Protein 4I9F (pdb70)

Structure (mmCIF, N/CA/C/O backbone):
data_4I9F
#
_entry.id   4I9F
#
_cell.length_a   97.814
_cell.length_b   70.318
_cell.length_c   97.099
_cell.angle_alpha   90.00
_cell.angle_beta   95.56
_cell.angle_gamma   90.00
#
_symmetry.space_group_name_H-M   'C 1 2 1'
#
loop_
_entity.id
_entity.type
_entity.pdbx_description
1 polymer 'Glycerol 3-phosphate phosphatase'
2 non-polymer 'CALCIUM ION'
3 non-polymer 'CHLORIDE ION'
4 water water
#
loop_
_atom_site.group_PDB
_atom_site.id
_atom_site.type_symbol
_atom_site.label_atom_id
_atom_site.label_alt_id
_atom_site.label_comp_id
_atom_site.label_asym_id
_atom_site.label_entity_id
_atom_site.label_seq_id
_atom_site.pdbx_PDB_ins_code
_atom_site.Cartn_x
_atom_site.Cartn_y
_atom_site.Cartn_z
_atom_site.occupancy
_atom_site.B_iso_or_equiv
_atom_site.auth_seq_id
_atom_site.auth_comp_id
_atom_site.auth_asym_id
_atom_site.auth_atom_id
_atom_site.pdbx_PDB_model_num
ATOM 1 N N . LYS A 1 10 ? -2.331 19.623 -59.358 1.00 51.08 2 LYS A N 1
ATOM 2 C CA . LYS A 1 10 ? -2.051 18.406 -58.525 1.00 52.10 2 LYS A CA 1
ATOM 3 C C . LYS A 1 10 ? -2.735 18.502 -57.150 1.00 49.82 2 LYS A C 1
ATOM 4 O O . LYS A 1 10 ? -2.241 19.181 -56.252 1.00 47.97 2 LYS A O 1
ATOM 10 N N . SER A 1 11 ? -3.875 17.825 -57.000 1.00 46.14 3 SER A N 1
ATOM 11 C CA . SER A 1 11 ? -4.668 17.886 -55.771 1.00 43.01 3 SER A CA 1
ATOM 12 C C . SER A 1 11 ? -4.111 16.996 -54.664 1.00 42.14 3 SER A C 1
ATOM 13 O O . SER A 1 11 ? -3.237 16.158 -54.904 1.00 41.85 3 SER A O 1
ATOM 16 N N . ILE A 1 12 ? -4.642 17.181 -53.454 1.00 39.70 4 ILE A N 1
ATOM 17 C CA . ILE A 1 12 ? -4.289 16.350 -52.297 1.00 37.93 4 ILE A CA 1
ATOM 18 C C . ILE A 1 12 ? -4.681 14.879 -52.489 1.00 38.05 4 ILE A C 1
ATOM 19 O O . ILE A 1 12 ? -3.951 13.988 -52.051 1.00 38.74 4 ILE A O 1
ATOM 24 N N . ALA A 1 13 ? -5.822 14.625 -53.130 1.00 37.55 5 ALA A N 1
ATOM 25 C CA . ALA A 1 13 ? -6.253 13.250 -53.408 1.00 39.47 5 ALA A CA 1
ATOM 26 C C . ALA A 1 13 ? -5.299 12.533 -54.370 1.00 40.25 5 ALA A C 1
ATOM 27 O O . ALA A 1 13 ? -5.039 11.337 -54.231 1.00 41.34 5 ALA A O 1
ATOM 29 N N . GLN A 1 14 ? -4.775 13.274 -55.337 1.00 41.44 6 GLN A N 1
ATOM 30 C CA . GLN A 1 14 ? -3.806 12.729 -56.288 1.00 42.60 6 GLN A CA 1
ATOM 31 C C . GLN A 1 14 ? -2.445 12.429 -55.649 1.00 42.01 6 GLN A C 1
ATOM 32 O O . GLN A 1 14 ? -1.626 11.738 -56.247 1.00 40.63 6 GLN A O 1
ATOM 38 N N . GLU A 1 15 ? -2.217 12.933 -54.434 1.00 41.70 7 GLU A N 1
ATOM 39 C CA . GLU A 1 15 ? -0.984 12.656 -53.689 1.00 41.58 7 GLU A CA 1
ATOM 40 C C . GLU A 1 15 ? -1.081 11.429 -52.782 1.00 40.92 7 GLU A C 1
ATOM 41 O O . GLU A 1 15 ? -0.148 11.141 -52.024 1.00 39.98 7 GLU A O 1
ATOM 47 N N . HIS A 1 16 ? -2.186 10.694 -52.850 1.00 41.06 8 HIS A N 1
ATOM 48 C CA . HIS A 1 16 ? -2.361 9.564 -51.946 1.00 42.87 8 HIS A CA 1
ATOM 49 C C . HIS A 1 16 ? -2.921 8.305 -52.589 1.00 43.27 8 HIS A C 1
ATOM 50 O O . HIS A 1 16 ? -3.863 8.356 -53.375 1.00 43.41 8 HIS A O 1
ATOM 57 N N . ASP A 1 17 ? -2.275 7.189 -52.243 1.00 47.00 9 ASP A N 1
ATOM 58 C CA . ASP A 1 17 ? -2.679 5.831 -52.616 1.00 49.14 9 ASP A CA 1
ATOM 59 C C . ASP A 1 17 ? -4.140 5.548 -52.316 1.00 48.12 9 ASP A C 1
ATOM 60 O O . ASP A 1 17 ? -4.887 5.089 -53.178 1.00 48.38 9 ASP A O 1
ATOM 65 N N . CYS A 1 18 ? -4.531 5.774 -51.068 1.00 46.11 10 CYS A N 1
ATOM 66 C CA . CYS A 1 18 ? -5.913 5.560 -50.677 1.00 46.96 10 CYS A CA 1
ATOM 67 C C . CYS A 1 18 ? -6.341 6.490 -49.549 1.00 41.68 10 CYS A C 1
ATOM 68 O O . CYS A 1 18 ? -5.519 6.968 -48.767 1.00 41.06 10 CYS A O 1
ATOM 71 N N . LEU A 1 19 ? -7.642 6.739 -49.494 1.00 38.53 11 LEU A N 1
ATOM 72 C CA . LEU A 1 19 ? -8.230 7.623 -48.507 1.00 37.18 11 LEU A CA 1
ATOM 73 C C . LEU A 1 19 ? -9.013 6.788 -47.497 1.00 35.91 11 LEU A C 1
ATOM 74 O O . LEU A 1 19 ? -9.819 5.937 -47.879 1.00 32.61 11 LEU A O 1
ATOM 79 N N . LEU A 1 20 ? -8.749 7.036 -46.215 1.00 34.82 12 LEU A N 1
ATOM 80 C CA . LEU A 1 20 ? -9.475 6.419 -45.112 1.00 34.73 12 LEU A CA 1
ATOM 81 C C . LEU A 1 20 ? -10.518 7.418 -44.622 1.00 34.35 12 LEU A C 1
ATOM 82 O O . LEU A 1 20 ? -10.233 8.290 -43.781 1.00 33.38 12 LEU A O 1
ATOM 87 N N . ILE A 1 21 ? -11.724 7.279 -45.163 1.00 33.56 13 ILE A N 1
ATOM 88 C CA . ILE A 1 21 ? -12.792 8.258 -44.983 1.00 33.54 13 ILE A CA 1
ATOM 89 C C . ILE A 1 21 ? -13.770 7.820 -43.893 1.00 33.63 13 ILE A C 1
ATOM 90 O O . ILE A 1 21 ? -14.424 6.791 -44.010 1.00 32.66 13 ILE A O 1
ATOM 95 N N . ASP A 1 22 ? -13.859 8.628 -42.842 1.00 34.43 14 ASP A N 1
ATOM 96 C CA . ASP A 1 22 ? -14.860 8.479 -41.794 1.00 36.31 14 ASP A CA 1
ATOM 97 C C . ASP A 1 22 ? -16.277 8.601 -42.373 1.00 36.58 14 ASP A C 1
ATOM 98 O O . ASP A 1 22 ? -16.481 9.320 -43.341 1.00 35.85 14 ASP A O 1
ATOM 103 N N . LEU A 1 23 ? -17.250 7.913 -41.781 1.00 38.30 15 LEU A N 1
ATOM 104 C CA . LEU A 1 23 ? -18.640 7.943 -42.281 1.00 39.82 15 LEU A CA 1
ATOM 105 C C . LEU A 1 23 ? -19.427 9.153 -41.766 1.00 41.34 15 LEU A C 1
ATOM 106 O O . LEU A 1 23 ? -19.498 10.188 -42.439 1.00 41.43 15 LEU A O 1
ATOM 111 N N . ASP A 1 24 ? -20.026 9.026 -40.581 1.00 42.24 16 ASP A N 1
ATOM 112 C CA . ASP A 1 24 ? -20.976 10.031 -40.106 1.00 43.47 16 ASP A CA 1
ATOM 113 C C . ASP A 1 24 ? -20.239 11.293 -39.677 1.00 40.14 16 ASP A C 1
ATOM 114 O O . ASP A 1 24 ? -19.221 11.220 -38.976 1.00 39.84 16 ASP A O 1
ATOM 119 N N . GLY A 1 25 ? -20.765 12.436 -40.119 1.00 37.75 17 GLY A N 1
ATOM 120 C CA . GLY A 1 25 ? -20.135 13.734 -39.922 1.00 36.16 17 GLY A CA 1
ATOM 121 C C . GLY A 1 25 ? -19.237 14.160 -41.078 1.00 35.83 17 GLY A C 1
ATOM 122 O O . GLY A 1 25 ? -18.962 15.346 -41.237 1.00 34.63 17 GLY A O 1
ATOM 123 N N . THR A 1 26 ? -18.801 13.199 -41.894 1.00 34.43 18 THR A N 1
ATOM 124 C CA . THR A 1 26 ? -17.835 13.447 -42.958 1.00 35.14 18 THR A CA 1
ATOM 125 C C . THR A 1 26 ? -18.450 13.187 -44.332 1.00 35.71 18 THR A C 1
ATOM 126 O O . THR A 1 26 ? -18.521 14.084 -45.171 1.00 35.63 18 THR A O 1
ATOM 130 N N . VAL A 1 27 ? -18.891 11.954 -44.554 1.00 36.16 19 VAL A N 1
ATOM 131 C CA . VAL A 1 27 ? -19.520 11.571 -45.810 1.00 37.20 19 VAL A CA 1
ATOM 132 C C . VAL A 1 27 ? -20.984 12.011 -45.821 1.00 37.93 19 VAL A C 1
ATOM 133 O O . VAL A 1 27 ? -21.452 12.616 -46.786 1.00 37.67 19 VAL A O 1
ATOM 137 N N . PHE A 1 28 ? -21.701 11.685 -44.752 1.00 38.47 20 PHE A N 1
ATOM 138 C CA . PHE A 1 28 ? -23.083 12.112 -44.597 1.00 40.71 20 PHE A CA 1
ATOM 139 C C . PHE A 1 28 ? -23.293 12.695 -43.213 1.00 42.35 20 PHE A C 1
ATOM 140 O O . PHE A 1 28 ? -22.482 12.480 -42.310 1.00 42.61 20 PHE A O 1
ATOM 148 N N . CYS A 1 29 ? -24.374 13.452 -43.069 1.00 46.23 21 CYS A N 1
ATOM 149 C CA . CYS A 1 29 ? -24.831 13.925 -41.771 1.00 50.93 21 CYS A CA 1
ATOM 150 C C . CYS A 1 29 ? -26.312 13.554 -41.659 1.00 50.04 21 CYS A C 1
ATOM 151 O O . CYS A 1 29 ? -27.170 14.173 -42.293 1.00 49.57 21 CYS A O 1
ATOM 154 N N . GLY A 1 30 ? -26.591 12.510 -40.882 1.00 51.05 22 GLY A N 1
ATOM 155 C CA . GLY A 1 30 ? -27.940 11.990 -40.731 1.00 50.45 22 GLY A CA 1
ATOM 156 C C . GLY A 1 30 ? -28.487 11.438 -42.036 1.00 52.36 22 GLY A C 1
ATOM 157 O O . GLY A 1 30 ? -28.036 10.399 -42.524 1.00 50.44 22 GLY A O 1
ATOM 158 N N . ARG A 1 31 ? -29.436 12.167 -42.614 1.00 54.47 23 ARG A N 1
ATOM 159 C CA . ARG A 1 31 ? -30.213 11.696 -43.760 1.00 56.82 23 ARG A CA 1
ATOM 160 C C . ARG A 1 31 ? -29.620 12.114 -45.103 1.00 53.25 23 ARG A C 1
ATOM 161 O O . ARG A 1 31 ? -30.030 11.609 -46.143 1.00 51.37 23 ARG A O 1
ATOM 169 N N . GLN A 1 32 ? -28.666 13.038 -45.080 1.00 51.77 24 GLN A N 1
ATOM 170 C CA . GLN A 1 32 ? -28.231 13.713 -46.293 1.00 50.60 24 GLN A CA 1
ATOM 171 C C . GLN A 1 32 ? -26.718 13.601 -46.472 1.00 47.59 24 GLN A C 1
ATOM 172 O O . GLN A 1 32 ? -25.972 13.611 -45.489 1.00 46.90 24 GLN A O 1
ATOM 178 N N . PRO A 1 33 ? -26.254 13.483 -47.727 1.00 45.39 25 PRO A N 1
ATOM 179 C CA . PRO A 1 33 ? -24.810 13.586 -47.951 1.00 43.64 25 PRO A CA 1
ATOM 180 C C . PRO A 1 33 ? -24.308 14.995 -47.665 1.00 41.49 25 PRO A C 1
ATOM 181 O O . PRO A 1 33 ? -25.049 15.960 -47.849 1.00 38.36 25 PRO A O 1
ATOM 185 N N . THR A 1 34 ? -23.066 15.106 -47.205 1.00 39.08 26 THR A N 1
ATOM 186 C CA . THR A 1 34 ? -22.471 16.409 -46.955 1.00 37.72 26 THR A CA 1
ATOM 187 C C . THR A 1 34 ? -22.327 17.136 -48.292 1.00 35.68 26 THR A C 1
ATOM 188 O O . THR A 1 34 ? -22.269 16.497 -49.341 1.00 31.98 26 THR A O 1
ATOM 192 N N . GLY A 1 35 ? -22.292 18.466 -48.238 1.00 35.44 27 GLY A N 1
ATOM 193 C CA . GLY A 1 35 ? -22.231 19.314 -49.427 1.00 34.90 27 GLY A CA 1
ATOM 194 C C . GLY A 1 35 ? -21.141 18.925 -50.417 1.00 37.07 27 GLY A C 1
ATOM 195 O O . GLY A 1 35 ? -19.954 18.901 -50.075 1.00 35.02 27 GLY A O 1
ATOM 196 N N . GLY A 1 36 ? -21.560 18.594 -51.640 1.00 37.73 28 GLY A N 1
ATOM 197 C CA . GLY A 1 36 ? -20.644 18.234 -52.723 1.00 37.41 28 GLY A CA 1
ATOM 198 C C . GLY A 1 36 ? -19.912 16.909 -52.578 1.00 37.14 28 GLY A C 1
ATOM 199 O O . GLY A 1 36 ? -18.944 16.661 -53.296 1.00 36.12 28 GLY A O 1
ATOM 200 N N . ALA A 1 37 ? -20.364 16.052 -51.664 1.00 37.64 29 ALA A N 1
ATOM 201 C CA . ALA A 1 37 ? -19.626 14.828 -51.330 1.00 37.37 29 ALA A CA 1
ATOM 202 C C . ALA A 1 37 ? -19.653 13.817 -52.468 1.00 37.20 29 ALA A C 1
ATOM 203 O O . ALA A 1 37 ? -18.628 13.222 -52.812 1.00 35.62 29 ALA A O 1
ATOM 205 N N . VAL A 1 38 ? -20.835 13.634 -53.046 1.00 37.44 30 VAL A N 1
ATOM 206 C CA . VAL A 1 38 ? -21.043 12.639 -54.103 1.00 37.82 30 VAL A CA 1
ATOM 207 C C . VAL A 1 38 ? -20.157 12.926 -55.317 1.00 36.91 30 VAL A C 1
ATOM 208 O O . VAL A 1 38 ? -19.438 12.053 -55.789 1.00 36.49 30 VAL A O 1
ATOM 212 N N . GLN A 1 39 ? -20.208 14.161 -55.807 1.00 35.67 31 GLN A N 1
ATOM 213 C CA . GLN A 1 39 ? -19.428 14.568 -56.976 1.00 35.04 31 GLN A CA 1
ATOM 214 C C . GLN A 1 39 ? -17.928 14.514 -56.700 1.00 35.05 31 GLN A C 1
ATOM 215 O O . GLN A 1 39 ? -17.155 14.074 -57.546 1.00 35.81 31 GLN A O 1
ATOM 221 N N . SER A 1 40 ? -17.518 14.970 -55.522 1.00 35.24 32 SER A N 1
ATOM 222 C CA . SER A 1 40 ? -16.102 14.982 -55.178 1.00 36.15 32 SER A CA 1
ATOM 223 C C . SER A 1 40 ? -15.514 13.575 -55.099 1.00 36.56 32 SER A C 1
ATOM 224 O O . SER A 1 40 ? -14.386 13.350 -55.541 1.00 37.71 32 SER A O 1
ATOM 227 N N . LEU A 1 41 ? -16.262 12.631 -54.540 1.00 36.29 33 LEU A N 1
ATOM 228 C CA . LEU A 1 41 ? -15.750 11.270 -54.397 1.00 36.84 33 LEU A CA 1
ATOM 229 C C . LEU A 1 41 ? -15.772 10.518 -55.730 1.00 39.23 33 LEU A C 1
ATOM 230 O O . LEU A 1 41 ? -14.920 9.659 -55.979 1.00 39.28 33 LEU A O 1
ATOM 235 N N . SER A 1 42 ? -16.718 10.858 -56.602 1.00 39.56 34 SER A N 1
ATOM 236 C CA . SER A 1 42 ? -16.802 10.207 -57.908 1.00 40.02 34 SER A CA 1
ATOM 237 C C . SER A 1 42 ? -15.593 10.548 -58.773 1.00 40.52 34 SER A C 1
ATOM 238 O O . SER A 1 42 ? -15.236 9.777 -59.657 1.00 40.74 34 SER A O 1
ATOM 241 N N . GLN A 1 43 ? -14.972 11.699 -58.512 1.00 40.65 35 GLN A N 1
ATOM 242 C CA . GLN A 1 43 ? -13.835 12.170 -59.297 1.00 42.21 35 GLN A CA 1
ATOM 243 C C . GLN A 1 43 ? -12.483 11.847 -58.681 1.00 42.41 35 GLN A C 1
ATOM 244 O O . GLN A 1 43 ? -11.461 12.215 -59.251 1.00 43.74 35 GLN A O 1
ATOM 250 N N . VAL A 1 44 ? -12.448 11.194 -57.520 1.00 44.49 36 VAL A N 1
ATOM 251 C CA . VAL A 1 44 ? -11.161 10.750 -56.981 1.00 45.30 36 VAL A CA 1
ATOM 252 C C . VAL A 1 44 ? -10.876 9.343 -57.494 1.00 45.14 36 VAL A C 1
ATOM 253 O O . VAL A 1 44 ? -11.736 8.469 -57.479 1.00 42.76 36 VAL A O 1
ATOM 257 N N . ARG A 1 45 ? -9.661 9.145 -57.974 1.00 47.89 37 ARG A N 1
ATOM 258 C CA . ARG A 1 45 ? -9.301 7.898 -58.613 1.00 50.83 37 ARG A CA 1
ATOM 259 C C . ARG A 1 45 ? -8.461 7.017 -57.691 1.00 48.07 37 ARG A C 1
ATOM 260 O O . ARG A 1 45 ? -8.255 5.846 -57.988 1.00 47.21 37 ARG A O 1
ATOM 268 N N . SER A 1 46 ? -8.001 7.555 -56.562 1.00 46.17 38 SER A N 1
ATOM 269 C CA . SER A 1 46 ? -7.371 6.710 -55.549 1.00 46.63 38 SER A CA 1
ATOM 270 C C . SER A 1 46 ? -8.429 5.876 -54.816 1.00 44.79 38 SER A C 1
ATOM 271 O O . SER A 1 46 ? -9.633 6.123 -54.934 1.00 42.08 38 SER A O 1
ATOM 274 N N . ARG A 1 47 ? -7.964 4.866 -54.088 1.00 43.33 39 ARG A N 1
ATOM 275 C CA . ARG A 1 47 ? -8.851 3.924 -53.429 1.00 41.75 39 ARG A CA 1
ATOM 276 C C . ARG A 1 47 ? -9.541 4.618 -52.261 1.00 39.80 39 ARG A C 1
ATOM 277 O O . ARG A 1 47 ? -8.893 5.255 -51.431 1.00 38.47 39 ARG A O 1
ATOM 285 N N . LYS A 1 48 ? -10.861 4.499 -52.216 1.00 36.92 40 LYS A N 1
ATOM 286 C CA . LYS A 1 48 ? -11.645 5.064 -51.135 1.00 36.79 40 LYS A CA 1
ATOM 287 C C . LYS A 1 48 ? -12.099 3.942 -50.216 1.00 34.90 40 LYS A C 1
ATOM 288 O O . LYS A 1 48 ? -12.898 3.084 -50.612 1.00 34.65 40 LYS A O 1
ATOM 294 N N . LEU A 1 49 ? -11.562 3.932 -49.000 1.00 32.66 41 LEU A N 1
ATOM 295 C CA . LEU A 1 49 ? -12.042 3.040 -47.958 1.00 32.89 41 LEU A CA 1
ATOM 296 C C . LEU A 1 49 ? -12.864 3.856 -46.961 1.00 33.61 41 LEU A C 1
ATOM 297 O O . LEU A 1 49 ? -12.414 4.899 -46.479 1.00 33.87 41 LEU A O 1
ATOM 302 N N . PHE A 1 50 ? -14.073 3.374 -46.679 1.00 32.82 42 PHE A N 1
ATOM 303 C CA . PHE A 1 50 ? -14.979 4.009 -45.739 1.00 32.73 42 PHE A CA 1
ATOM 304 C C . PHE A 1 50 ? -14.861 3.312 -44.389 1.00 32.95 42 PHE A C 1
ATOM 305 O O . PHE A 1 50 ? -14.999 2.087 -44.296 1.00 31.89 42 PHE A O 1
ATOM 313 N N . VAL A 1 51 ? -14.593 4.102 -43.353 1.00 32.23 43 VAL A N 1
ATOM 314 C CA . VAL A 1 51 ? -14.101 3.585 -42.079 1.00 33.46 43 VAL A CA 1
ATOM 315 C C . VAL A 1 51 ? -15.014 4.017 -40.951 1.00 33.19 43 VAL A C 1
ATOM 316 O O . VAL A 1 51 ? -15.244 5.209 -40.770 1.00 33.39 43 VAL A O 1
ATOM 320 N N . THR A 1 52 ? -15.515 3.042 -40.192 1.00 32.83 44 THR A N 1
ATOM 321 C CA . THR A 1 52 ? -16.503 3.300 -39.155 1.00 31.87 44 THR A CA 1
ATOM 322 C C . THR A 1 52 ? -16.125 2.588 -37.853 1.00 31.31 44 THR A C 1
ATOM 323 O O . THR A 1 52 ? -15.691 1.428 -37.864 1.00 30.03 44 THR A O 1
ATOM 327 N N . ASN A 1 53 ? -16.287 3.300 -36.738 1.00 29.34 45 ASN A N 1
ATOM 328 C CA . ASN A 1 53 ? -16.025 2.742 -35.415 1.00 29.17 45 ASN A CA 1
ATOM 329 C C . ASN A 1 53 ? -17.138 1.843 -34.903 1.00 29.30 45 ASN A C 1
ATOM 330 O O . ASN A 1 53 ? -16.978 1.202 -33.865 1.00 29.35 45 ASN A O 1
ATOM 335 N N . ASN A 1 54 ? -18.259 1.795 -35.617 1.00 29.55 46 ASN A N 1
ATOM 336 C CA . ASN A 1 54 ? -19.383 0.961 -35.210 1.00 30.28 46 ASN A CA 1
ATOM 337 C C . ASN A 1 54 ? -19.213 -0.477 -35.639 1.00 30.27 46 ASN A C 1
ATOM 338 O O . ASN A 1 54 ? -18.720 -0.750 -36.728 1.00 30.84 46 ASN A O 1
ATOM 343 N N . ALA A 1 55 ? -19.624 -1.389 -34.761 1.00 30.70 47 ALA A N 1
ATOM 344 C CA . ALA A 1 55 ? -19.496 -2.823 -34.983 1.00 30.67 47 ALA A CA 1
ATOM 345 C C . ALA A 1 55 ? -20.862 -3.493 -35.062 1.00 31.12 47 ALA A C 1
ATOM 346 O O . ALA A 1 55 ? -20.971 -4.721 -35.040 1.00 30.71 47 ALA A O 1
ATOM 348 N N . SER A 1 56 ? -21.908 -2.687 -35.165 1.00 32.29 48 SER A N 1
ATOM 349 C CA . SER A 1 56 ? -23.266 -3.204 -35.142 1.00 33.56 48 SER A CA 1
ATOM 350 C C . SER A 1 56 ? -23.665 -3.729 -36.516 1.00 34.27 48 SER A C 1
ATOM 351 O O . SER A 1 56 ? -24.269 -4.796 -36.634 1.00 34.35 48 SER A O 1
ATOM 354 N N . ARG A 1 57 ? -23.305 -2.972 -37.548 1.00 35.40 49 ARG A N 1
ATOM 355 C CA . ARG A 1 57 ? -23.672 -3.281 -38.925 1.00 37.07 49 ARG A CA 1
ATOM 356 C C . ARG A 1 57 ? -22.558 -4.050 -39.621 1.00 35.37 49 ARG A C 1
ATOM 357 O O . ARG A 1 57 ? -21.374 -3.796 -39.389 1.00 35.05 49 ARG A O 1
ATOM 365 N N . SER A 1 58 ? -22.944 -4.991 -40.478 1.00 33.84 50 SER A N 1
ATOM 366 C CA . SER A 1 58 ? -21.990 -5.697 -41.325 1.00 33.14 50 SER A CA 1
ATOM 367 C C . SER A 1 58 ? -21.420 -4.756 -42.388 1.00 32.22 50 SER A C 1
ATOM 368 O O . SER A 1 58 ? -22.033 -3.743 -42.724 1.00 30.44 50 SER A O 1
ATOM 371 N N . ALA A 1 59 ? -20.263 -5.111 -42.932 1.00 31.21 51 ALA A N 1
ATOM 372 C CA . ALA A 1 59 ? -19.631 -4.320 -43.978 1.00 31.48 51 ALA A CA 1
ATOM 373 C C . ALA A 1 59 ? -20.568 -4.105 -45.179 1.00 32.35 51 ALA A C 1
ATOM 374 O O . ALA A 1 59 ? -20.582 -3.023 -45.773 1.00 30.51 51 ALA A O 1
ATOM 376 N N . ASP A 1 60 ? -21.341 -5.141 -45.521 1.00 32.60 52 ASP A N 1
ATOM 377 C CA . ASP A 1 60 ? -22.320 -5.077 -46.613 1.00 32.77 52 ASP A CA 1
ATOM 378 C C . ASP A 1 60 ? -23.466 -4.119 -46.289 1.00 32.56 52 ASP A C 1
ATOM 379 O O . ASP A 1 60 ? -23.944 -3.399 -47.174 1.00 33.20 52 ASP A O 1
ATOM 384 N N . GLU A 1 61 ? -23.922 -4.123 -45.038 1.00 32.13 53 GLU A N 1
ATOM 385 C CA . GLU A 1 61 ? -25.000 -3.225 -44.619 1.00 32.36 53 GLU A CA 1
ATOM 386 C C . GLU A 1 61 ? -24.562 -1.764 -44.680 1.00 29.92 53 GLU A C 1
ATOM 387 O O . GLU A 1 61 ? -25.342 -0.892 -45.057 1.00 29.29 53 GLU A O 1
ATOM 393 N N . VAL A 1 62 ? -23.313 -1.507 -44.315 1.00 28.27 54 VAL A N 1
ATOM 394 C CA . VAL A 1 62 ? -22.777 -0.154 -44.299 1.00 28.87 54 VAL A CA 1
ATOM 395 C C . VAL A 1 62 ? -22.648 0.363 -45.732 1.00 28.96 54 VAL A C 1
ATOM 396 O O . VAL A 1 62 ? -22.960 1.515 -46.019 1.00 29.18 54 VAL A O 1
ATOM 400 N N . ALA A 1 63 ? -22.190 -0.509 -46.622 1.00 29.66 55 ALA A N 1
ATOM 401 C CA . ALA A 1 63 ? -22.085 -0.206 -48.046 1.00 29.51 55 ALA A CA 1
ATOM 402 C C . ALA A 1 63 ? -23.450 0.060 -48.664 1.00 29.75 55 ALA A C 1
ATOM 403 O O . ALA A 1 63 ? -23.575 0.930 -49.523 1.00 29.69 55 ALA A O 1
ATOM 405 N N . ALA A 1 64 ? -24.461 -0.694 -48.223 1.00 30.67 56 ALA A N 1
ATOM 406 C CA . ALA A 1 64 ? -25.837 -0.531 -48.703 1.00 30.57 56 ALA A CA 1
ATOM 407 C C . ALA A 1 64 ? -26.365 0.844 -48.336 1.00 32.08 56 ALA A C 1
ATOM 408 O O . ALA A 1 64 ? -27.036 1.494 -49.139 1.00 31.04 56 ALA A O 1
ATOM 410 N N . HIS A 1 65 ? -26.068 1.271 -47.110 1.00 33.67 57 HIS A N 1
ATOM 411 C CA . HIS A 1 65 ? -26.441 2.601 -46.634 1.00 35.63 57 HIS A CA 1
ATOM 412 C C . HIS A 1 65 ? -25.773 3.677 -47.495 1.00 35.78 57 HIS A C 1
ATOM 413 O O . HIS A 1 65 ? -26.420 4.633 -47.897 1.00 36.44 57 HIS A O 1
ATOM 420 N N . LEU A 1 66 ? -24.482 3.506 -47.780 1.00 34.58 58 LEU A N 1
ATOM 421 C CA . LEU A 1 66 ? -23.747 4.443 -48.630 1.00 33.73 58 LEU A CA 1
ATOM 422 C C . LEU A 1 66 ? -24.393 4.564 -50.008 1.00 33.98 58 LEU A C 1
ATOM 423 O O . LEU A 1 66 ? -24.559 5.668 -50.526 1.00 33.22 58 LEU A O 1
ATOM 428 N N . CYS A 1 67 ? -24.754 3.427 -50.600 1.00 34.02 59 CYS A N 1
ATOM 429 C CA . CYS A 1 67 ? -25.427 3.418 -51.902 1.00 33.85 59 CYS A CA 1
ATOM 430 C C . CYS A 1 67 ? -26.737 4.193 -51.855 1.00 33.74 59 CYS A C 1
ATOM 431 O O . CYS A 1 67 ? -27.025 4.992 -52.752 1.00 32.33 59 CYS A O 1
ATOM 434 N N . GLU A 1 68 ? -27.514 3.961 -50.803 1.00 34.77 60 GLU A N 1
ATOM 435 C CA . GLU A 1 68 ? -28.782 4.669 -50.594 1.00 36.81 60 GLU A CA 1
ATOM 436 C C . GLU A 1 68 ? -28.627 6.181 -50.548 1.00 36.58 60 GLU A C 1
ATOM 437 O O . GLU A 1 68 ? -29.568 6.889 -50.867 1.00 33.65 60 GLU A O 1
ATOM 443 N N . LEU A 1 69 ? -27.459 6.670 -50.128 1.00 36.16 61 LEU A N 1
ATOM 444 C CA . LEU A 1 69 ? -27.207 8.114 -50.088 1.00 36.67 61 LEU A CA 1
ATOM 445 C C . LEU A 1 69 ? -26.572 8.646 -51.382 1.00 35.18 61 LEU A C 1
ATOM 446 O O . LEU A 1 69 ? -26.401 9.860 -51.538 1.00 35.94 61 LEU A O 1
ATOM 451 N N . GLY A 1 70 ? -26.235 7.739 -52.299 1.00 33.60 62 GLY A N 1
ATOM 452 C CA . GLY A 1 70 ? -25.704 8.099 -53.617 1.00 32.62 62 GLY A CA 1
ATOM 453 C C . GLY A 1 70 ? -24.213 7.877 -53.801 1.00 32.56 62 GLY A C 1
ATOM 454 O O . GLY A 1 70 ? -23.618 8.399 -54.751 1.00 30.97 62 GLY A O 1
ATOM 455 N N . PHE A 1 71 ? -23.602 7.115 -52.894 1.00 32.26 63 PHE A N 1
ATOM 456 C CA . PHE A 1 71 ? -22.184 6.765 -52.998 1.00 33.23 63 PHE A CA 1
ATOM 457 C C . PHE A 1 71 ? -22.058 5.288 -53.357 1.00 34.33 63 PHE A C 1
ATOM 458 O O . PHE A 1 71 ? -22.405 4.422 -52.548 1.00 37.46 63 PHE A O 1
ATOM 466 N N . THR A 1 72 ? -21.558 4.994 -54.549 1.00 33.50 64 THR A N 1
ATOM 467 C CA . THR A 1 72 ? -21.377 3.611 -54.971 1.00 34.57 64 THR A CA 1
ATOM 468 C C . THR A 1 72 ? -20.287 2.988 -54.113 1.00 33.91 64 THR A C 1
ATOM 469 O O . THR A 1 72 ? -19.156 3.459 -54.112 1.00 36.23 64 THR A O 1
ATOM 473 N N . ALA A 1 73 ? -20.646 1.958 -53.353 1.00 32.61 65 ALA A N 1
ATOM 474 C CA . ALA A 1 73 ? -19.691 1.249 -52.507 1.00 31.53 65 ALA A CA 1
ATOM 475 C C . ALA A 1 73 ? -20.137 -0.190 -52.299 1.00 30.10 65 ALA A C 1
ATOM 476 O O . ALA A 1 73 ? -21.338 -0.486 -52.309 1.00 29.23 65 ALA A O 1
ATOM 478 N N . THR A 1 74 ? -19.160 -1.076 -52.124 1.00 29.12 66 THR A N 1
ATOM 479 C CA . THR A 1 74 ? -19.417 -2.476 -51.812 1.00 29.35 66 THR A CA 1
ATOM 480 C C . THR A 1 74 ? -18.870 -2.794 -50.430 1.00 29.77 66 THR A C 1
ATOM 481 O O . THR A 1 74 ? -18.174 -1.980 -49.827 1.00 28.65 66 THR A O 1
ATOM 485 N N . GLY A 1 75 ? -19.172 -3.997 -49.947 1.00 30.47 67 GLY A N 1
ATOM 486 C CA . GLY A 1 75 ? -18.667 -4.463 -48.670 1.00 31.78 67 GLY A CA 1
ATOM 487 C C . GLY A 1 75 ? -17.162 -4.342 -48.540 1.00 32.74 67 GLY A C 1
ATOM 488 O O . GLY A 1 75 ? -16.651 -3.989 -47.478 1.00 32.82 67 GLY A O 1
ATOM 489 N N . GLU A 1 76 ? -16.455 -4.623 -49.628 1.00 34.69 68 GLU A N 1
ATOM 490 C CA . GLU A 1 76 ? -14.994 -4.571 -49.645 1.00 36.03 68 GLU A CA 1
ATOM 491 C C . GLU A 1 76 ? -14.399 -3.161 -49.538 1.00 34.32 68 GLU A C 1
ATOM 492 O O . GLU A 1 76 ? -13.194 -3.020 -49.321 1.00 31.75 68 GLU A O 1
ATOM 498 N N . ASP A 1 77 ? -15.229 -2.129 -49.701 1.00 32.53 69 ASP A N 1
ATOM 499 C CA . ASP A 1 77 ? -14.782 -0.739 -49.563 1.00 32.06 69 ASP A CA 1
ATOM 500 C C . ASP A 1 77 ? -14.921 -0.235 -48.129 1.00 31.38 69 ASP A C 1
ATOM 501 O O . ASP A 1 77 ? -14.600 0.918 -47.851 1.00 29.84 69 ASP A O 1
ATOM 506 N N . VAL A 1 78 ? -15.412 -1.091 -47.231 1.00 30.26 70 VAL A N 1
ATOM 507 C CA . VAL A 1 78 ? -15.720 -0.697 -45.863 1.00 29.89 70 VAL A CA 1
ATOM 508 C C . VAL A 1 78 ? -14.821 -1.396 -44.847 1.00 31.06 70 VAL A C 1
ATOM 509 O O . VAL A 1 78 ? -14.523 -2.590 -44.971 1.00 30.91 70 VAL A O 1
ATOM 513 N N . VAL A 1 79 ? -14.403 -0.625 -43.846 1.00 32.23 71 VAL A N 1
ATOM 514 C CA . VAL A 1 79 ? -13.591 -1.108 -42.742 1.00 33.21 71 VAL A CA 1
ATOM 515 C C . VAL A 1 79 ? -14.307 -0.783 -41.431 1.00 32.60 71 VAL A C 1
ATOM 516 O O . VAL A 1 79 ? -14.570 0.379 -41.152 1.00 32.58 71 VAL A O 1
ATOM 520 N N . THR A 1 80 ? -14.625 -1.804 -40.637 1.00 32.65 72 THR A N 1
ATOM 521 C CA . THR A 1 80 ? -15.339 -1.601 -39.372 1.00 32.65 72 THR A CA 1
ATOM 522 C C . THR A 1 80 ? -14.486 -1.981 -38.163 1.00 32.99 72 THR A C 1
ATOM 523 O O . THR A 1 80 ? -13.478 -2.677 -38.285 1.00 33.66 72 THR A O 1
ATOM 527 N N . SER A 1 81 ? -14.918 -1.503 -37.003 1.00 32.96 73 SER A N 1
ATOM 528 C CA . SER A 1 81 ? -14.345 -1.880 -35.709 1.00 34.18 73 SER A CA 1
ATOM 529 C C . SER A 1 81 ? -14.518 -3.355 -35.382 1.00 32.49 73 SER A C 1
ATOM 530 O O . SER A 1 81 ? -13.720 -3.919 -34.639 1.00 32.00 73 SER A O 1
ATOM 533 N N . ALA A 1 82 ? -15.583 -3.957 -35.900 1.00 31.78 74 ALA A N 1
ATOM 534 C CA . ALA A 1 82 ? -15.806 -5.390 -35.739 1.00 31.56 74 ALA A CA 1
ATOM 535 C C . ALA A 1 82 ? -14.640 -6.171 -36.341 1.00 31.31 74 ALA A C 1
ATOM 536 O O . ALA A 1 82 ? -14.150 -7.129 -35.741 1.00 30.14 74 ALA A O 1
ATOM 538 N N . GLN A 1 83 ? -14.199 -5.741 -37.524 1.00 31.31 75 GLN A N 1
ATOM 539 C CA . GLN A 1 83 ? -13.093 -6.388 -38.230 1.00 31.32 75 GLN A CA 1
ATOM 540 C C . GLN A 1 83 ? -11.792 -6.200 -37.482 1.00 31.46 75 GLN A C 1
ATOM 541 O O . GLN A 1 83 ? -10.999 -7.132 -37.369 1.00 30.85 75 GLN A O 1
ATOM 547 N N . SER A 1 84 ? -11.577 -4.988 -36.980 1.00 31.43 76 SER A N 1
ATOM 548 C CA . SER A 1 84 ? -10.394 -4.688 -36.192 1.00 32.46 76 SER A CA 1
ATOM 549 C C . SER A 1 84 ? -10.383 -5.487 -34.888 1.00 31.45 76 SER A C 1
ATOM 550 O O . SER A 1 84 ? -9.345 -5.996 -34.474 1.00 32.34 76 SER A O 1
ATOM 553 N N . ALA A 1 85 ? -11.546 -5.594 -34.254 1.00 29.27 77 ALA A N 1
ATOM 554 C CA . ALA A 1 85 ? -11.690 -6.354 -33.024 1.00 29.95 77 ALA A CA 1
ATOM 555 C C . ALA A 1 85 ? -11.363 -7.821 -33.256 1.00 30.31 77 ALA A C 1
ATOM 556 O O . ALA A 1 85 ? -10.692 -8.453 -32.440 1.00 29.06 77 ALA A O 1
ATOM 558 N N . ALA A 1 86 ? -11.853 -8.350 -34.375 1.00 30.70 78 ALA A N 1
ATOM 559 C CA . ALA A 1 86 ? -11.637 -9.740 -34.744 1.00 32.81 78 ALA A CA 1
ATOM 560 C C . ALA A 1 86 ? -10.150 -10.028 -34.932 1.00 33.86 78 ALA A C 1
ATOM 561 O O . ALA A 1 86 ? -9.624 -10.971 -34.355 1.00 32.69 78 ALA A O 1
ATOM 563 N N . HIS A 1 87 ? -9.482 -9.198 -35.727 1.00 36.06 79 HIS A N 1
ATOM 564 C CA . HIS A 1 87 ? -8.040 -9.319 -35.945 1.00 38.23 79 HIS A CA 1
ATOM 565 C C . HIS A 1 87 ? -7.261 -9.322 -34.623 1.00 38.49 79 HIS A C 1
ATOM 566 O O . HIS A 1 87 ? -6.386 -10.165 -34.420 1.00 39.23 79 HIS A O 1
ATOM 573 N N . LEU A 1 88 ? -7.594 -8.388 -33.730 1.00 37.51 80 LEU A N 1
ATOM 574 C CA . LEU A 1 88 ? -6.955 -8.288 -32.408 1.00 37.02 80 LEU A CA 1
ATOM 575 C C . LEU A 1 88 ? -7.153 -9.579 -31.606 1.00 36.35 80 LEU A C 1
ATOM 576 O O . LEU A 1 88 ? -6.217 -10.096 -31.005 1.00 36.49 80 LEU A O 1
ATOM 581 N N . LEU A 1 89 ? -8.378 -10.095 -31.591 1.00 35.49 81 LEU A N 1
ATOM 582 C CA . LEU A 1 89 ? -8.649 -11.372 -30.933 1.00 35.25 81 LEU A CA 1
ATOM 583 C C . LEU A 1 89 ? -7.798 -12.501 -31.522 1.00 34.77 81 LEU A C 1
ATOM 584 O O . LEU A 1 89 ? -7.210 -13.283 -30.778 1.00 34.37 81 LEU A O 1
ATOM 589 N N . ALA A 1 90 ? -7.717 -12.570 -32.852 1.00 34.68 82 ALA A N 1
ATOM 590 C CA . ALA A 1 90 ? -6.983 -13.651 -33.521 1.00 34.70 82 ALA A CA 1
ATOM 591 C C . ALA A 1 90 ? -5.484 -13.625 -33.196 1.00 35.75 82 ALA A C 1
ATOM 592 O O . ALA A 1 90 ? -4.822 -14.660 -33.216 1.00 34.70 82 ALA A O 1
ATOM 594 N N . GLY A 1 91 ? -4.958 -12.442 -32.894 1.00 36.35 83 GLY A N 1
ATOM 595 C CA . GLY A 1 91 ? -3.554 -12.292 -32.535 1.00 37.01 83 GLY A CA 1
ATOM 596 C C . GLY A 1 91 ? -3.224 -12.681 -31.102 1.00 37.15 83 GLY A C 1
ATOM 597 O O . GLY A 1 91 ? -2.058 -12.883 -30.768 1.00 36.74 83 GLY A O 1
ATOM 598 N N . GLN A 1 92 ? -4.245 -12.773 -30.254 1.00 36.99 84 GLN A N 1
ATOM 599 C CA . GLN A 1 92 ? -4.056 -13.096 -28.843 1.00 38.10 84 GLN A CA 1
ATOM 600 C C . GLN A 1 92 ? -4.530 -14.500 -28.466 1.00 39.83 84 GLN A C 1
ATOM 601 O O . GLN A 1 92 ? -4.072 -15.061 -27.468 1.00 42.67 84 GLN A O 1
ATOM 607 N N . LEU A 1 93 ? -5.446 -15.061 -29.250 1.00 38.31 85 LEU A N 1
ATOM 608 C CA . LEU A 1 93 ? -6.071 -16.329 -28.911 1.00 37.71 85 LEU A CA 1
ATOM 609 C C . LEU A 1 93 ? -5.597 -17.462 -29.803 1.00 37.69 85 LEU A C 1
ATOM 610 O O . LEU A 1 93 ? -5.155 -17.244 -30.929 1.00 37.69 85 LEU A O 1
ATOM 615 N N . ALA A 1 94 ? -5.705 -18.677 -29.280 1.00 37.79 86 ALA A N 1
ATOM 616 C CA . ALA A 1 94 ? -5.459 -19.876 -30.058 1.00 39.30 86 ALA A CA 1
ATOM 617 C C . ALA A 1 94 ? -6.608 -20.077 -31.040 1.00 39.90 86 ALA A C 1
ATOM 618 O O . ALA A 1 94 ? -7.751 -19.699 -30.754 1.00 38.39 86 ALA A O 1
ATOM 620 N N . PRO A 1 95 ? -6.314 -20.676 -32.203 1.00 41.53 87 PRO A N 1
ATOM 621 C CA . PRO A 1 95 ? -7.363 -20.909 -33.192 1.00 40.38 87 PRO A CA 1
ATOM 622 C C . PRO A 1 95 ? -8.471 -21.785 -32.621 1.00 38.05 87 PRO A C 1
ATOM 623 O O . PRO A 1 95 ? -8.200 -22.718 -31.879 1.00 36.87 87 PRO A O 1
ATOM 627 N N . GLY A 1 96 ? -9.713 -21.451 -32.943 1.00 37.60 88 GLY A N 1
ATOM 628 C CA . GLY A 1 96 ? -10.869 -22.149 -32.398 1.00 36.64 88 GLY A CA 1
ATOM 629 C C . GLY A 1 96 ? -11.302 -21.709 -31.008 1.00 35.09 88 GLY A C 1
ATOM 630 O O . GLY A 1 96 ? -12.284 -22.231 -30.485 1.00 36.46 88 GLY A O 1
ATOM 631 N N . ALA A 1 97 ? -10.588 -20.759 -30.403 1.00 33.04 89 ALA A N 1
ATOM 632 C CA . ALA A 1 97 ? -10.947 -20.259 -29.074 1.00 32.27 89 ALA A CA 1
ATOM 633 C C . ALA A 1 97 ? -12.364 -19.698 -29.069 1.00 31.97 89 ALA A C 1
ATOM 634 O O . ALA A 1 97 ? -12.795 -19.080 -30.044 1.00 30.71 89 ALA A O 1
ATOM 636 N N . ARG A 1 98 ? -13.079 -19.924 -27.970 1.00 33.19 90 ARG A N 1
ATOM 637 C CA . ARG A 1 98 ? -14.443 -19.427 -27.818 1.00 35.12 90 ARG A CA 1
ATOM 638 C C . ARG A 1 98 ? -14.456 -17.965 -27.384 1.00 33.80 90 ARG A C 1
ATOM 639 O O . ARG A 1 98 ? -13.730 -17.573 -26.469 1.00 33.42 90 ARG A O 1
ATOM 647 N N . VAL A 1 99 ? -15.296 -17.172 -28.046 1.00 32.49 91 VAL A N 1
ATOM 648 C CA . VAL A 1 99 ? -15.400 -15.739 -27.787 1.00 31.47 91 VAL A CA 1
ATOM 649 C C . VAL A 1 99 ? -16.857 -15.396 -27.517 1.00 31.60 91 VAL A C 1
ATOM 650 O O . VAL A 1 99 ? -17.735 -15.645 -28.362 1.00 32.36 91 VAL A O 1
ATOM 654 N N . LEU A 1 100 ? -17.114 -14.845 -26.334 1.00 29.90 92 LEU A N 1
ATOM 655 C CA . LEU A 1 100 ? -18.456 -14.425 -25.969 1.00 30.38 92 LEU A CA 1
ATOM 656 C C . LEU A 1 100 ? -18.732 -13.079 -26.632 1.00 29.43 92 LEU A C 1
ATOM 657 O O . LEU A 1 100 ? -17.952 -12.144 -26.488 1.00 28.37 92 LEU A O 1
ATOM 662 N N . ILE A 1 101 ? -19.845 -13.008 -27.358 1.00 28.75 93 ILE A N 1
ATOM 663 C CA . ILE A 1 101 ? -20.230 -11.826 -28.102 1.00 27.91 93 ILE A CA 1
ATOM 664 C C . ILE A 1 101 ? -21.188 -10.984 -27.272 1.00 27.76 93 ILE A C 1
ATOM 665 O O . ILE A 1 101 ? -22.214 -11.482 -26.797 1.00 27.62 93 ILE A O 1
ATOM 670 N N . VAL A 1 102 ? -20.834 -9.718 -27.076 1.00 27.51 94 VAL A N 1
ATOM 671 C CA . VAL A 1 102 ? -21.815 -8.702 -26.731 1.00 27.61 94 VAL A CA 1
ATOM 672 C C . VAL A 1 102 ? -21.949 -7.848 -27.975 1.00 27.06 94 VAL A C 1
ATOM 673 O O . VAL A 1 102 ? -20.978 -7.236 -28.412 1.00 25.58 94 VAL A O 1
ATOM 677 N N . GLY A 1 103 ? -23.153 -7.821 -28.543 1.00 27.95 95 GLY A N 1
ATOM 678 C CA . GLY A 1 103 ? -23.399 -7.140 -29.812 1.00 28.16 95 GLY A CA 1
ATOM 679 C C . GLY A 1 103 ? -24.095 -8.023 -30.837 1.00 28.77 95 GLY A C 1
ATOM 680 O O . GLY A 1 103 ? -24.570 -9.118 -30.521 1.00 28.04 95 GLY A O 1
ATOM 681 N N . THR A 1 104 ? -24.109 -7.545 -32.077 1.00 29.91 96 THR A N 1
ATOM 682 C CA . THR A 1 104 ? -24.942 -8.106 -33.146 1.00 31.40 96 THR A CA 1
ATOM 683 C C . THR A 1 104 ? -24.341 -9.346 -33.790 1.00 32.49 96 THR A C 1
ATOM 684 O O . THR A 1 104 ? -23.170 -9.678 -33.561 1.00 32.42 96 THR A O 1
ATOM 688 N N . GLU A 1 105 ? -25.138 -10.007 -34.628 1.00 33.03 97 GLU A N 1
ATOM 689 C CA . GLU A 1 105 ? -24.654 -11.166 -35.375 1.00 34.15 97 GLU A CA 1
ATOM 690 C C . GLU A 1 105 ? -23.553 -10.803 -36.368 1.00 33.32 97 GLU A C 1
ATOM 691 O O . GLU A 1 105 ? -22.690 -11.636 -36.660 1.00 34.22 97 GLU A O 1
ATOM 697 N N . ALA A 1 106 ? -23.571 -9.565 -36.862 1.00 31.85 98 ALA A N 1
ATOM 698 C CA . ALA A 1 106 ? -22.514 -9.061 -37.737 1.00 31.27 98 ALA A CA 1
ATOM 699 C C . ALA A 1 106 ? -21.145 -9.086 -37.046 1.00 31.33 98 ALA A C 1
ATOM 700 O O . ALA A 1 106 ? -20.125 -9.343 -37.686 1.00 32.10 98 ALA A O 1
ATOM 702 N N . LEU A 1 107 ? -21.131 -8.829 -35.741 1.00 31.39 99 LEU A N 1
ATOM 703 C CA . LEU A 1 107 ? -19.904 -8.904 -34.952 1.00 31.66 99 LEU A CA 1
ATOM 704 C C . LEU A 1 107 ? -19.495 -10.362 -34.763 1.00 30.72 99 LEU A C 1
ATOM 705 O O . LEU A 1 107 ? -18.331 -10.714 -34.939 1.00 28.31 99 LEU A O 1
ATOM 710 N N . ALA A 1 108 ? -20.462 -11.195 -34.385 1.00 30.91 100 ALA A N 1
ATOM 711 C CA . ALA A 1 108 ? -20.235 -12.631 -34.210 1.00 31.67 100 ALA A CA 1
ATOM 712 C C . ALA A 1 108 ? -19.658 -13.254 -35.475 1.00 32.52 100 ALA A C 1
ATOM 713 O O . ALA A 1 108 ? -18.811 -14.141 -35.393 1.00 32.28 100 ALA A O 1
ATOM 715 N N . ASN A 1 109 ? -20.115 -12.795 -36.641 1.00 32.76 101 ASN A N 1
ATOM 716 C CA . ASN A 1 109 ? -19.628 -13.346 -37.908 1.00 34.50 101 ASN A CA 1
ATOM 717 C C . ASN A 1 109 ? -18.189 -12.938 -38.221 1.00 34.26 101 ASN A C 1
ATOM 718 O O . ASN A 1 109 ? -17.424 -13.746 -38.751 1.00 34.58 101 ASN A O 1
ATOM 723 N N . GLU A 1 110 ? -17.812 -11.708 -37.877 1.00 34.18 102 GLU A N 1
ATOM 724 C CA . GLU A 1 110 ? -16.434 -11.260 -38.087 1.00 35.45 102 GLU A CA 1
ATOM 725 C C . GLU A 1 110 ? -15.471 -12.056 -37.212 1.00 34.24 102 GLU A C 1
ATOM 726 O O . GLU A 1 110 ? -14.345 -12.331 -37.619 1.00 34.78 102 GLU A O 1
ATOM 732 N N . VAL A 1 111 ? -15.923 -12.441 -36.024 1.00 32.68 103 VAL A N 1
ATOM 733 C CA . VAL A 1 111 ? -15.128 -13.294 -35.144 1.00 32.92 103 VAL A CA 1
ATOM 734 C C . VAL A 1 111 ? -14.957 -14.715 -35.719 1.00 33.53 103 VAL A C 1
ATOM 735 O O . VAL A 1 111 ? -13.869 -15.288 -35.645 1.00 33.60 103 VAL A O 1
ATOM 739 N N . ALA A 1 112 ? -16.022 -15.271 -36.291 1.00 33.27 104 ALA A N 1
ATOM 740 C CA . ALA A 1 112 ? -15.956 -16.579 -36.952 1.00 33.75 104 ALA A CA 1
ATOM 741 C C . ALA A 1 112 ? -15.049 -16.538 -38.170 1.00 34.53 104 ALA A C 1
ATOM 742 O O . ALA A 1 112 ? -14.336 -17.499 -38.445 1.00 34.88 104 ALA A O 1
ATOM 744 N N . ALA A 1 113 ? -15.070 -15.409 -38.875 1.00 35.38 105 ALA A N 1
ATOM 745 C CA . ALA A 1 113 ? -14.303 -15.224 -40.097 1.00 35.75 105 ALA A CA 1
ATOM 746 C C . ALA A 1 113 ? -12.786 -15.275 -39.902 1.00 36.67 105 ALA A C 1
ATOM 747 O O . ALA A 1 113 ? -12.064 -15.509 -40.866 1.00 38.45 105 ALA A O 1
ATOM 749 N N . VAL A 1 114 ? -12.307 -15.048 -38.680 1.00 36.34 106 VAL A N 1
ATOM 750 C CA . VAL A 1 114 ? -10.873 -15.169 -38.376 1.00 36.14 106 VAL A CA 1
ATOM 751 C C . VAL A 1 114 ? -10.546 -16.486 -37.666 1.00 36.38 106 VAL A C 1
ATOM 752 O O . VAL A 1 114 ? -9.442 -16.652 -37.147 1.00 37.06 106 VAL A O 1
ATOM 756 N N . GLY A 1 115 ? -11.498 -17.417 -37.652 1.00 36.28 107 GLY A N 1
ATOM 757 C CA . GLY A 1 115 ? -11.251 -18.772 -37.150 1.00 35.79 107 GLY A CA 1
ATOM 758 C C . GLY A 1 115 ? -11.509 -18.976 -35.670 1.00 35.83 107 GLY A C 1
ATOM 759 O O . GLY A 1 115 ? -11.053 -19.964 -35.093 1.00 37.09 107 GLY A O 1
ATOM 760 N N . LEU A 1 116 ? -12.252 -18.052 -35.060 1.00 35.00 108 LEU A N 1
ATOM 761 C CA . LEU A 1 116 ? -12.652 -18.151 -33.651 1.00 34.01 108 LEU A CA 1
ATOM 762 C C . LEU A 1 116 ? -14.116 -18.603 -33.570 1.00 33.86 108 LEU A C 1
ATOM 763 O O . LEU A 1 116 ? -14.827 -18.567 -34.575 1.00 31.10 108 LEU A O 1
ATOM 768 N N . ARG A 1 117 ? -14.557 -19.033 -32.387 1.00 34.10 109 ARG A N 1
ATOM 769 C CA . ARG A 1 117 ? -15.899 -19.601 -32.220 1.00 37.16 109 ARG A CA 1
ATOM 770 C C . ARG A 1 117 ? -16.832 -18.691 -31.406 1.00 36.65 109 ARG A C 1
ATOM 771 O O . ARG A 1 117 ? -16.705 -18.599 -30.184 1.00 36.44 109 ARG A O 1
ATOM 779 N N . PRO A 1 118 ? -17.776 -18.015 -32.087 1.00 35.56 110 PRO A N 1
ATOM 780 C CA . PRO A 1 118 ? -18.689 -17.102 -31.401 1.00 35.11 110 PRO A CA 1
ATOM 781 C C . PRO A 1 118 ? -19.632 -17.841 -30.474 1.00 33.51 110 PRO A C 1
ATOM 782 O O . PRO A 1 118 ? -20.162 -18.877 -30.838 1.00 33.45 110 PRO A O 1
ATOM 786 N N . VAL A 1 119 ? -19.836 -17.280 -29.291 1.00 33.30 111 VAL A N 1
ATOM 787 C CA . VAL A 1 119 ? -20.577 -17.920 -28.213 1.00 32.94 111 VAL A CA 1
ATOM 788 C C . VAL A 1 119 ? -21.397 -16.827 -27.495 1.00 32.92 111 VAL A C 1
ATOM 789 O O . VAL A 1 119 ? -21.089 -15.637 -27.621 1.00 30.13 111 VAL A O 1
ATOM 793 N N . ARG A 1 120 ? -22.435 -17.224 -26.763 1.00 33.06 112 ARG A N 1
ATOM 794 C CA . ARG A 1 120 ? -23.293 -16.256 -26.070 1.00 34.75 112 ARG A CA 1
ATOM 795 C C . ARG A 1 120 ? -23.357 -16.378 -24.540 1.00 36.00 112 ARG A C 1
ATOM 796 O O . ARG A 1 120 ? -23.715 -15.407 -23.871 1.00 34.88 112 ARG A O 1
ATOM 804 N N . ARG A 1 121 ? -23.010 -17.539 -23.985 1.00 38.10 113 ARG A N 1
ATOM 805 C CA . ARG A 1 121 ? -23.144 -17.767 -22.545 1.00 39.31 113 ARG A CA 1
ATOM 806 C C . ARG A 1 121 ? -21.812 -18.034 -21.851 1.00 39.42 113 ARG A C 1
ATOM 807 O O . ARG A 1 121 ? -20.846 -18.482 -22.476 1.00 38.61 113 ARG A O 1
ATOM 815 N N . PHE A 1 122 ? -21.774 -17.740 -20.551 1.00 39.65 114 PHE A N 1
ATOM 816 C CA . PHE A 1 122 ? -20.597 -18.005 -19.714 1.00 40.51 114 PHE A CA 1
ATOM 817 C C . PHE A 1 122 ? -20.365 -19.516 -19.564 1.00 40.08 114 PHE A C 1
ATOM 818 O O . PHE A 1 122 ? -19.219 -19.969 -19.526 1.00 38.20 114 PHE A O 1
ATOM 826 N N . GLU A 1 123 ? -21.451 -20.289 -19.510 1.00 40.63 115 GLU A N 1
ATOM 827 C CA . GLU A 1 123 ? -21.359 -21.756 -19.446 1.00 42.43 115 GLU A CA 1
ATOM 828 C C . GLU A 1 123 ? -20.698 -22.387 -20.681 1.00 41.12 115 GLU A C 1
ATOM 829 O O . GLU A 1 123 ? -20.235 -23.518 -20.611 1.00 41.87 115 GLU A O 1
ATOM 835 N N . ASP A 1 124 ? -20.651 -21.660 -21.800 1.00 41.97 116 ASP A N 1
ATOM 836 C CA . ASP A 1 124 ? -19.907 -22.096 -22.990 1.00 41.31 116 ASP A CA 1
ATOM 837 C C . ASP A 1 124 ? -18.395 -21.943 -22.822 1.00 40.78 116 ASP A C 1
ATOM 838 O O . ASP A 1 124 ? -17.643 -22.223 -23.746 1.00 41.13 116 ASP A O 1
ATOM 843 N N . ARG A 1 125 ? -17.955 -21.480 -21.656 1.00 41.19 117 ARG A N 1
ATOM 844 C CA . ARG A 1 125 ? -16.532 -21.422 -21.306 1.00 43.72 117 ARG A CA 1
ATOM 845 C C . ARG A 1 125 ? -15.726 -20.578 -22.302 1.00 40.72 117 ARG A C 1
ATOM 846 O O . ARG A 1 125 ? -14.855 -21.094 -23.000 1.00 41.22 117 ARG A O 1
ATOM 854 N N . PRO A 1 126 ? -16.019 -19.268 -22.374 1.00 38.36 118 PRO A N 1
ATOM 855 C CA . PRO A 1 126 ? -15.279 -18.409 -23.299 1.00 37.58 118 PRO A CA 1
ATOM 856 C C . PRO A 1 126 ? -13.878 -18.083 -22.799 1.00 36.59 118 PRO A C 1
ATOM 857 O O . PRO A 1 126 ? -13.674 -17.982 -21.592 1.00 38.06 118 PRO A O 1
ATOM 861 N N . ASP A 1 127 ? -12.936 -17.920 -23.728 1.00 35.70 119 ASP A N 1
ATOM 862 C CA . ASP A 1 127 ? -11.592 -17.418 -23.417 1.00 36.10 119 ASP A CA 1
ATOM 863 C C . ASP A 1 127 ? -11.510 -15.909 -23.573 1.00 35.45 119 ASP A C 1
ATOM 864 O O . ASP A 1 127 ? -10.533 -15.290 -23.142 1.00 33.44 119 ASP A O 1
ATOM 869 N N . ALA A 1 128 ? -12.527 -15.322 -24.204 1.00 34.13 120 ALA A N 1
ATOM 870 C CA . ALA A 1 128 ? -12.541 -13.887 -24.444 1.00 33.65 120 ALA A CA 1
ATOM 871 C C . ALA A 1 128 ? -13.951 -13.331 -24.536 1.00 33.56 120 ALA A C 1
ATOM 872 O O . ALA A 1 128 ? -14.913 -14.065 -24.759 1.00 34.91 120 ALA A O 1
ATOM 874 N N . VAL A 1 129 ? -14.059 -12.021 -24.337 1.00 33.45 121 VAL A N 1
ATOM 875 C CA . VAL A 1 129 ? -15.296 -11.296 -24.570 1.00 32.12 121 VAL A CA 1
ATOM 876 C C . VAL A 1 129 ? -15.020 -10.178 -25.553 1.00 31.86 121 VAL A C 1
ATOM 877 O O . VAL A 1 129 ? -14.052 -9.426 -25.403 1.00 33.03 121 VAL A O 1
ATOM 881 N N . VAL A 1 130 ? -15.870 -10.075 -26.566 1.00 30.92 122 VAL A N 1
ATOM 882 C CA . VAL A 1 130 ? -15.795 -8.964 -27.497 1.00 30.44 122 VAL A CA 1
ATOM 883 C C . VAL A 1 130 ? -17.096 -8.179 -27.370 1.00 29.89 122 VAL A C 1
ATOM 884 O O . VAL A 1 130 ? -18.174 -8.759 -27.200 1.00 29.35 122 VAL A O 1
ATOM 888 N N . GLN A 1 131 ? -16.984 -6.859 -27.427 1.00 28.72 123 GLN A N 1
ATOM 889 C CA . GLN A 1 131 ? -18.113 -6.003 -27.121 1.00 28.28 123 GLN A CA 1
ATOM 890 C C . GLN A 1 131 ? -18.299 -4.912 -28.162 1.00 27.36 123 GLN A C 1
ATOM 891 O O . GLN A 1 131 ? -17.436 -4.054 -28.337 1.00 26.67 123 GLN A O 1
ATOM 897 N N . GLY A 1 132 ? -19.434 -4.983 -28.850 1.00 26.38 124 GLY A N 1
ATOM 898 C CA . GLY A 1 132 ? -19.884 -3.939 -29.759 1.00 27.47 124 GLY A CA 1
ATOM 899 C C . GLY A 1 132 ? -21.346 -3.660 -29.469 1.00 27.73 124 GLY A C 1
ATOM 900 O O . GLY A 1 132 ? -22.007 -4.441 -28.785 1.00 26.12 124 GLY A O 1
ATOM 901 N N . LEU A 1 133 ? -21.849 -2.538 -29.972 1.00 28.25 125 LEU A N 1
ATOM 902 C CA . LEU A 1 133 ? -23.209 -2.125 -29.674 1.00 28.45 125 LEU A CA 1
ATOM 903 C C . LEU A 1 133 ? -24.251 -2.989 -30.390 1.00 29.05 125 LEU A C 1
ATOM 904 O O . LEU A 1 133 ? -24.104 -3.314 -31.564 1.00 29.13 125 LEU A O 1
ATOM 909 N N . SER A 1 134 ? -25.292 -3.367 -29.657 1.00 29.43 126 SER A N 1
ATOM 910 C CA . SER A 1 134 ? -26.511 -3.914 -30.235 1.00 29.63 126 SER A CA 1
ATOM 911 C C . SER A 1 134 ? -27.694 -3.310 -29.498 1.00 30.79 126 SER A C 1
ATOM 912 O O . SER A 1 134 ? -27.721 -3.273 -28.257 1.00 30.50 126 SER A O 1
ATOM 915 N N . MET A 1 135 ? -28.682 -2.857 -30.258 1.00 31.22 127 MET A N 1
ATOM 916 C CA . MET A 1 135 ? -29.842 -2.219 -29.665 1.00 32.83 127 MET A CA 1
ATOM 917 C C . MET A 1 135 ? -30.749 -3.212 -28.936 1.00 31.73 127 MET A C 1
ATOM 918 O O . MET A 1 135 ? -31.714 -2.800 -28.311 1.00 30.89 127 MET A O 1
ATOM 923 N N . THR A 1 136 ? -30.435 -4.508 -29.008 1.00 31.56 128 THR A N 1
ATOM 924 C CA . THR A 1 136 ? -31.156 -5.526 -28.232 1.00 32.28 128 THR A CA 1
ATOM 925 C C . THR A 1 136 ? -30.337 -6.106 -27.067 1.00 31.39 128 THR A C 1
ATOM 926 O O . THR A 1 136 ? -30.816 -6.995 -26.368 1.00 32.19 128 THR A O 1
ATOM 930 N N . THR A 1 137 ? -29.122 -5.607 -26.842 1.00 30.83 129 THR A N 1
ATOM 931 C CA . THR A 1 137 ? -28.337 -6.043 -25.683 1.00 30.67 129 THR A CA 1
ATOM 932 C C . THR A 1 137 ? -29.056 -5.630 -24.399 1.00 31.48 129 THR A C 1
ATOM 933 O O . THR A 1 137 ? -29.539 -4.504 -24.297 1.00 32.10 129 THR A O 1
ATOM 937 N N . GLY A 1 138 ? -29.124 -6.554 -23.437 1.00 31.49 130 GLY A N 1
ATOM 938 C CA . GLY A 1 138 ? -29.778 -6.321 -22.155 1.00 31.01 130 GLY A CA 1
ATOM 939 C C . GLY A 1 138 ? -28.979 -6.803 -20.961 1.00 31.35 130 GLY A C 1
ATOM 940 O O . GLY A 1 138 ? -27.854 -7.298 -21.104 1.00 29.94 130 GLY A O 1
ATOM 941 N N . TRP A 1 139 ? -29.563 -6.647 -19.773 1.00 31.31 131 TRP A N 1
ATOM 942 C CA . TRP A 1 139 ? -28.906 -7.036 -18.523 1.00 30.69 131 TRP A CA 1
ATOM 943 C C . TRP A 1 139 ? -28.402 -8.472 -18.567 1.00 30.41 131 TRP A C 1
ATOM 944 O O . TRP A 1 139 ? -27.299 -8.757 -18.104 1.00 31.51 131 TRP A O 1
ATOM 955 N N . SER A 1 140 ? -29.195 -9.375 -19.127 1.00 31.02 132 SER A N 1
ATOM 956 C CA . SER A 1 140 ? -28.828 -10.791 -19.114 1.00 31.86 132 SER A CA 1
ATOM 957 C C . SER A 1 140 ? -27.569 -11.027 -19.941 1.00 31.15 132 SER A C 1
ATOM 958 O O . SER A 1 140 ? -26.705 -11.803 -19.549 1.00 32.23 132 SER A O 1
ATOM 961 N N . ASP A 1 141 ? -27.457 -10.333 -21.068 1.00 30.61 133 ASP A N 1
ATOM 962 C CA . ASP A 1 141 ? -26.252 -10.415 -21.896 1.00 31.00 133 ASP A CA 1
ATOM 963 C C . ASP A 1 141 ? -25.031 -9.882 -21.146 1.00 30.00 133 ASP A C 1
ATOM 964 O O . ASP A 1 141 ? -23.970 -10.501 -21.162 1.00 28.97 133 ASP A O 1
ATOM 969 N N . LEU A 1 142 ? -25.191 -8.740 -20.479 1.00 29.92 134 LEU A N 1
ATOM 970 C CA . LEU A 1 142 ? -24.110 -8.149 -19.686 1.00 30.06 134 LEU A CA 1
ATOM 971 C C . LEU A 1 142 ? -23.695 -9.037 -18.501 1.00 29.62 134 LEU A C 1
ATOM 972 O O . LEU A 1 142 ? -22.511 -9.104 -18.132 1.00 28.60 134 LEU A O 1
ATOM 977 N N . ALA A 1 143 ? -24.669 -9.708 -17.900 1.00 29.41 135 ALA A N 1
ATOM 978 C CA . ALA A 1 143 ? -24.382 -10.635 -16.807 1.00 30.12 135 ALA A CA 1
ATOM 979 C C . ALA A 1 143 ? -23.446 -11.768 -17.260 1.00 30.29 135 ALA A C 1
ATOM 980 O O . ALA A 1 143 ? -22.473 -12.090 -16.571 1.00 31.05 135 ALA A O 1
ATOM 982 N N . GLU A 1 144 ? -23.722 -12.337 -18.431 1.00 29.88 136 GLU A N 1
ATOM 983 C CA . GLU A 1 144 ? -22.889 -13.400 -18.987 1.00 30.77 136 GLU A CA 1
ATOM 984 C C . GLU A 1 144 ? -21.451 -12.914 -19.215 1.00 30.30 136 GLU A C 1
ATOM 985 O O . GLU A 1 144 ? -20.488 -13.595 -18.845 1.00 30.49 136 GLU A O 1
ATOM 991 N N . ALA A 1 145 ? -21.311 -11.740 -19.823 1.00 28.44 137 ALA A N 1
ATOM 992 C CA . ALA A 1 145 ? -19.989 -11.184 -20.111 1.00 28.14 137 ALA A CA 1
ATOM 993 C C . ALA A 1 145 ? -19.226 -10.820 -18.839 1.00 28.07 137 ALA A C 1
ATOM 994 O O . ALA A 1 145 ? -18.009 -10.997 -18.768 1.00 26.20 137 ALA A O 1
ATOM 996 N N . ALA A 1 146 ? -19.941 -10.297 -17.849 1.00 28.53 138 ALA A N 1
ATOM 997 C CA . ALA A 1 146 ? -19.329 -9.919 -16.577 1.00 30.19 138 ALA A CA 1
ATOM 998 C C . ALA A 1 146 ? -18.721 -11.135 -15.879 1.00 31.26 138 ALA A C 1
ATOM 999 O O . ALA A 1 146 ? -17.634 -11.047 -15.313 1.00 31.05 138 ALA A O 1
ATOM 1001 N N . LEU A 1 147 ? -19.428 -12.262 -15.914 1.00 33.06 139 LEU A N 1
ATOM 1002 C CA . LEU A 1 147 ? -18.892 -13.507 -15.362 1.00 34.44 139 LEU A CA 1
ATOM 1003 C C . LEU A 1 147 ? -17.607 -13.909 -16.081 1.00 33.71 139 LEU A C 1
ATOM 1004 O O . LEU A 1 147 ? -16.614 -14.242 -15.444 1.00 34.85 139 LEU A O 1
ATOM 1009 N N . ALA A 1 148 ? -17.624 -13.860 -17.407 1.00 34.13 140 ALA A N 1
ATOM 1010 C CA . ALA A 1 148 ? -16.451 -14.226 -18.194 1.00 32.27 140 ALA A CA 1
ATOM 1011 C C . ALA A 1 148 ? -15.272 -13.310 -17.871 1.00 32.23 140 ALA A C 1
ATOM 1012 O O . ALA A 1 148 ? -14.160 -13.781 -17.617 1.00 30.81 140 ALA A O 1
ATOM 1014 N N . ILE A 1 149 ? -15.528 -12.005 -17.860 1.00 32.27 141 ILE A N 1
ATOM 1015 C CA . ILE A 1 149 ? -14.483 -11.017 -17.605 1.00 32.18 141 ILE A CA 1
ATOM 1016 C C . ILE A 1 149 ? -13.861 -11.192 -16.218 1.00 33.69 141 ILE A C 1
ATOM 1017 O O . ILE A 1 149 ? -12.642 -11.098 -16.074 1.00 31.96 141 ILE A O 1
ATOM 1022 N N . ARG A 1 150 ? -14.693 -11.429 -15.205 1.00 35.89 142 ARG A N 1
ATOM 1023 C CA . ARG A 1 150 ? -14.192 -11.648 -13.845 1.00 38.72 142 ARG A CA 1
ATOM 1024 C C . ARG A 1 150 ? -13.345 -12.910 -13.733 1.00 38.92 142 ARG A C 1
ATOM 1025 O O . ARG A 1 150 ? -12.351 -12.923 -13.011 1.00 40.05 142 ARG A O 1
ATOM 1033 N N . ALA A 1 151 ? -13.735 -13.959 -14.454 1.00 38.00 143 ALA A N 1
ATOM 1034 C CA . ALA A 1 151 ? -13.000 -15.218 -14.427 1.00 37.40 143 ALA A CA 1
ATOM 1035 C C . ALA A 1 151 ? -11.694 -15.145 -15.215 1.00 37.01 143 ALA A C 1
ATOM 1036 O O . ALA A 1 151 ? -10.999 -16.143 -15.340 1.00 38.14 143 ALA A O 1
ATOM 1038 N N . GLY A 1 152 ? -11.375 -13.978 -15.766 1.00 36.96 144 GLY A N 1
ATOM 1039 C CA . GLY A 1 152 ? -10.091 -13.751 -16.431 1.00 36.64 144 GLY A CA 1
ATOM 1040 C C . GLY A 1 152 ? -10.125 -13.705 -17.957 1.00 36.24 144 GLY A C 1
ATOM 1041 O O . GLY A 1 152 ? -9.069 -13.636 -18.593 1.00 34.42 144 GLY A O 1
ATOM 1042 N N . ALA A 1 153 ? -11.314 -13.735 -18.555 1.00 34.76 145 ALA A N 1
ATOM 1043 C CA . ALA A 1 153 ? -11.423 -13.739 -20.023 1.00 34.94 145 ALA A CA 1
ATOM 1044 C C . ALA A 1 153 ? -10.842 -12.469 -20.629 1.00 33.72 145 ALA A C 1
ATOM 1045 O O . ALA A 1 153 ? -10.989 -11.402 -20.061 1.00 34.05 145 ALA A O 1
ATOM 1047 N N . LEU A 1 154 ? -10.181 -12.594 -21.777 1.00 33.20 146 LEU A N 1
ATOM 1048 C CA . LEU A 1 154 ? -9.672 -11.430 -22.505 1.00 32.91 146 LEU A CA 1
ATOM 1049 C C . LEU A 1 154 ? -10.848 -10.588 -23.024 1.00 31.71 146 LEU A C 1
ATOM 1050 O O . LEU A 1 154 ? -11.782 -11.121 -23.614 1.00 30.40 146 LEU A O 1
ATOM 1055 N N . TRP A 1 155 ? -10.787 -9.276 -22.797 1.00 30.05 147 TRP A N 1
ATOM 1056 C CA . TRP A 1 155 ? -11.908 -8.380 -23.072 1.00 29.63 147 TRP A CA 1
ATOM 1057 C C . TRP A 1 155 ? -11.532 -7.327 -24.105 1.00 28.69 147 TRP A C 1
ATOM 1058 O O . TRP A 1 155 ? -10.676 -6.486 -23.841 1.00 27.58 147 TRP A O 1
ATOM 1069 N N . VAL A 1 156 ? -12.180 -7.380 -25.273 1.00 28.91 148 VAL A N 1
ATOM 1070 C CA . VAL A 1 156 ? -11.986 -6.382 -26.337 1.00 28.70 148 VAL A CA 1
ATOM 1071 C C . VAL A 1 156 ? -13.269 -5.596 -26.641 1.00 28.61 148 VAL A C 1
ATOM 1072 O O . VAL A 1 156 ? -14.353 -6.176 -26.752 1.00 28.84 148 VAL A O 1
ATOM 1076 N N . ALA A 1 157 ? -13.128 -4.276 -26.785 1.00 27.94 149 ALA A N 1
ATOM 1077 C CA . ALA A 1 157 ? -14.235 -3.393 -27.119 1.00 27.54 149 ALA A CA 1
ATOM 1078 C C . ALA A 1 157 ? -14.025 -2.801 -28.505 1.00 28.35 149 ALA A C 1
ATOM 1079 O O . ALA A 1 157 ? -12.925 -2.367 -28.848 1.00 27.99 149 ALA A O 1
ATOM 1081 N N . ALA A 1 158 ? -15.089 -2.779 -29.299 1.00 28.95 150 ALA A N 1
ATOM 1082 C CA . ALA A 1 158 ? -15.028 -2.247 -30.661 1.00 29.28 150 ALA A CA 1
ATOM 1083 C C . ALA A 1 158 ? -14.692 -0.761 -30.629 1.00 29.61 150 ALA A C 1
ATOM 1084 O O . ALA A 1 158 ? -13.865 -0.277 -31.403 1.00 30.78 150 ALA A O 1
ATOM 1086 N N . ASN A 1 159 ? -15.358 -0.049 -29.733 1.00 29.17 151 ASN A N 1
ATOM 1087 C CA . ASN A 1 159 ? -15.072 1.345 -29.482 1.00 29.48 151 ASN A CA 1
ATOM 1088 C C . ASN A 1 159 ? -15.464 1.687 -28.056 1.00 29.85 151 ASN A C 1
ATOM 1089 O O . ASN A 1 159 ? -16.114 0.901 -27.364 1.00 29.77 151 ASN A O 1
ATOM 1094 N N . VAL A 1 160 ? -15.093 2.877 -27.631 1.00 30.19 152 VAL A N 1
ATOM 1095 C CA . VAL A 1 160 ? -15.427 3.317 -26.297 1.00 32.39 152 VAL A CA 1
ATOM 1096 C C . VAL A 1 160 ? -16.179 4.658 -26.352 1.00 32.54 152 VAL A C 1
ATOM 1097 O O . VAL A 1 160 ? -16.105 5.466 -25.439 1.00 33.53 152 VAL A O 1
ATOM 1101 N N . ASP A 1 161 ? -16.944 4.857 -27.422 1.00 32.76 153 ASP A N 1
ATOM 1102 C CA . ASP A 1 161 ? -17.676 6.103 -27.626 1.00 33.29 153 ASP A CA 1
ATOM 1103 C C . ASP A 1 161 ? -18.849 6.164 -26.643 1.00 31.56 153 ASP A C 1
ATOM 1104 O O . ASP A 1 161 ? -19.642 5.233 -26.588 1.00 28.66 153 ASP A O 1
ATOM 1109 N N . PRO A 1 162 ? -18.950 7.254 -25.855 1.00 30.60 154 PRO A N 1
ATOM 1110 C CA . PRO A 1 162 ? -19.997 7.302 -24.841 1.00 29.98 154 PRO A CA 1
ATOM 1111 C C . PRO A 1 162 ? -21.406 7.371 -25.418 1.00 29.93 154 PRO A C 1
ATOM 1112 O O . PRO A 1 162 ? -22.337 6.832 -24.815 1.00 30.05 154 PRO A O 1
ATOM 1116 N N . THR A 1 163 ? -21.565 8.026 -26.563 1.00 29.90 155 THR A N 1
ATOM 1117 C CA . THR A 1 163 ? -22.887 8.227 -27.143 1.00 31.60 155 THR A CA 1
ATOM 1118 C C . THR A 1 163 ? -22.962 7.827 -28.601 1.00 31.92 155 THR A C 1
ATOM 1119 O O . THR A 1 163 ? -21.947 7.717 -29.294 1.00 31.73 155 THR A O 1
ATOM 1123 N N . LEU A 1 164 ? -24.190 7.601 -29.045 1.00 32.79 156 LEU A N 1
ATOM 1124 C CA . LEU A 1 164 ? -24.489 7.284 -30.431 1.00 35.03 156 LEU A CA 1
ATOM 1125 C C . LEU A 1 164 ? -25.455 8.356 -30.915 1.00 35.50 156 LEU A C 1
ATOM 1126 O O . LEU A 1 164 ? -26.570 8.437 -30.414 1.00 35.50 156 LEU A O 1
ATOM 1131 N N . PRO A 1 165 ? -25.024 9.211 -31.860 1.00 38.72 157 PRO A N 1
ATOM 1132 C CA . PRO A 1 165 ? -25.957 10.231 -32.352 1.00 39.34 157 PRO A CA 1
ATOM 1133 C C . PRO A 1 165 ? -27.022 9.627 -33.265 1.00 39.60 157 PRO A C 1
ATOM 1134 O O . PRO A 1 165 ? -26.719 8.755 -34.066 1.00 41.58 157 PRO A O 1
ATOM 1138 N N . THR A 1 166 ? -28.266 10.068 -33.105 1.00 42.71 158 THR A N 1
ATOM 1139 C CA . THR A 1 166 ? -29.387 9.593 -33.917 1.00 44.22 158 THR A CA 1
ATOM 1140 C C . THR A 1 166 ? -30.338 10.739 -34.232 1.00 46.11 158 THR A C 1
ATOM 1141 O O . THR A 1 166 ? -30.140 11.864 -33.777 1.00 47.45 158 THR A O 1
ATOM 1145 N N . GLU A 1 167 ? -31.388 10.434 -34.988 1.00 49.17 159 GLU A N 1
ATOM 1146 C CA . GLU A 1 167 ? -32.438 11.404 -35.304 1.00 51.92 159 GLU A CA 1
ATOM 1147 C C . GLU A 1 167 ? -33.135 11.943 -34.048 1.00 48.24 159 GLU A C 1
ATOM 1148 O O . GLU A 1 167 ? -33.515 13.107 -33.998 1.00 49.53 159 GLU A O 1
ATOM 1154 N N . ARG A 1 168 ? -33.288 11.097 -33.036 1.00 46.33 160 ARG A N 1
ATOM 1155 C CA . ARG A 1 168 ? -34.035 11.456 -31.826 1.00 44.67 160 ARG A CA 1
ATOM 1156 C C . ARG A 1 168 ? -33.167 12.037 -30.705 1.00 42.39 160 ARG A C 1
ATOM 1157 O O . ARG A 1 168 ? -33.693 12.468 -29.687 1.00 41.70 160 ARG A O 1
ATOM 1165 N N . GLY A 1 169 ? -31.851 12.054 -30.897 1.00 40.92 161 GLY A N 1
ATOM 1166 C CA . GLY A 1 169 ? -30.935 12.666 -29.936 1.00 39.32 161 GLY A CA 1
ATOM 1167 C C . GLY A 1 169 ? -29.703 11.822 -29.673 1.00 38.29 161 GLY A C 1
ATOM 1168 O O . GLY A 1 169 ? -29.428 10.862 -30.387 1.00 39.29 161 GLY A O 1
ATOM 1169 N N . LEU A 1 170 ? -28.955 12.185 -28.638 1.00 37.51 162 LEU A N 1
ATOM 1170 C CA . LEU A 1 170 ? -27.783 11.422 -28.240 1.00 37.46 162 LEU A CA 1
ATOM 1171 C C . LEU A 1 170 ? -28.207 10.264 -27.338 1.00 35.16 162 LEU A C 1
ATOM 1172 O O . LEU A 1 170 ? -28.688 10.472 -26.227 1.00 33.89 162 LEU A O 1
ATOM 1177 N N . LEU A 1 171 ? -28.024 9.044 -27.827 1.00 33.33 163 LEU A N 1
ATOM 1178 C CA . LEU A 1 171 ? -28.401 7.847 -27.090 1.00 32.24 163 LEU A CA 1
ATOM 1179 C C . LEU A 1 171 ? -27.148 7.183 -26.532 1.00 30.58 163 LEU A C 1
ATOM 1180 O O . LEU A 1 171 ? -26.041 7.603 -26.855 1.00 30.01 163 LEU A O 1
ATOM 1185 N N . PRO A 1 172 ? -27.315 6.159 -25.672 1.00 30.56 164 PRO A N 1
ATOM 1186 C CA . PRO A 1 172 ? -26.160 5.439 -25.120 1.00 30.40 164 PRO A CA 1
ATOM 1187 C C . PRO A 1 172 ? -25.375 4.660 -26.173 1.00 29.34 164 PRO A C 1
ATOM 1188 O O . PRO A 1 172 ? -25.961 3.875 -26.922 1.00 29.49 164 PRO A O 1
ATOM 1192 N N . GLY A 1 173 ? -24.063 4.889 -26.216 1.00 29.14 165 GLY A N 1
ATOM 1193 C CA . GLY A 1 173 ? -23.168 4.232 -27.177 1.00 28.93 165 GLY A CA 1
ATOM 1194 C C . GLY A 1 173 ? -22.454 3.045 -26.557 1.00 27.87 165 GLY A C 1
ATOM 1195 O O . GLY A 1 173 ? -22.667 2.739 -25.393 1.00 26.61 165 GLY A O 1
ATOM 1196 N N . ASN A 1 174 ? -21.600 2.377 -27.333 1.00 27.69 166 ASN A N 1
ATOM 1197 C CA . ASN A 1 174 ? -20.887 1.205 -26.827 1.00 27.45 166 ASN A CA 1
ATOM 1198 C C . ASN A 1 174 ? -20.103 1.538 -25.551 1.00 28.10 166 ASN A C 1
ATOM 1199 O O . ASN A 1 174 ? -20.072 0.737 -24.616 1.00 28.31 166 ASN A O 1
ATOM 1204 N N . GLY A 1 175 ? -19.501 2.726 -25.510 1.00 27.51 167 GLY A N 1
ATOM 1205 C CA . GLY A 1 175 ? -18.764 3.197 -24.325 1.00 28.26 167 GLY A CA 1
ATOM 1206 C C . GLY A 1 175 ? -19.581 3.220 -23.040 1.00 27.54 167 GLY A C 1
ATOM 1207 O O . GLY A 1 175 ? -19.067 2.935 -21.962 1.00 27.46 167 GLY A O 1
ATOM 1208 N N . SER A 1 176 ? -20.862 3.552 -23.153 1.00 27.69 168 SER A N 1
ATOM 1209 C CA . SER A 1 176 ? -21.762 3.492 -22.008 1.00 26.94 168 SER A CA 1
ATOM 1210 C C . SER A 1 176 ? -21.937 2.050 -21.524 1.00 27.81 168 SER A C 1
ATOM 1211 O O . SER A 1 176 ? -21.947 1.789 -20.321 1.00 27.22 168 SER A O 1
ATOM 1214 N N . MET A 1 177 ? -22.069 1.115 -22.460 1.00 27.93 169 MET A N 1
ATOM 1215 C CA . MET A 1 177 ? -22.238 -0.293 -22.108 1.00 28.02 169 MET A CA 1
ATOM 1216 C C . MET A 1 177 ? -20.923 -0.841 -21.552 1.00 27.99 169 MET A C 1
ATOM 1217 O O . MET A 1 177 ? -20.912 -1.641 -20.615 1.00 29.28 169 MET A O 1
ATOM 1222 N N . VAL A 1 178 ? -19.809 -0.405 -22.119 1.00 27.64 170 VAL A N 1
ATOM 1223 C CA . VAL A 1 178 ? -18.507 -0.747 -21.557 1.00 27.81 170 VAL A CA 1
ATOM 1224 C C . VAL A 1 178 ? -18.395 -0.266 -20.108 1.00 27.10 170 VAL A C 1
ATOM 1225 O O . VAL A 1 178 ? -17.929 -1.017 -19.248 1.00 25.99 170 VAL A O 1
ATOM 1229 N N . ALA A 1 179 ? -18.837 0.966 -19.843 1.00 26.86 171 ALA A N 1
ATOM 1230 C CA . ALA A 1 179 ? -18.801 1.525 -18.487 1.00 26.96 171 ALA A CA 1
ATOM 1231 C C . ALA A 1 179 ? -19.574 0.670 -17.493 1.00 28.01 171 ALA A C 1
ATOM 1232 O O . ALA A 1 179 ? -19.148 0.517 -16.356 1.00 27.34 171 ALA A O 1
ATOM 1234 N N . ALA A 1 180 ? -20.704 0.104 -17.920 1.00 29.91 172 ALA A N 1
ATOM 1235 C CA . ALA A 1 180 ? -21.477 -0.784 -17.052 1.00 30.12 172 ALA A CA 1
ATOM 1236 C C . ALA A 1 180 ? -20.648 -2.001 -16.630 1.00 30.33 172 ALA A C 1
ATOM 1237 O O . ALA A 1 180 ? -20.603 -2.353 -15.447 1.00 29.76 172 ALA A O 1
ATOM 1239 N N . LEU A 1 181 ? -19.987 -2.629 -17.599 1.00 30.95 173 LEU A N 1
ATOM 1240 C CA . LEU A 1 181 ? -19.144 -3.807 -17.333 1.00 31.17 173 LEU A CA 1
ATOM 1241 C C . LEU A 1 181 ? -17.879 -3.477 -16.539 1.00 31.36 173 LEU A C 1
ATOM 1242 O O . LEU A 1 181 ? -17.434 -4.292 -15.736 1.00 30.98 173 LEU A O 1
ATOM 1247 N N . ARG A 1 182 ? -17.295 -2.303 -16.769 1.00 30.75 174 ARG A N 1
ATOM 1248 C CA . ARG A 1 182 ? -16.156 -1.859 -15.958 1.00 33.37 174 ARG A CA 1
ATOM 1249 C C . ARG A 1 182 ? -16.530 -1.765 -14.476 1.00 33.00 174 ARG A C 1
ATOM 1250 O O . ARG A 1 182 ? -15.774 -2.223 -13.616 1.00 30.91 174 ARG A O 1
ATOM 1258 N N . THR A 1 183 ? -17.695 -1.173 -14.200 1.00 32.49 175 THR A N 1
ATOM 1259 C CA . THR A 1 183 ? -18.232 -1.073 -12.842 1.00 33.03 175 THR A CA 1
ATOM 1260 C C . THR A 1 183 ? -18.551 -2.440 -12.227 1.00 32.56 175 THR A C 1
ATOM 1261 O O . THR A 1 183 ? -18.296 -2.661 -11.048 1.00 33.88 175 THR A O 1
ATOM 1265 N N . ALA A 1 184 ? -19.121 -3.343 -13.019 1.00 32.43 176 ALA A N 1
ATOM 1266 C CA . ALA A 1 184 ? -19.484 -4.679 -12.538 1.00 32.19 176 ALA A CA 1
ATOM 1267 C C . ALA A 1 184 ? -18.271 -5.564 -12.234 1.00 32.94 176 ALA A C 1
ATOM 1268 O O . ALA A 1 184 ? -18.368 -6.481 -11.421 1.00 34.95 176 ALA A O 1
ATOM 1270 N N . THR A 1 185 ? -17.138 -5.295 -12.882 1.00 32.12 177 THR A N 1
ATOM 1271 C CA . THR A 1 185 ? -15.993 -6.210 -12.847 1.00 31.68 177 THR A CA 1
ATOM 1272 C C . THR A 1 185 ? -14.722 -5.630 -12.234 1.00 32.76 177 THR A C 1
ATOM 1273 O O . THR A 1 185 ? -13.890 -6.382 -11.736 1.00 32.30 177 THR A O 1
ATOM 1277 N N . GLY A 1 186 ? -14.568 -4.307 -12.286 1.00 33.80 178 GLY A N 1
ATOM 1278 C CA . GLY A 1 186 ? -13.319 -3.652 -11.905 1.00 34.93 178 GLY A CA 1
ATOM 1279 C C . GLY A 1 186 ? -12.232 -3.797 -12.964 1.00 36.45 178 GLY A C 1
ATOM 1280 O O . GLY A 1 186 ? -11.079 -3.420 -12.733 1.00 35.90 178 GLY A O 1
ATOM 1281 N N . MET A 1 187 ? -12.605 -4.322 -14.130 1.00 36.37 179 MET A N 1
ATOM 1282 C CA . MET A 1 187 ? -11.662 -4.609 -15.198 1.00 37.98 179 MET A CA 1
ATOM 1283 C C . MET A 1 187 ? -11.806 -3.569 -16.317 1.00 37.63 179 MET A C 1
ATOM 1284 O O . MET A 1 187 ? -12.737 -2.757 -16.310 1.00 35.59 179 MET A O 1
ATOM 1289 N N . ASP A 1 188 ? -10.880 -3.605 -17.270 1.00 36.55 180 ASP A N 1
ATOM 1290 C CA . ASP A 1 188 ? -10.818 -2.617 -18.344 1.00 39.15 180 ASP A CA 1
ATOM 1291 C C . ASP A 1 188 ? -10.526 -3.327 -19.669 1.00 36.26 180 ASP A C 1
ATOM 1292 O O . ASP A 1 188 ? -9.645 -4.170 -19.711 1.00 35.34 180 ASP A O 1
ATOM 1297 N N . PRO A 1 189 ? -11.263 -2.993 -20.747 1.00 34.54 181 PRO A N 1
ATOM 1298 C CA . PRO A 1 189 ? -11.072 -3.645 -22.047 1.00 33.89 181 PRO A CA 1
ATOM 1299 C C . PRO A 1 189 ? -9.948 -3.062 -22.900 1.00 33.33 181 PRO A C 1
ATOM 1300 O O . PRO A 1 189 ? -9.590 -1.896 -22.749 1.00 32.04 181 PRO A O 1
ATOM 1304 N N . ARG A 1 190 ? -9.421 -3.885 -23.800 1.00 34.69 182 ARG A N 1
ATOM 1305 C CA . ARG A 1 190 ? -8.564 -3.422 -24.887 1.00 36.66 182 ARG A CA 1
ATOM 1306 C C . ARG A 1 190 ? -9.476 -2.839 -25.954 1.00 34.74 182 ARG A C 1
ATOM 1307 O O . ARG A 1 190 ? -10.492 -3.446 -26.294 1.00 32.49 182 ARG A O 1
ATOM 1315 N N . VAL A 1 191 ? -9.135 -1.660 -26.466 1.00 32.79 183 VAL A N 1
ATOM 1316 C CA . VAL A 1 191 ? -10.002 -0.968 -27.422 1.00 33.16 183 VAL A CA 1
ATOM 1317 C C . VAL A 1 191 ? -9.507 -1.169 -28.848 1.00 32.15 183 VAL A C 1
ATOM 1318 O O . VAL A 1 191 ? -8.386 -0.780 -29.175 1.00 31.90 183 VAL A O 1
ATOM 1322 N N . ALA A 1 192 ? -10.361 -1.757 -29.686 1.00 31.05 184 ALA A N 1
ATOM 1323 C CA . ALA A 1 192 ? -10.003 -2.103 -31.063 1.00 32.17 184 ALA A CA 1
ATOM 1324 C C . ALA A 1 192 ? -10.159 -0.968 -32.082 1.00 32.41 184 ALA A C 1
ATOM 1325 O O . ALA A 1 192 ? -9.428 -0.930 -33.067 1.00 32.70 184 ALA A O 1
ATOM 1327 N N . GLY A 1 193 ? -11.112 -0.065 -31.871 1.00 32.82 185 GLY A N 1
ATOM 1328 C CA . GLY A 1 193 ? -11.422 0.964 -32.872 1.00 33.56 185 GLY A CA 1
ATOM 1329 C C . GLY A 1 193 ? -10.593 2.218 -32.720 1.00 34.65 185 GLY A C 1
ATOM 1330 O O . GLY A 1 193 ? -9.586 2.217 -32.011 1.00 34.25 185 GLY A O 1
ATOM 1331 N N . LYS A 1 194 ? -11.014 3.287 -33.399 1.00 35.46 186 LYS A N 1
ATOM 1332 C CA . LYS A 1 194 ? -10.370 4.596 -33.271 1.00 36.94 186 LYS A CA 1
ATOM 1333 C C . LYS A 1 194 ? -10.527 5.065 -31.824 1.00 37.61 186 LYS A C 1
ATOM 1334 O O . LYS A 1 194 ? -11.597 4.895 -31.243 1.00 36.29 186 LYS A O 1
ATOM 1340 N N . PRO A 1 195 ? -9.487 5.686 -31.237 1.00 39.36 187 PRO A N 1
ATOM 1341 C CA . PRO A 1 195 ? -8.213 6.151 -31.777 1.00 40.87 187 PRO A CA 1
ATOM 1342 C C . PRO A 1 195 ? -7.047 5.168 -31.711 1.00 41.67 187 PRO A C 1
ATOM 1343 O O . PRO A 1 195 ? -5.908 5.564 -31.972 1.00 41.33 187 PRO A O 1
ATOM 1347 N N . ALA A 1 196 ? -7.303 3.910 -31.362 1.00 42.88 188 ALA A N 1
ATOM 1348 C CA . ALA A 1 196 ? -6.255 2.900 -31.446 1.00 42.22 188 ALA A CA 1
ATOM 1349 C C . ALA A 1 196 ? -5.900 2.766 -32.922 1.00 42.12 188 ALA A C 1
ATOM 1350 O O . ALA A 1 196 ? -6.797 2.651 -33.758 1.00 43.54 188 ALA A O 1
ATOM 1352 N N . PRO A 1 197 ? -4.596 2.800 -33.249 1.00 41.82 189 PRO A N 1
ATOM 1353 C CA . PRO A 1 197 ? -4.158 2.892 -34.640 1.00 41.96 189 PRO A CA 1
ATOM 1354 C C . PRO A 1 197 ? -4.384 1.638 -35.484 1.00 44.78 189 PRO A C 1
ATOM 1355 O O . PRO A 1 197 ? -4.279 1.698 -36.714 1.00 45.16 189 PRO A O 1
ATOM 1359 N N . ALA A 1 198 ? -4.661 0.510 -34.839 1.00 47.00 190 ALA A N 1
ATOM 1360 C CA . ALA A 1 198 ? -4.690 -0.768 -35.542 1.00 47.61 190 ALA A CA 1
ATOM 1361 C C . ALA A 1 198 ? -5.808 -0.814 -36.586 1.00 46.17 190 ALA A C 1
ATOM 1362 O O . ALA A 1 198 ? -5.617 -1.346 -37.679 1.00 47.47 190 ALA A O 1
ATOM 1364 N N . LEU A 1 199 ? -6.956 -0.233 -36.258 1.00 45.12 191 LEU A N 1
ATOM 1365 C CA . LEU A 1 199 ? -8.068 -0.137 -37.200 1.00 44.55 191 LEU A CA 1
ATOM 1366 C C . LEU A 1 199 ? -7.614 0.453 -38.541 1.00 44.87 191 LEU A C 1
ATOM 1367 O O . LEU A 1 199 ? -7.919 -0.101 -39.604 1.00 45.52 191 LEU A O 1
ATOM 1372 N N . MET A 1 200 ? -6.874 1.558 -38.484 1.00 44.13 192 MET A N 1
ATOM 1373 C CA . MET A 1 200 ? -6.388 2.235 -39.692 1.00 45.79 192 MET A CA 1
ATOM 1374 C C . MET A 1 200 ? -5.215 1.527 -40.363 1.00 47.51 192 MET A C 1
ATOM 1375 O O . MET A 1 200 ? -5.172 1.424 -41.589 1.00 46.89 192 MET A O 1
ATOM 1380 N N . THR A 1 201 ? -4.254 1.064 -39.571 1.00 51.34 193 THR A N 1
ATOM 1381 C CA . THR A 1 201 ? -3.091 0.374 -40.129 1.00 54.57 193 THR A CA 1
ATOM 1382 C C . THR A 1 201 ? -3.466 -1.010 -40.684 1.00 55.42 193 THR A C 1
ATOM 1383 O O . THR A 1 201 ? -2.730 -1.570 -41.494 1.00 57.70 193 THR A O 1
ATOM 1387 N N . GLU A 1 202 ? -4.604 -1.551 -40.250 1.00 55.89 194 GLU A N 1
ATOM 1388 C CA . GLU A 1 202 ? -5.178 -2.741 -40.878 1.00 59.44 194 GLU A CA 1
ATOM 1389 C C . GLU A 1 202 ? -5.755 -2.376 -42.244 1.00 58.56 194 GLU A C 1
ATOM 1390 O O . GLU A 1 202 ? -5.511 -3.068 -43.233 1.00 60.07 194 GLU A O 1
ATOM 1396 N N . ALA A 1 203 ? -6.520 -1.287 -42.289 1.00 55.77 195 ALA A N 1
ATOM 1397 C CA . ALA A 1 203 ? -7.134 -0.809 -43.529 1.00 52.44 195 ALA A CA 1
ATOM 1398 C C . ALA A 1 203 ? -6.120 -0.592 -44.654 1.00 52.39 195 ALA A C 1
ATOM 1399 O O . ALA A 1 203 ? -6.417 -0.895 -45.809 1.00 51.22 195 ALA A O 1
ATOM 1401 N N . VAL A 1 204 ? -4.932 -0.080 -44.328 1.00 52.22 196 VAL A N 1
ATOM 1402 C CA . VAL A 1 204 ? -3.902 0.133 -45.354 1.00 53.66 196 VAL A CA 1
ATOM 1403 C C . VAL A 1 204 ? -3.300 -1.197 -45.814 1.00 54.07 196 VAL A C 1
ATOM 1404 O O . VAL A 1 204 ? -2.938 -1.333 -46.983 1.00 54.63 196 VAL A O 1
ATOM 1408 N N . ALA A 1 205 ? -3.195 -2.166 -44.902 1.00 55.98 197 ALA A N 1
ATOM 1409 C CA . ALA A 1 205 ? -2.727 -3.520 -45.251 1.00 58.44 197 ALA A CA 1
ATOM 1410 C C . ALA A 1 205 ? -3.659 -4.165 -46.273 1.00 59.87 197 ALA A C 1
ATOM 1411 O O . ALA A 1 205 ? -3.200 -4.746 -47.259 1.00 62.99 197 ALA A O 1
ATOM 1413 N N . ARG A 1 206 ? -4.965 -4.037 -46.031 1.00 58.45 198 ARG A N 1
ATOM 1414 C CA . ARG A 1 206 ? -6.011 -4.475 -46.963 1.00 57.37 198 ARG A CA 1
ATOM 1415 C C . ARG A 1 206 ? -5.601 -4.321 -48.433 1.00 56.31 198 ARG A C 1
ATOM 1416 O O . ARG A 1 206 ? -5.953 -5.158 -49.261 1.00 57.88 198 ARG A O 1
ATOM 1424 N N . GLY A 1 207 ? -4.866 -3.255 -48.754 1.00 55.32 199 GLY A N 1
ATOM 1425 C CA . GLY A 1 207 ? -4.355 -3.047 -50.112 1.00 54.85 199 GLY A CA 1
ATOM 1426 C C . GLY A 1 207 ? -2.874 -2.712 -50.225 1.00 54.98 199 GLY A C 1
ATOM 1427 O O . GLY A 1 207 ? -2.422 -2.287 -51.286 1.00 55.86 199 GLY A O 1
ATOM 1428 N N . ASP A 1 208 ? -2.113 -2.900 -49.148 1.00 55.73 200 ASP A N 1
ATOM 1429 C CA . ASP A 1 208 ? -0.664 -2.663 -49.162 1.00 58.53 200 ASP A CA 1
ATOM 1430 C C . ASP A 1 208 ? -0.292 -1.235 -49.612 1.00 58.18 200 ASP A C 1
ATOM 1431 O O . ASP A 1 208 ? 0.719 -1.024 -50.287 1.00 57.82 200 ASP A O 1
ATOM 1436 N N . PHE A 1 209 ? -1.101 -0.255 -49.214 1.00 56.98 201 PHE A N 1
ATOM 1437 C CA . PHE A 1 209 ? -0.931 1.123 -49.688 1.00 55.60 201 PHE A CA 1
ATOM 1438 C C . PHE A 1 209 ? 0.280 1.805 -49.045 1.00 53.82 201 PHE A C 1
ATOM 1439 O O . PHE A 1 209 ? 0.601 1.551 -47.889 1.00 52.82 201 PHE A O 1
ATOM 1447 N N . ARG A 1 210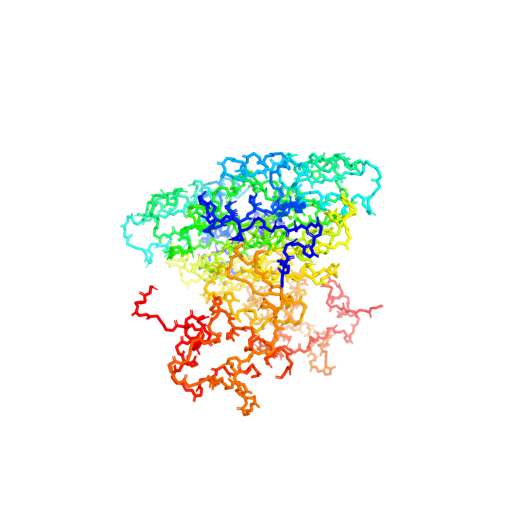 ? 0.940 2.675 -49.807 1.00 53.69 202 ARG A N 1
ATOM 1448 C CA . ARG A 1 210 ? 2.202 3.300 -49.392 1.00 54.31 202 ARG A CA 1
ATOM 1449 C C . ARG A 1 210 ? 2.031 4.724 -48.856 1.00 51.19 202 ARG A C 1
ATOM 1450 O O . ARG A 1 210 ? 2.913 5.228 -48.156 1.00 49.25 202 ARG A O 1
ATOM 1458 N N . ALA A 1 211 ? 0.914 5.372 -49.195 1.00 47.16 203 ALA A N 1
ATOM 1459 C CA . ALA A 1 211 ? 0.689 6.773 -48.835 1.00 44.81 203 ALA A CA 1
ATOM 1460 C C . ALA A 1 211 ? -0.794 7.071 -48.613 1.00 42.01 203 ALA A C 1
ATOM 1461 O O . ALA A 1 211 ? -1.440 7.717 -49.437 1.00 40.77 203 ALA A O 1
ATOM 1463 N N . ALA A 1 212 ? -1.317 6.590 -47.493 1.00 39.49 204 ALA A N 1
ATOM 1464 C CA . ALA A 1 212 ? -2.724 6.759 -47.147 1.00 38.27 204 ALA A CA 1
ATOM 1465 C C . ALA A 1 212 ? -2.974 8.107 -46.470 1.00 36.83 204 ALA A C 1
ATOM 1466 O O . ALA A 1 212 ? -2.071 8.687 -45.866 1.00 37.53 204 ALA A O 1
ATOM 1468 N N . LEU A 1 213 ? -4.204 8.596 -46.590 1.00 34.63 205 LEU A N 1
ATOM 1469 C CA . LEU A 1 213 ? -4.641 9.822 -45.923 1.00 33.46 205 LEU A CA 1
ATOM 1470 C C . LEU A 1 213 ? -5.944 9.534 -45.182 1.00 31.64 205 LEU A C 1
ATOM 1471 O O . LEU A 1 213 ? -6.856 8.929 -45.738 1.00 30.01 205 LEU A O 1
ATOM 1476 N N . VAL A 1 214 ? -6.012 9.967 -43.925 1.00 30.75 206 VAL A N 1
ATOM 1477 C CA . VAL A 1 214 ? -7.227 9.859 -43.131 1.00 29.17 206 VAL A CA 1
ATOM 1478 C C . VAL A 1 214 ? -8.046 11.121 -43.380 1.00 28.98 206 VAL A C 1
ATOM 1479 O O . VAL A 1 214 ? -7.487 12.212 -43.473 1.00 28.30 206 VAL A O 1
ATOM 1483 N N . VAL A 1 215 ? -9.358 10.955 -43.525 1.00 28.99 207 VAL A N 1
ATOM 1484 C CA . VAL A 1 215 ? -10.286 12.075 -43.656 1.00 29.18 207 VAL A CA 1
ATOM 1485 C C . VAL A 1 215 ? -11.412 11.873 -42.651 1.00 29.45 207 VAL A C 1
ATOM 1486 O O . VAL A 1 215 ? -12.062 10.829 -42.648 1.00 29.95 207 VAL A O 1
ATOM 1490 N N . GLY A 1 216 ? -11.628 12.864 -41.789 1.00 28.94 208 GLY A N 1
ATOM 1491 C CA . GLY A 1 216 ? -12.641 12.764 -40.755 1.00 29.36 208 GLY A CA 1
ATOM 1492 C C . GLY A 1 216 ? -12.988 14.078 -40.080 1.00 29.79 208 GLY A C 1
ATOM 1493 O O . GLY A 1 216 ? -12.354 15.111 -40.318 1.00 28.93 208 GLY A O 1
ATOM 1494 N N . ASP A 1 217 ? -13.997 14.022 -39.220 1.00 30.69 209 ASP A N 1
ATOM 1495 C CA . ASP A 1 217 ? -14.532 15.208 -38.558 1.00 32.15 209 ASP A CA 1
ATOM 1496 C C . ASP A 1 217 ? -14.237 15.257 -37.057 1.00 32.24 209 ASP A C 1
ATOM 1497 O O . ASP A 1 217 ? -14.451 16.286 -36.414 1.00 31.80 209 ASP A O 1
ATOM 1502 N N . ARG A 1 218 ? -13.751 14.152 -36.502 1.00 32.49 210 ARG A N 1
ATOM 1503 C CA . ARG A 1 218 ? -13.660 14.012 -35.063 1.00 34.35 210 ARG A CA 1
ATOM 1504 C C . ARG A 1 218 ? -12.204 13.887 -34.614 1.00 33.51 210 ARG A C 1
ATOM 1505 O O . ARG A 1 218 ? -11.520 12.906 -34.916 1.00 33.41 210 ARG A O 1
ATOM 1513 N N . LEU A 1 219 ? -11.743 14.901 -33.890 1.00 32.92 211 LEU A N 1
ATOM 1514 C CA . LEU A 1 219 ? -10.375 14.959 -33.384 1.00 32.83 211 LEU A CA 1
ATOM 1515 C C . LEU A 1 219 ? -9.980 13.767 -32.505 1.00 32.32 211 LEU A C 1
ATOM 1516 O O . LEU A 1 219 ? -8.893 13.222 -32.679 1.00 32.13 211 LEU A O 1
ATOM 1521 N N . ASP A 1 220 ? -10.842 13.366 -31.570 1.00 32.17 212 ASP A N 1
ATOM 1522 C CA . ASP A 1 220 ? -10.473 12.308 -30.610 1.00 33.94 212 ASP A CA 1
ATOM 1523 C C . ASP A 1 220 ? -10.578 10.868 -31.136 1.00 33.43 212 ASP A C 1
ATOM 1524 O O . ASP A 1 220 ? -10.252 9.934 -30.406 1.00 34.89 212 ASP A O 1
ATOM 1529 N N . THR A 1 221 ? -11.027 10.683 -32.379 1.00 32.99 213 THR A N 1
ATOM 1530 C CA . THR A 1 221 ? -11.039 9.355 -33.016 1.00 33.15 213 THR A CA 1
ATOM 1531 C C . THR A 1 221 ? -10.290 9.375 -34.347 1.00 32.19 213 THR A C 1
ATOM 1532 O O . THR A 1 221 ? -9.259 8.725 -34.496 1.00 32.18 213 THR A O 1
ATOM 1536 N N . ASP A 1 222 ? -10.802 10.139 -35.310 1.00 31.55 214 ASP A N 1
ATOM 1537 C CA . ASP A 1 222 ? -10.216 10.167 -36.650 1.00 30.85 214 ASP A CA 1
ATOM 1538 C C . ASP A 1 222 ? -8.807 10.730 -36.643 1.00 29.81 214 ASP A C 1
ATOM 1539 O O . ASP A 1 222 ? -7.895 10.134 -37.208 1.00 29.85 214 ASP A O 1
ATOM 1544 N N . ILE A 1 223 ? -8.629 11.878 -36.006 1.00 29.39 215 ILE A N 1
ATOM 1545 C CA . ILE A 1 223 ? -7.361 12.582 -36.096 1.00 30.27 215 ILE A CA 1
ATOM 1546 C C . ILE A 1 223 ? -6.349 12.015 -35.106 1.00 30.65 215 ILE A C 1
ATOM 1547 O O . ILE A 1 223 ? -5.183 11.845 -35.447 1.00 30.44 215 ILE A O 1
ATOM 1552 N N . GLU A 1 224 ? -6.800 11.719 -33.893 1.00 31.83 216 GLU A N 1
ATOM 1553 C CA . GLU A 1 224 ? -5.951 11.064 -32.905 1.00 34.67 216 GLU A CA 1
ATOM 1554 C C . GLU A 1 224 ? -5.489 9.706 -33.432 1.00 34.98 216 GLU A C 1
ATOM 1555 O O . GLU A 1 224 ? -4.301 9.372 -33.357 1.00 34.74 216 GLU A O 1
ATOM 1561 N N . GLY A 1 225 ? -6.430 8.941 -33.986 1.00 34.24 217 GLY A N 1
ATOM 1562 C CA . GLY A 1 225 ? -6.114 7.660 -34.603 1.00 34.19 217 GLY A CA 1
ATOM 1563 C C . GLY A 1 225 ? -5.092 7.774 -35.718 1.00 34.75 217 GLY A C 1
ATOM 1564 O O . GLY A 1 225 ? -4.170 6.958 -35.812 1.00 36.16 217 GLY A O 1
ATOM 1565 N N . ALA A 1 226 ? -5.255 8.784 -36.568 1.00 34.25 218 ALA A N 1
ATOM 1566 C CA . ALA A 1 226 ? -4.343 8.998 -37.690 1.00 33.34 218 ALA A CA 1
ATOM 1567 C C . ALA A 1 226 ? -2.919 9.238 -37.196 1.00 33.57 218 ALA A C 1
ATOM 1568 O O . ALA A 1 226 ? -1.967 8.628 -37.685 1.00 35.04 218 ALA A O 1
ATOM 1570 N N . ASN A 1 227 ? -2.784 10.120 -36.213 1.00 34.02 219 ASN A N 1
ATOM 1571 C CA . ASN A 1 227 ? -1.483 10.431 -35.628 1.00 35.01 219 ASN A CA 1
ATOM 1572 C C . ASN A 1 227 ? -0.826 9.236 -34.943 1.00 34.93 219 ASN A C 1
ATOM 1573 O O . ASN A 1 227 ? 0.374 9.019 -35.102 1.00 34.75 219 ASN A O 1
ATOM 1578 N N . ALA A 1 228 ? -1.610 8.461 -34.198 1.00 36.27 220 ALA A N 1
ATOM 1579 C CA . ALA A 1 228 ? -1.103 7.230 -33.596 1.00 37.13 220 ALA A CA 1
ATOM 1580 C C . ALA A 1 228 ? -0.635 6.253 -34.670 1.00 38.87 220 ALA A C 1
ATOM 1581 O O . ALA A 1 228 ? 0.345 5.547 -34.470 1.00 41.21 220 ALA A O 1
ATOM 1583 N N . ALA A 1 229 ? -1.320 6.228 -35.813 1.00 37.97 221 ALA A N 1
ATOM 1584 C CA . ALA A 1 229 ? -0.957 5.327 -36.909 1.00 37.67 221 ALA A CA 1
ATOM 1585 C C . ALA A 1 229 ? 0.191 5.844 -37.787 1.00 37.86 221 ALA A C 1
ATOM 1586 O O . ALA A 1 229 ? 0.616 5.159 -38.714 1.00 38.38 221 ALA A O 1
ATOM 1588 N N . GLY A 1 230 ? 0.692 7.044 -37.505 1.00 38.59 222 GLY A N 1
ATOM 1589 C CA . GLY A 1 230 ? 1.750 7.652 -38.311 1.00 36.81 222 GLY A CA 1
ATOM 1590 C C . GLY A 1 230 ? 1.254 8.144 -39.659 1.00 36.98 222 GLY A C 1
ATOM 1591 O O . GLY A 1 230 ? 2.040 8.334 -40.587 1.00 37.64 222 GLY A O 1
ATOM 1592 N N . LEU A 1 231 ? -0.055 8.354 -39.773 1.00 35.67 223 LEU A N 1
ATOM 1593 C CA . LEU A 1 231 ? -0.652 8.777 -41.026 1.00 34.38 223 LEU A CA 1
ATOM 1594 C C . LEU A 1 231 ? -0.976 10.276 -40.990 1.00 34.34 223 LEU A C 1
ATOM 1595 O O . LEU A 1 231 ? -1.313 10.817 -39.936 1.00 34.01 223 LEU A O 1
ATOM 1600 N N . PRO A 1 232 ? -0.858 10.958 -42.142 1.00 33.48 224 PRO A N 1
ATOM 1601 C CA . PRO A 1 232 ? -1.321 12.341 -42.224 1.00 32.67 224 PRO A CA 1
ATOM 1602 C C . PRO A 1 232 ? -2.858 12.397 -42.246 1.00 31.23 224 PRO A C 1
ATOM 1603 O O . PRO A 1 232 ? -3.500 11.395 -42.564 1.00 32.11 224 PRO A O 1
ATOM 1607 N N . SER A 1 233 ? -3.434 13.548 -41.901 1.00 29.95 225 SER A N 1
ATOM 1608 C CA . SER A 1 233 ? -4.892 13.671 -41.780 1.00 28.53 225 SER A CA 1
ATOM 1609 C C . SER A 1 233 ? -5.482 14.994 -42.297 1.00 28.63 225 SER A C 1
ATOM 1610 O O . SER A 1 233 ? -4.853 16.052 -42.230 1.00 28.64 225 SER A O 1
ATOM 1613 N N . LEU A 1 234 ? -6.697 14.886 -42.834 1.00 28.30 226 LEU A N 1
ATOM 1614 C CA . LEU A 1 234 ? -7.488 15.997 -43.336 1.00 27.91 226 LEU A CA 1
ATOM 1615 C C . LEU A 1 234 ? -8.737 16.079 -42.454 1.00 27.85 226 LEU A C 1
ATOM 1616 O O . LEU A 1 234 ? -9.542 15.150 -42.431 1.00 25.49 226 LEU A O 1
ATOM 1621 N N . MET A 1 235 ? -8.871 17.168 -41.702 1.00 28.59 227 MET A N 1
ATOM 1622 C CA . MET A 1 235 ? -10.075 17.420 -40.931 1.00 29.73 227 MET A CA 1
ATOM 1623 C C . MET A 1 235 ? -11.054 18.187 -41.809 1.00 29.01 227 MET A C 1
ATOM 1624 O O . MET A 1 235 ? -10.682 19.166 -42.458 1.00 26.41 227 MET A O 1
ATOM 1629 N N . VAL A 1 236 ? -12.295 17.717 -41.837 1.00 28.26 228 VAL A N 1
ATOM 1630 C CA . VAL A 1 236 ? -13.392 18.461 -42.439 1.00 28.65 228 VAL A CA 1
ATOM 1631 C C . VAL A 1 236 ? -14.229 19.062 -41.310 1.00 28.45 228 VAL A C 1
ATOM 1632 O O . VAL A 1 236 ? -14.169 18.595 -40.181 1.00 28.90 228 VAL A O 1
ATOM 1636 N N . LEU A 1 237 ? -15.005 20.092 -41.620 1.00 29.23 229 LEU A N 1
ATOM 1637 C CA . LEU A 1 237 ? -15.758 20.836 -40.610 1.00 29.94 229 LEU A CA 1
ATOM 1638 C C . LEU A 1 237 ? -17.264 20.592 -40.702 1.00 30.09 229 LEU A C 1
ATOM 1639 O O . LEU A 1 237 ? -18.056 21.361 -40.174 1.00 29.01 229 LEU A O 1
ATOM 1644 N N . THR A 1 238 ? -17.657 19.505 -41.353 1.00 31.32 230 THR A N 1
ATOM 1645 C CA . THR A 1 238 ? -19.075 19.197 -41.529 1.00 31.87 230 THR A CA 1
ATOM 1646 C C . THR A 1 238 ? -19.687 18.427 -40.357 1.00 31.82 230 THR A C 1
ATOM 1647 O O . THR A 1 238 ? -20.896 18.210 -40.341 1.00 32.00 230 THR A O 1
ATOM 1651 N N . GLY A 1 239 ? -18.863 18.026 -39.386 1.00 31.54 231 GLY A N 1
ATOM 1652 C CA . GLY A 1 239 ? -19.291 17.111 -38.322 1.00 32.26 231 GLY A CA 1
ATOM 1653 C C . GLY A 1 239 ? -19.153 17.630 -36.900 1.00 32.03 231 GLY A C 1
ATOM 1654 O O . GLY A 1 239 ? -19.595 18.731 -36.594 1.00 34.52 231 GLY A O 1
ATOM 1655 N N . VAL A 1 240 ? -18.536 16.835 -36.030 1.00 31.59 232 VAL A N 1
ATOM 1656 C CA . VAL A 1 240 ? -18.533 17.103 -34.586 1.00 31.51 232 VAL A CA 1
ATOM 1657 C C . VAL A 1 240 ? -17.690 18.315 -34.208 1.00 30.85 232 VAL A C 1
ATOM 1658 O O . VAL A 1 240 ? -18.140 19.167 -33.454 1.00 31.91 232 VAL A O 1
ATOM 1662 N N . ASN A 1 241 ? -16.462 18.381 -34.707 1.00 29.60 233 ASN A N 1
ATOM 1663 C CA . ASN A 1 241 ? -15.518 19.398 -34.246 1.00 28.86 233 ASN A CA 1
ATOM 1664 C C . ASN A 1 241 ? -15.382 20.619 -35.149 1.00 27.41 233 ASN A C 1
ATOM 1665 O O . ASN A 1 241 ? -15.587 20.542 -36.354 1.00 27.41 233 ASN A O 1
ATOM 1670 N N . SER A 1 242 ? -15.042 21.746 -34.524 1.00 27.09 234 SER A N 1
ATOM 1671 C CA . SER A 1 242 ? -15.045 23.062 -35.155 1.00 26.83 234 SER A CA 1
ATOM 1672 C C . SER A 1 242 ? -13.626 23.591 -35.424 1.00 26.78 234 SER A C 1
ATOM 1673 O O . SER A 1 242 ? -12.627 22.971 -35.048 1.00 26.00 234 SER A O 1
ATOM 1676 N N . ALA A 1 243 ? -13.541 24.753 -36.068 1.00 26.20 235 ALA A N 1
ATOM 1677 C CA . ALA A 1 243 ? -12.251 25.407 -36.271 1.00 26.64 235 ALA A CA 1
ATOM 1678 C C . ALA A 1 243 ? -11.636 25.805 -34.926 1.00 26.33 235 ALA A C 1
ATOM 1679 O O . ALA A 1 243 ? -10.431 25.665 -34.719 1.00 26.70 235 ALA A O 1
ATOM 1681 N N . TRP A 1 244 ? -12.467 26.299 -34.013 1.00 26.84 236 TRP A N 1
ATOM 1682 C CA . TRP A 1 244 ? -12.040 26.545 -32.629 1.00 26.73 236 TRP A CA 1
ATOM 1683 C C . TRP A 1 244 ? -11.376 25.315 -32.012 1.00 26.54 236 TRP A C 1
ATOM 1684 O O . TRP A 1 244 ? -10.296 25.420 -31.430 1.00 25.75 236 TRP A O 1
ATOM 1695 N N . ASP A 1 245 ? -12.031 24.160 -32.128 1.00 26.49 237 ASP A N 1
ATOM 1696 C CA . ASP A 1 245 ? -11.518 22.916 -31.542 1.00 26.27 237 ASP A CA 1
ATOM 1697 C C . ASP A 1 245 ? -10.163 22.534 -32.135 1.00 26.48 237 ASP A C 1
ATOM 1698 O O . ASP A 1 245 ? -9.300 21.985 -31.443 1.00 26.06 237 ASP A O 1
ATOM 1703 N N . ALA A 1 246 ? -9.975 22.820 -33.417 1.00 26.60 238 ALA A N 1
ATOM 1704 C CA . ALA A 1 246 ? -8.718 22.491 -34.091 1.00 26.84 238 ALA A CA 1
ATOM 1705 C C . ALA A 1 246 ? -7.594 23.377 -33.604 1.00 26.93 238 ALA A C 1
ATOM 1706 O O . ALA A 1 246 ? -6.481 22.906 -33.372 1.00 27.48 238 ALA A O 1
ATOM 1708 N N . VAL A 1 247 ? -7.891 24.665 -33.460 1.00 27.30 239 VAL A N 1
ATOM 1709 C CA . VAL A 1 247 ? -6.930 25.617 -32.916 1.00 27.82 239 VAL A CA 1
ATOM 1710 C C . VAL A 1 247 ? -6.433 25.169 -31.549 1.00 28.62 239 VAL A C 1
ATOM 1711 O O . VAL A 1 247 ? -5.231 25.193 -31.290 1.00 28.17 239 VAL A O 1
ATOM 1715 N N . TYR A 1 248 ? -7.354 24.755 -30.683 1.00 28.69 240 TYR A N 1
ATOM 1716 C CA . TYR A 1 248 ? -6.992 24.409 -29.305 1.00 29.21 240 TYR A CA 1
ATOM 1717 C C . TYR A 1 248 ? -6.738 22.922 -29.072 1.00 29.01 240 TYR A C 1
ATOM 1718 O O . TYR A 1 248 ? -6.505 22.502 -27.943 1.00 28.56 240 TYR A O 1
ATOM 1727 N N . ALA A 1 249 ? -6.754 22.129 -30.137 1.00 30.63 241 ALA A N 1
ATOM 1728 C CA . ALA A 1 249 ? -6.449 20.710 -30.030 1.00 31.13 241 ALA A CA 1
ATOM 1729 C C . ALA A 1 249 ? -5.071 20.465 -29.393 1.00 32.95 241 ALA A C 1
ATOM 1730 O O . ALA A 1 249 ? -4.071 21.103 -29.738 1.00 31.75 241 ALA A O 1
ATOM 1732 N N . GLU A 1 250 ? -5.050 19.533 -28.452 1.00 35.16 242 GLU A N 1
ATOM 1733 C CA . GLU A 1 250 ? -3.823 19.040 -27.831 1.00 37.42 242 GLU A CA 1
ATOM 1734 C C . GLU A 1 250 ? -2.996 18.312 -28.883 1.00 35.85 242 GLU A C 1
ATOM 1735 O O . GLU A 1 250 ? -3.555 17.860 -29.881 1.00 33.26 242 GLU A O 1
ATOM 1741 N N . PRO A 1 251 ? -1.664 18.207 -28.678 1.00 34.57 243 PRO A N 1
ATOM 1742 C CA . PRO A 1 251 ? -0.769 17.710 -29.724 1.00 34.54 243 PRO A CA 1
ATOM 1743 C C . PRO A 1 251 ? -1.209 16.424 -30.424 1.00 35.41 243 PRO A C 1
ATOM 1744 O O . PRO A 1 251 ? -1.079 16.321 -31.641 1.00 33.20 243 PRO A O 1
ATOM 1748 N N . VAL A 1 252 ? -1.749 15.475 -29.663 1.00 36.50 244 VAL A N 1
ATOM 1749 C CA . VAL A 1 252 ? -2.071 14.153 -30.192 1.00 38.46 244 VAL A CA 1
ATOM 1750 C C . VAL A 1 252 ? -3.299 14.191 -31.108 1.00 37.28 244 VAL A C 1
ATOM 1751 O O . VAL A 1 252 ? -3.474 13.299 -31.934 1.00 37.65 244 VAL A O 1
ATOM 1755 N N . ARG A 1 253 ? -4.122 15.233 -30.985 1.00 36.89 245 ARG A N 1
ATOM 1756 C CA . ARG A 1 253 ? -5.347 15.370 -31.785 1.00 36.62 245 ARG A CA 1
ATOM 1757 C C . ARG A 1 253 ? -5.265 16.450 -32.874 1.00 34.24 245 ARG A C 1
ATOM 1758 O O . ARG A 1 253 ? -6.295 16.909 -33.373 1.00 32.75 245 ARG A O 1
ATOM 1766 N N . ARG A 1 254 ? -4.048 16.835 -33.255 1.00 32.03 246 ARG A N 1
ATOM 1767 C CA . ARG A 1 254 ? -3.841 17.881 -34.264 1.00 31.35 246 ARG A CA 1
ATOM 1768 C C . ARG A 1 254 ? -3.782 17.316 -35.677 1.00 30.87 246 ARG A C 1
ATOM 1769 O O . ARG A 1 254 ? -2.989 16.423 -35.943 1.00 31.91 246 ARG A O 1
ATOM 1777 N N . PRO A 1 255 ? -4.622 17.833 -36.593 1.00 30.31 247 PRO A N 1
ATOM 1778 C CA . PRO A 1 255 ? -4.603 17.35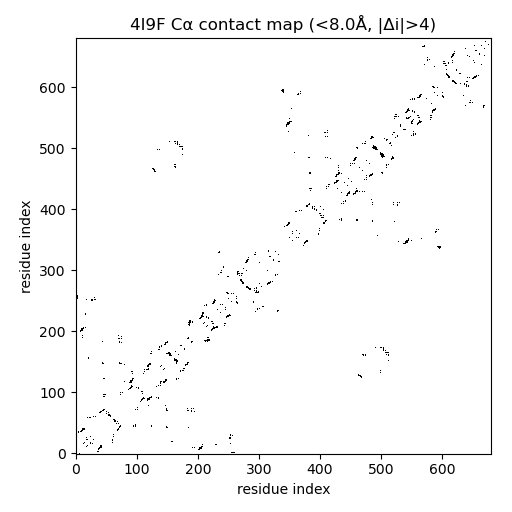1 -37.977 1.00 29.80 247 PRO A CA 1
ATOM 1779 C C . PRO A 1 255 ? -3.522 18.001 -38.823 1.00 30.02 247 PRO A C 1
ATOM 1780 O O . PRO A 1 255 ? -3.009 19.064 -38.467 1.00 30.12 247 PRO A O 1
ATOM 1784 N N . THR A 1 256 ? -3.205 17.376 -39.953 1.00 29.76 248 THR A N 1
ATOM 1785 C CA . THR A 1 256 ? -2.263 17.947 -40.910 1.00 30.62 248 THR A CA 1
ATOM 1786 C C . THR A 1 256 ? -2.911 19.034 -41.772 1.00 30.53 248 THR A C 1
ATOM 1787 O O . THR A 1 256 ? -2.297 20.069 -42.038 1.00 30.79 248 THR A O 1
ATOM 1791 N N . TYR A 1 257 ? -4.135 18.773 -42.230 1.00 29.77 249 TYR A N 1
ATOM 1792 C CA . TYR A 1 257 ? -4.845 19.680 -43.135 1.00 30.21 249 TYR A CA 1
ATOM 1793 C C . TYR A 1 257 ? -6.251 19.941 -42.614 1.00 29.77 249 TYR A C 1
ATOM 1794 O O . TYR A 1 257 ? -6.819 19.124 -41.890 1.00 30.10 249 TYR A O 1
ATOM 1803 N N . ILE A 1 258 ? -6.810 21.072 -43.020 1.00 29.53 250 ILE A N 1
ATOM 1804 C CA . ILE A 1 258 ? -8.166 21.453 -42.653 1.00 29.35 250 ILE A CA 1
ATOM 1805 C C . ILE A 1 258 ? -8.880 21.971 -43.901 1.00 28.34 250 ILE A C 1
ATOM 1806 O O . ILE A 1 258 ? -8.315 22.764 -44.661 1.00 28.01 250 ILE A O 1
ATOM 1811 N N . GLY A 1 259 ? -10.112 21.506 -44.105 1.00 26.50 251 GLY A N 1
ATOM 1812 C CA . GLY A 1 259 ? -10.957 21.954 -45.199 1.00 26.86 251 GLY A CA 1
ATOM 1813 C C . GLY A 1 259 ? -12.421 22.006 -44.796 1.00 27.44 251 GLY A C 1
ATOM 1814 O O . GLY A 1 259 ? -12.808 21.464 -43.755 1.00 27.34 251 GLY A O 1
ATOM 1815 N N . HIS A 1 260 ? -13.241 22.663 -45.614 1.00 28.26 252 HIS A N 1
ATOM 1816 C CA . HIS A 1 260 ? -14.677 22.786 -45.326 1.00 29.52 252 HIS A CA 1
ATOM 1817 C C . HIS A 1 260 ? -15.368 21.431 -45.331 1.00 29.62 252 HIS A C 1
ATOM 1818 O O . HIS A 1 260 ? -16.040 21.059 -44.370 1.00 29.02 252 HIS A O 1
ATOM 1825 N N . ASP A 1 261 ? -15.195 20.708 -46.433 1.00 30.66 253 ASP A N 1
ATOM 1826 C CA . ASP A 1 261 ? -15.865 19.436 -46.660 1.00 31.09 253 ASP A CA 1
ATOM 1827 C C . ASP A 1 261 ? -15.057 18.606 -47.669 1.00 31.38 253 ASP A C 1
ATOM 1828 O O . ASP A 1 261 ? -13.882 18.896 -47.901 1.00 31.53 253 ASP A O 1
ATOM 1833 N N . LEU A 1 262 ? 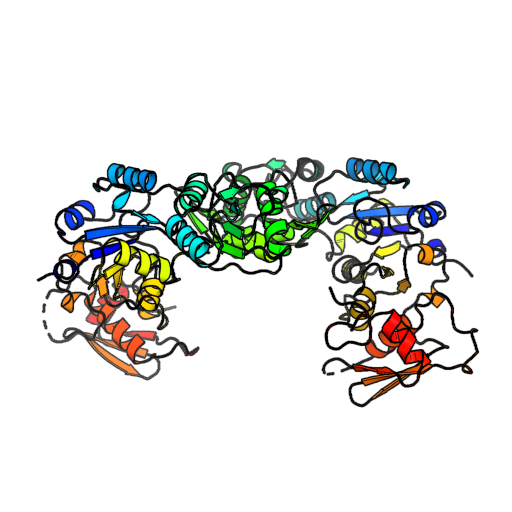-15.671 17.584 -48.267 1.00 32.40 254 LEU A N 1
ATOM 1834 C CA . LEU A 1 262 ? -14.954 16.669 -49.177 1.00 32.41 254 LEU A CA 1
ATOM 1835 C C . LEU A 1 262 ? -14.528 17.258 -50.527 1.00 32.56 254 LEU A C 1
ATOM 1836 O O . LEU A 1 262 ? -13.725 16.643 -51.232 1.00 31.32 254 LEU A O 1
ATOM 1841 N N . ARG A 1 263 ? -15.046 18.433 -50.885 1.00 33.08 255 ARG A N 1
ATOM 1842 C CA . ARG A 1 263 ? -14.549 19.147 -52.064 1.00 33.24 255 ARG A CA 1
ATOM 1843 C C . ARG A 1 263 ? -13.065 19.489 -51.890 1.00 32.85 255 ARG A C 1
ATOM 1844 O O . ARG A 1 263 ? -12.342 19.629 -52.866 1.00 34.54 255 ARG A O 1
ATOM 1852 N N . SER A 1 264 ? -12.611 19.576 -50.642 1.00 33.39 256 SER A N 1
ATOM 1853 C CA . SER A 1 264 ? -11.198 19.794 -50.322 1.00 34.21 256 SER A CA 1
ATOM 1854 C C . SER A 1 264 ? -10.247 18.743 -50.879 1.00 33.69 256 SER A C 1
ATOM 1855 O O . SER A 1 264 ? -9.059 19.018 -51.072 1.00 33.55 256 SER A O 1
ATOM 1858 N N . LEU A 1 265 ? -10.758 17.544 -51.136 1.00 33.41 257 LEU A N 1
ATOM 1859 C CA . LEU A 1 265 ? -9.954 16.486 -51.753 1.00 34.58 257 LEU A CA 1
ATOM 1860 C C . LEU A 1 265 ? -9.408 16.880 -53.134 1.00 34.88 257 LEU A C 1
ATOM 1861 O O . LEU A 1 265 ? -8.475 16.251 -53.626 1.00 35.84 257 LEU A O 1
ATOM 1866 N N . HIS A 1 266 ? -9.994 17.912 -53.745 1.00 36.21 258 HIS A N 1
ATOM 1867 C CA . HIS A 1 266 ? -9.563 18.422 -55.049 1.00 37.12 258 HIS A CA 1
ATOM 1868 C C . HIS A 1 266 ? -8.848 19.771 -54.974 1.00 37.48 258 HIS A C 1
ATOM 1869 O O . HIS A 1 266 ? -8.643 20.434 -55.995 1.00 37.45 258 HIS A O 1
ATOM 1876 N N . GLN A 1 267 ? -8.461 20.174 -53.771 1.00 37.26 259 GLN A N 1
ATOM 1877 C CA . GLN A 1 267 ? -7.672 21.377 -53.597 1.00 37.91 259 GLN A CA 1
ATOM 1878 C C . GLN A 1 267 ? -6.223 20.974 -53.392 1.00 37.72 259 GLN A C 1
ATOM 1879 O O . GLN A 1 267 ? -5.935 19.838 -53.018 1.00 37.50 259 GLN A O 1
ATOM 1885 N N . ASP A 1 268 ? -5.316 21.907 -53.659 1.00 39.04 260 ASP A N 1
ATOM 1886 C CA . ASP A 1 268 ? -3.890 21.688 -53.482 1.00 40.41 260 ASP A CA 1
ATOM 1887 C C . ASP A 1 268 ? -3.607 21.497 -51.995 1.00 40.88 260 ASP A C 1
ATOM 1888 O O . ASP A 1 268 ? -4.128 22.238 -51.148 1.00 39.85 260 ASP A O 1
ATOM 1893 N N . SER A 1 269 ? -2.777 20.509 -51.681 1.00 39.41 261 SER A N 1
ATOM 1894 C CA . SER A 1 269 ? -2.452 20.196 -50.298 1.00 40.76 261 SER A CA 1
ATOM 1895 C C . SER A 1 269 ? -1.738 21.356 -49.591 1.00 42.42 261 SER A C 1
ATOM 1896 O O . SER A 1 269 ? -1.892 21.540 -48.381 1.00 42.11 261 SER A O 1
ATOM 1899 N N . LYS A 1 270 ? -0.958 22.134 -50.341 1.00 42.78 262 LYS A N 1
ATOM 1900 C CA . LYS A 1 270 ? -0.300 23.318 -49.784 1.00 43.16 262 LYS A CA 1
ATOM 1901 C C . LYS A 1 270 ? -1.318 24.350 -49.294 1.00 38.96 262 LYS A C 1
ATOM 1902 O O . LYS A 1 270 ? -1.067 25.058 -48.333 1.00 38.64 262 LYS A O 1
ATOM 1908 N N . LEU A 1 271 ? -2.454 24.433 -49.974 1.00 36.79 263 LEU A N 1
ATOM 1909 C CA . LEU A 1 271 ? -3.520 25.364 -49.622 1.00 37.49 263 LEU A CA 1
ATOM 1910 C C . LEU A 1 271 ? -4.230 24.914 -48.330 1.00 35.14 263 LEU A C 1
ATOM 1911 O O . LEU A 1 271 ? -4.646 25.741 -47.526 1.00 34.69 263 LEU A O 1
ATOM 1916 N N . LEU A 1 272 ? -4.334 23.601 -48.128 1.00 33.14 264 LEU A N 1
ATOM 1917 C CA . LEU A 1 272 ? -5.107 23.023 -47.019 1.00 31.36 264 LEU A CA 1
ATOM 1918 C C . LEU A 1 272 ? -4.332 22.926 -45.710 1.00 30.02 264 LEU A C 1
ATOM 1919 O O . LEU A 1 272 ? -4.924 22.944 -44.633 1.00 28.10 264 LEU A O 1
ATOM 1924 N N . ALA A 1 273 ? -3.008 22.834 -45.813 1.00 29.68 265 ALA A N 1
ATOM 1925 C CA . ALA A 1 273 ? -2.138 22.573 -44.663 1.00 29.01 265 ALA A CA 1
ATOM 1926 C C . ALA A 1 273 ? -2.268 23.614 -43.557 1.00 29.22 265 ALA A C 1
ATOM 1927 O O . ALA A 1 273 ? -2.343 24.815 -43.830 1.00 29.32 265 ALA A O 1
ATOM 1929 N N . VAL A 1 274 ? -2.289 23.151 -42.311 1.00 28.76 266 VAL A N 1
ATOM 1930 C CA . VAL A 1 274 ? -2.173 24.051 -41.187 1.00 30.21 266 VAL A CA 1
ATOM 1931 C C . VAL A 1 274 ? -0.720 24.516 -41.153 1.00 32.40 266 VAL A C 1
ATOM 1932 O O . VAL A 1 274 ? 0.197 23.707 -40.974 1.00 34.11 266 VAL A O 1
ATOM 1936 N N . ALA A 1 275 ? -0.523 25.812 -41.362 1.00 33.02 267 ALA A N 1
ATOM 1937 C CA . ALA A 1 275 ? 0.806 26.407 -41.497 1.00 34.13 267 ALA A CA 1
ATOM 1938 C C . ALA A 1 275 ? 0.665 27.922 -41.634 1.00 34.51 267 ALA A C 1
ATOM 1939 O O . ALA A 1 275 ? -0.440 28.417 -41.885 1.00 34.86 267 ALA A O 1
ATOM 1941 N N . PRO A 1 276 ? 1.777 28.669 -41.488 1.00 34.40 268 PRO A N 1
ATOM 1942 C CA . PRO A 1 276 ? 1.694 30.121 -41.671 1.00 34.00 268 PRO A CA 1
ATOM 1943 C C . PRO A 1 276 ? 1.172 30.507 -43.055 1.00 34.17 268 PRO A C 1
ATOM 1944 O O . PRO A 1 276 ? 1.326 29.751 -44.007 1.00 33.17 268 PRO A O 1
ATOM 1948 N N . GLN A 1 277 ? 0.537 31.671 -43.141 1.00 34.63 269 GLN A N 1
ATOM 1949 C CA . GLN A 1 277 ? -0.093 32.123 -44.365 1.00 35.18 269 GLN A CA 1
ATOM 1950 C C . GLN A 1 277 ? 0.424 33.518 -44.729 1.00 37.00 269 GLN A C 1
ATOM 1951 O O . GLN A 1 277 ? 0.660 34.341 -43.843 1.00 36.44 269 GLN A O 1
ATOM 1957 N N . PRO A 1 278 ? 0.604 33.791 -46.035 1.00 40.48 270 PRO A N 1
ATOM 1958 C CA . PRO A 1 278 ? 1.064 35.116 -46.464 1.00 41.39 270 PRO A CA 1
ATOM 1959 C C . PRO A 1 278 ? 0.114 36.237 -46.061 1.00 39.81 270 PRO A C 1
ATOM 1960 O O . PRO A 1 278 ? 0.558 37.297 -45.625 1.00 40.46 270 PRO A O 1
ATOM 1964 N N . GLY A 1 279 ? -1.183 35.986 -46.196 1.00 39.08 271 GLY A N 1
ATOM 1965 C CA . GLY A 1 279 ? -2.201 36.985 -45.911 1.00 38.72 271 GLY A CA 1
ATOM 1966 C C . GLY A 1 279 ? -2.302 37.457 -44.471 1.00 37.40 271 GLY A C 1
ATOM 1967 O O . GLY A 1 279 ? -2.805 38.545 -44.227 1.00 38.93 271 GLY A O 1
ATOM 1968 N N . TRP A 1 280 ? -1.830 36.657 -43.514 1.00 37.23 272 TRP A N 1
ATOM 1969 C CA . TRP A 1 280 ? -2.042 36.962 -42.098 1.00 35.78 272 TRP A CA 1
ATOM 1970 C C . TRP A 1 280 ? -0.753 37.009 -41.301 1.00 38.14 272 TRP A C 1
ATOM 1971 O O . TRP A 1 280 ? -0.076 36.002 -41.161 1.00 39.87 272 TRP A O 1
ATOM 1982 N N . GLN A 1 281 ? -0.426 38.181 -40.766 1.00 41.16 273 GLN A N 1
ATOM 1983 C CA . GLN A 1 281 ? 0.707 38.320 -39.859 1.00 43.04 273 GLN A CA 1
ATOM 1984 C C . GLN A 1 281 ? 0.238 38.085 -38.430 1.00 41.72 273 GLN A C 1
ATOM 1985 O O . GLN A 1 281 ? -0.850 38.520 -38.034 1.00 40.31 273 GLN A O 1
ATOM 1991 N N . ILE A 1 282 ? 1.067 37.377 -37.673 1.00 38.89 274 ILE A N 1
ATOM 1992 C CA . ILE A 1 282 ? 0.710 36.913 -36.348 1.00 40.26 274 ILE A CA 1
ATOM 1993 C C . ILE A 1 282 ? 1.817 37.247 -35.363 1.00 40.42 274 ILE A C 1
ATOM 1994 O O . ILE A 1 282 ? 2.994 37.036 -35.648 1.00 39.68 274 ILE A O 1
ATOM 1999 N N . ASP A 1 283 ? 1.426 37.803 -34.219 1.00 40.94 275 ASP A N 1
ATOM 2000 C CA . ASP A 1 283 ? 2.338 38.047 -33.106 1.00 40.43 275 ASP A CA 1
ATOM 2001 C C . ASP A 1 283 ? 1.838 37.249 -31.904 1.00 38.90 275 ASP A C 1
ATOM 2002 O O . ASP A 1 283 ? 0.698 37.415 -31.477 1.00 37.79 275 ASP A O 1
ATOM 2007 N N . VAL A 1 284 ? 2.685 36.368 -31.382 1.00 39.32 276 VAL A N 1
ATOM 2008 C CA . VAL A 1 284 ? 2.378 35.610 -30.172 1.00 38.14 276 VAL A CA 1
ATOM 2009 C C . VAL A 1 284 ? 3.087 36.279 -29.005 1.00 38.47 276 VAL A C 1
ATOM 2010 O O . VAL A 1 284 ? 4.305 36.447 -29.032 1.00 39.19 276 VAL A O 1
ATOM 2014 N N . GLY A 1 285 ? 2.326 36.651 -27.983 1.00 38.56 277 GLY A N 1
ATOM 2015 C CA . GLY A 1 285 ? 2.896 37.240 -26.777 1.00 38.91 277 GLY A CA 1
ATOM 2016 C C . GLY A 1 285 ? 1.833 37.856 -25.884 1.00 39.47 277 GLY A C 1
ATOM 2017 O O . GLY A 1 285 ? 0.680 38.056 -26.301 1.00 36.84 277 GLY A O 1
ATOM 2018 N N . GLY A 1 286 ? 2.223 38.151 -24.646 1.00 39.34 278 GLY A N 1
ATOM 2019 C CA . GLY A 1 286 ? 1.322 38.780 -23.676 1.00 38.46 278 GLY A CA 1
ATOM 2020 C C . GLY A 1 286 ? 0.031 38.014 -23.432 1.00 37.04 278 GLY A C 1
ATOM 2021 O O . GLY A 1 286 ? -0.998 38.617 -23.130 1.00 35.94 278 GLY A O 1
ATOM 2022 N N . GLY A 1 287 ? 0.090 36.688 -23.561 1.00 36.49 279 GLY A N 1
ATOM 2023 C CA . GLY A 1 287 ? -1.077 35.826 -23.365 1.00 35.54 279 GLY A CA 1
ATOM 2024 C C . GLY A 1 287 ? -2.060 35.809 -24.523 1.00 35.46 279 GLY A C 1
ATOM 2025 O O . GLY A 1 287 ? -3.181 35.309 -24.384 1.00 34.13 279 GLY A O 1
ATOM 2026 N N . ALA A 1 288 ? -1.644 36.334 -25.675 1.00 35.98 280 ALA A N 1
ATOM 2027 C CA . ALA A 1 288 ? -2.517 36.403 -26.842 1.00 34.54 280 ALA A CA 1
ATOM 2028 C C . ALA A 1 288 ? -1.806 36.039 -28.141 1.00 34.71 280 ALA A C 1
ATOM 2029 O O . ALA A 1 288 ? -0.589 36.187 -28.269 1.00 34.31 280 ALA A O 1
ATOM 2031 N N . VAL A 1 289 ? -2.593 35.532 -29.086 1.00 33.97 281 VAL A N 1
ATOM 2032 C CA . VAL A 1 289 ? -2.201 35.432 -30.480 1.00 34.13 281 VAL A CA 1
ATOM 2033 C C . VAL A 1 289 ? -2.938 36.564 -31.181 1.00 32.73 281 VAL A C 1
ATOM 2034 O O . VAL A 1 289 ? -4.166 36.527 -31.270 1.00 31.26 281 VAL A O 1
ATOM 2038 N N . THR A 1 290 ? -2.217 37.574 -31.665 1.00 32.61 282 THR A N 1
ATOM 2039 C CA . THR A 1 290 ? -2.887 38.719 -32.294 1.00 34.61 282 THR A CA 1
ATOM 2040 C C . THR A 1 290 ? -2.602 38.744 -33.792 1.00 33.11 282 THR A C 1
ATOM 2041 O O . THR A 1 290 ? -1.459 38.635 -34.225 1.00 32.04 282 THR A O 1
ATOM 2045 N N . VAL A 1 291 ? -3.673 38.883 -34.566 1.00 33.05 283 VAL A N 1
ATOM 2046 C CA . VAL A 1 291 ? -3.637 38.694 -36.009 1.00 31.74 283 VAL A CA 1
ATOM 2047 C C . VAL A 1 291 ? -3.930 39.996 -36.742 1.00 31.56 283 VAL A C 1
ATOM 2048 O O . VAL A 1 291 ? -4.863 40.706 -36.394 1.00 29.81 283 VAL A O 1
ATOM 2052 N N . CYS A 1 292 ? -3.114 40.286 -37.757 1.00 35.05 284 CYS A N 1
ATOM 2053 C CA . CYS A 1 292 ? -3.302 41.423 -38.660 1.00 36.62 284 CYS A CA 1
ATOM 2054 C C . CYS A 1 292 ? -3.334 40.950 -40.104 1.00 37.03 284 CYS A C 1
ATOM 2055 O O . CYS A 1 292 ? -2.643 40.004 -40.472 1.00 37.52 284 CYS A O 1
ATOM 2058 N N . ALA A 1 293 ? -4.125 41.630 -40.922 1.00 39.83 285 ALA A N 1
ATOM 2059 C CA . ALA A 1 293 ? -4.138 41.406 -42.366 1.00 43.93 285 ALA A CA 1
ATOM 2060 C C . ALA A 1 293 ? -2.945 42.102 -43.015 1.00 48.18 285 ALA A C 1
ATOM 2061 O O . ALA A 1 293 ? -2.528 43.153 -42.546 1.00 48.48 285 ALA A O 1
ATOM 2063 N N . ASN A 1 294 ? -2.389 41.503 -44.070 1.00 56.63 286 ASN A N 1
ATOM 2064 C CA . ASN A 1 294 ? -1.550 42.238 -45.042 1.00 64.56 286 ASN A CA 1
ATOM 2065 C C . ASN A 1 294 ? -1.043 41.379 -46.200 1.00 68.16 286 ASN A C 1
ATOM 2066 O O . ASN A 1 294 ? -0.944 40.159 -46.086 1.00 70.58 286 ASN A O 1
ATOM 2071 N N . GLY A 1 295 ? -0.708 42.037 -47.307 1.00 72.54 287 GLY A N 1
ATOM 2072 C CA . GLY A 1 295 ? -0.141 41.360 -48.474 1.00 73.38 287 GLY A CA 1
ATOM 2073 C C . GLY A 1 295 ? -0.193 42.213 -49.725 1.00 72.35 287 GLY A C 1
ATOM 2074 O O . GLY A 1 295 ? -0.407 41.701 -50.823 1.00 72.69 287 GLY A O 1
ATOM 2075 N N . ILE A 1 303 ? -7.037 33.036 -53.883 1.00 53.61 295 ILE A N 1
ATOM 2076 C CA . ILE A 1 303 ? -6.823 31.629 -53.560 1.00 53.24 295 ILE A CA 1
ATOM 2077 C C . ILE A 1 303 ? -7.731 31.194 -52.396 1.00 49.70 295 ILE A C 1
ATOM 2078 O O . ILE A 1 303 ? -8.243 30.076 -52.395 1.00 48.12 295 ILE A O 1
ATOM 2083 N N . ASP A 1 304 ? -7.946 32.095 -51.434 1.00 46.54 296 ASP A N 1
ATOM 2084 C CA . ASP A 1 304 ? -8.550 31.746 -50.136 1.00 44.31 296 ASP A CA 1
ATOM 2085 C C . ASP A 1 304 ? -9.931 31.087 -50.265 1.00 40.13 296 ASP A C 1
ATOM 2086 O O . ASP A 1 304 ? -10.847 31.641 -50.864 1.00 39.25 296 ASP A O 1
ATOM 2091 N N . ASP A 1 305 ? -10.041 29.887 -49.700 1.00 36.61 297 ASP A N 1
ATOM 2092 C CA . ASP A 1 305 ? -11.302 29.165 -49.598 1.00 33.75 297 ASP A CA 1
ATOM 2093 C C . ASP A 1 305 ? -12.075 29.587 -48.354 1.00 32.07 297 ASP A C 1
ATOM 2094 O O . ASP A 1 305 ? -13.202 29.146 -48.142 1.00 31.73 297 ASP A O 1
ATOM 2099 N N . GLY A 1 306 ? -11.444 30.408 -47.518 1.00 31.32 298 GLY A N 1
ATOM 2100 C CA . GLY A 1 306 ? -12.078 30.955 -46.319 1.00 30.96 298 GLY A CA 1
ATOM 2101 C C . GLY A 1 306 ? -11.452 30.478 -45.019 1.00 29.64 298 GLY A C 1
ATOM 2102 O O . GLY A 1 306 ? -11.702 31.059 -43.961 1.00 29.43 298 GLY A O 1
ATOM 2103 N N . LEU A 1 307 ? -10.636 29.429 -45.094 1.00 28.70 299 LEU A N 1
ATOM 2104 C CA . LEU A 1 307 ? -10.021 28.825 -43.906 1.00 28.59 299 LEU A CA 1
ATOM 2105 C C . LEU A 1 307 ? -8.574 29.263 -43.671 1.00 28.90 299 LEU A C 1
ATOM 2106 O O . LEU A 1 307 ? -7.936 28.808 -42.723 1.00 27.32 299 LEU A O 1
ATOM 2111 N N . SER A 1 308 ? -8.061 30.152 -44.520 1.00 29.19 300 SER A N 1
ATOM 2112 C CA . SER A 1 308 ? -6.691 30.647 -44.379 1.00 28.72 300 SER A CA 1
ATOM 2113 C C . SER A 1 308 ? -6.359 31.175 -42.971 1.00 28.18 300 SER A C 1
ATOM 2114 O O . SER A 1 308 ? -5.288 30.889 -42.441 1.00 28.51 300 SER A O 1
ATOM 2117 N N . ILE A 1 309 ? -7.254 31.960 -42.376 1.00 27.39 301 ILE A N 1
ATOM 2118 C CA . ILE A 1 309 ? -6.981 32.537 -41.053 1.00 27.00 301 ILE A CA 1
ATOM 2119 C C . ILE A 1 309 ? -6.930 31.471 -39.958 1.00 26.14 301 ILE A C 1
ATOM 2120 O O . ILE A 1 309 ? -6.167 31.592 -39.005 1.00 25.05 301 ILE A O 1
ATOM 2125 N N . VAL A 1 310 ? -7.728 30.422 -40.118 1.00 25.46 302 VAL A N 1
ATOM 2126 C CA . VAL A 1 310 ? -7.783 29.342 -39.146 1.00 25.64 302 VAL A CA 1
ATOM 2127 C C . VAL A 1 310 ? -6.484 28.550 -39.192 1.00 25.86 302 VAL A C 1
ATOM 2128 O O . VAL A 1 310 ? -5.919 28.212 -38.156 1.00 25.55 302 VAL A O 1
ATOM 2132 N N . ARG A 1 311 ? -6.002 28.280 -40.398 1.00 27.02 303 ARG A N 1
ATOM 2133 C CA . ARG A 1 311 ? -4.732 27.573 -40.578 1.00 28.65 303 ARG A CA 1
ATOM 2134 C C . ARG A 1 311 ? -3.571 28.372 -39.977 1.00 28.68 303 ARG A C 1
ATOM 2135 O O . ARG A 1 311 ? -2.675 27.806 -39.345 1.00 28.86 303 ARG A O 1
ATOM 2143 N N . ALA A 1 312 ? -3.609 29.690 -40.164 1.00 29.39 304 ALA A N 1
ATOM 2144 C CA . ALA A 1 312 ? -2.599 30.585 -39.588 1.00 29.70 304 ALA A CA 1
ATOM 2145 C C . ALA A 1 312 ? -2.642 30.557 -38.059 1.00 28.92 304 ALA A C 1
ATOM 2146 O O . ALA A 1 312 ? -1.620 30.360 -37.404 1.00 28.09 304 ALA A O 1
ATOM 2148 N N . VAL A 1 313 ? -3.837 30.741 -37.503 1.00 29.48 305 VAL A N 1
ATOM 2149 C CA . VAL A 1 313 ? -4.011 30.801 -36.054 1.00 28.74 305 VAL A CA 1
ATOM 2150 C C . VAL A 1 313 ? -3.655 29.467 -35.385 1.00 27.70 305 VAL A C 1
ATOM 2151 O O . VAL A 1 313 ? -2.984 29.449 -34.357 1.00 27.54 305 VAL A O 1
ATOM 2155 N N . ALA A 1 314 ? -4.094 28.363 -35.972 1.00 26.91 306 ALA A N 1
ATOM 2156 C CA . ALA A 1 314 ? -3.810 27.048 -35.415 1.00 27.88 306 ALA A CA 1
ATOM 2157 C C . ALA A 1 314 ? -2.307 26.777 -35.406 1.00 28.52 306 ALA A C 1
ATOM 2158 O O . ALA A 1 314 ? -1.764 26.304 -34.413 1.00 28.11 306 ALA A O 1
ATOM 2160 N N . SER A 1 315 ? -1.643 27.106 -36.509 1.00 29.02 307 SER A N 1
ATOM 2161 C CA . SER A 1 315 ? -0.210 26.909 -36.625 1.00 29.80 307 SER A CA 1
ATOM 2162 C C . SER A 1 315 ? 0.531 27.659 -35.522 1.00 30.56 307 SER A C 1
ATOM 2163 O O . SER A 1 315 ? 1.420 27.101 -34.880 1.00 31.02 307 SER A O 1
ATOM 2166 N N . ALA A 1 316 ? 0.152 28.914 -35.296 1.00 30.45 308 ALA A N 1
ATOM 2167 C CA . ALA A 1 316 ? 0.789 29.730 -34.259 1.00 31.10 308 ALA A CA 1
ATOM 2168 C C . ALA A 1 316 ? 0.552 29.163 -32.864 1.00 31.37 308 ALA A C 1
ATOM 2169 O O . ALA A 1 316 ? 1.491 29.026 -32.084 1.00 33.09 308 ALA A O 1
ATOM 2171 N N . VAL A 1 317 ? -0.697 28.828 -32.555 1.00 31.17 309 VAL A N 1
ATOM 2172 C CA . VAL A 1 317 ? -1.036 28.221 -31.262 1.00 31.25 309 VAL A CA 1
ATOM 2173 C C . VAL A 1 317 ? -0.284 26.893 -31.072 1.00 32.33 309 VAL A C 1
ATOM 2174 O O . VAL A 1 317 ? 0.299 26.649 -30.017 1.00 32.23 309 VAL A O 1
ATOM 2178 N N . TRP A 1 318 ? -0.272 26.050 -32.102 1.00 33.58 310 TRP A N 1
ATOM 2179 C CA . TRP A 1 318 ? 0.416 24.761 -32.010 1.00 34.89 310 TRP A CA 1
ATOM 2180 C C . TRP A 1 318 ? 1.922 24.931 -31.822 1.00 37.61 310 TRP A C 1
ATOM 2181 O O . TRP A 1 318 ? 2.530 24.202 -31.044 1.00 37.22 310 TRP A O 1
ATOM 2192 N N . GLU A 1 319 ? 2.511 25.885 -32.538 1.00 41.32 311 GLU A N 1
ATOM 2193 C CA . GLU A 1 319 ? 3.944 26.165 -32.428 1.00 46.63 311 GLU A CA 1
ATOM 2194 C C . GLU A 1 319 ? 4.295 26.695 -31.039 1.00 47.32 311 GLU A C 1
ATOM 2195 O O . GLU A 1 319 ? 5.349 26.377 -30.496 1.00 47.44 311 GLU A O 1
ATOM 2201 N N . ALA A 1 320 ? 3.414 27.515 -30.475 1.00 48.63 312 ALA A N 1
ATOM 2202 C CA . ALA A 1 320 ? 3.620 28.052 -29.136 1.00 49.21 312 ALA A CA 1
ATOM 2203 C C . ALA A 1 320 ? 3.399 26.992 -28.059 1.00 51.90 312 ALA A C 1
ATOM 2204 O O . ALA A 1 320 ? 4.004 27.077 -26.990 1.00 53.18 312 ALA A O 1
ATOM 2206 N N . ARG A 1 321 ? 2.544 26.005 -28.345 1.00 53.99 313 ARG A N 1
ATOM 2207 C CA . ARG A 1 321 ? 2.200 24.934 -27.392 1.00 54.38 313 ARG A CA 1
ATOM 2208 C C . ARG A 1 321 ? 2.538 23.544 -27.927 1.00 53.80 313 ARG A C 1
ATOM 2209 O O . ARG A 1 321 ? 1.651 22.760 -28.280 1.00 50.59 313 ARG A O 1
ATOM 2217 N N . ALA A 1 322 ? 3.833 23.244 -27.953 1.00 54.23 314 ALA A N 1
ATOM 2218 C CA . ALA A 1 322 ? 4.344 21.985 -28.499 1.00 55.79 314 ALA A CA 1
ATOM 2219 C C . ALA A 1 322 ? 3.862 20.739 -27.743 1.00 56.76 314 ALA A C 1
ATOM 2220 O O . ALA A 1 322 ? 3.548 19.723 -28.366 1.00 54.99 314 ALA A O 1
ATOM 2222 N N . ALA A 1 323 ? 3.806 20.822 -26.413 1.00 58.49 315 ALA A N 1
ATOM 2223 C CA . ALA A 1 323 ? 3.477 19.670 -25.565 1.00 61.62 315 ALA A CA 1
ATOM 2224 C C . ALA A 1 323 ? 2.159 19.855 -24.805 1.00 64.09 315 ALA A C 1
ATOM 2225 O O . ALA A 1 323 ? 1.719 20.984 -24.569 1.00 65.12 315 ALA A O 1
ATOM 2227 N N . ASP A 1 324 ? 1.550 18.735 -24.410 1.00 68.24 316 ASP A N 1
ATOM 2228 C CA . ASP A 1 324 ? 0.280 18.729 -23.670 1.00 71.13 316 ASP A CA 1
ATOM 2229 C C . ASP A 1 324 ? 0.515 18.989 -22.180 1.00 76.24 316 ASP A C 1
ATOM 2230 O O . ASP A 1 324 ? 0.266 18.126 -21.331 1.00 76.70 316 ASP A O 1
ATOM 2235 N N . LEU A 1 325 ? 1.003 20.186 -21.879 1.00 79.97 317 LEU A N 1
ATOM 2236 C CA . LEU A 1 325 ? 1.167 20.641 -20.509 1.00 82.20 317 LEU A CA 1
ATOM 2237 C C . LEU A 1 325 ? -0.059 21.487 -20.209 1.00 86.45 317 LEU A C 1
ATOM 2238 O O . LEU A 1 325 ? -0.542 22.211 -21.084 1.00 91.12 317 LEU A O 1
ATOM 2243 N N . HIS A 1 326 ? -0.572 21.392 -18.986 1.00 87.60 318 HIS A N 1
ATOM 2244 C CA . HIS A 1 326 ? -1.762 22.161 -18.602 1.00 87.73 318 HIS A CA 1
ATOM 2245 C C . HIS A 1 326 ? -1.412 23.654 -18.513 1.00 84.36 318 HIS A C 1
ATOM 2246 O O . HIS A 1 326 ? -1.199 24.200 -17.426 1.00 89.00 318 HIS A O 1
ATOM 2253 N N . GLN A 1 327 ? -1.343 24.292 -19.683 1.00 76.45 319 GLN A N 1
ATOM 2254 C CA . GLN A 1 327 ? -0.964 25.699 -19.808 1.00 69.81 319 GLN A CA 1
ATOM 2255 C C . GLN A 1 327 ? -2.181 26.560 -20.079 1.00 62.91 319 GLN A C 1
ATOM 2256 O O . GLN A 1 327 ? -3.226 26.068 -20.514 1.00 59.63 319 GLN A O 1
ATOM 2262 N N . ARG A 1 328 ? -2.029 27.857 -19.832 1.00 56.48 320 ARG A N 1
ATOM 2263 C CA . ARG A 1 328 ? -3.112 28.810 -20.042 1.00 51.19 320 ARG A CA 1
ATOM 2264 C C . ARG A 1 328 ? -3.458 28.904 -21.526 1.00 47.31 320 ARG A C 1
ATOM 2265 O O . ARG A 1 328 ? -2.573 29.112 -22.352 1.00 45.09 320 ARG A O 1
ATOM 2273 N N . PRO A 1 329 ? -4.744 28.742 -21.873 1.00 44.22 321 PRO A N 1
ATOM 2274 C CA . PRO A 1 329 ? -5.151 28.935 -23.267 1.00 43.29 321 PRO A CA 1
ATOM 2275 C C . PRO A 1 329 ? -4.816 30.333 -23.790 1.00 40.34 321 PRO A C 1
ATOM 2276 O O . PRO A 1 329 ? -5.164 31.333 -23.159 1.00 39.43 321 PRO A O 1
ATOM 2280 N N . LEU A 1 330 ? -4.122 30.389 -24.919 1.00 37.07 322 LEU A N 1
ATOM 2281 C CA . LEU A 1 330 ? -3.859 31.652 -25.595 1.00 35.60 322 LEU A CA 1
ATOM 2282 C C . LEU A 1 330 ? -5.171 32.216 -26.123 1.00 35.73 322 LEU A C 1
ATOM 2283 O O . LEU A 1 330 ? -5.981 31.492 -26.709 1.00 35.50 322 LEU A O 1
ATOM 2288 N N . ARG A 1 331 ? -5.391 33.504 -25.909 1.00 35.80 323 ARG A N 1
ATOM 2289 C CA . ARG A 1 331 ? -6.565 34.147 -26.464 1.00 38.15 323 ARG A CA 1
ATOM 2290 C C . ARG A 1 331 ? -6.248 34.707 -27.846 1.00 38.07 323 ARG A C 1
ATOM 2291 O O . ARG A 1 331 ? -5.116 35.116 -28.129 1.00 39.47 323 ARG A O 1
ATOM 2299 N N . ILE A 1 332 ? -7.251 34.690 -28.715 1.00 36.10 324 ILE A N 1
ATOM 2300 C CA . ILE A 1 332 ? -7.071 35.094 -30.094 1.00 35.52 324 ILE A CA 1
ATOM 2301 C C . ILE A 1 332 ? -7.668 36.477 -30.263 1.00 34.57 324 ILE A C 1
ATOM 2302 O O . ILE A 1 332 ? -8.830 36.699 -29.930 1.00 34.14 324 ILE A O 1
ATOM 2307 N N . GLU A 1 333 ? -6.859 37.402 -30.772 1.00 33.77 325 GLU A N 1
ATOM 2308 C CA . GLU A 1 333 ? -7.248 38.806 -30.876 1.00 34.00 325 GLU A CA 1
ATOM 2309 C C . GLU A 1 333 ? -6.873 39.382 -32.231 1.00 33.57 325 GLU A C 1
ATOM 2310 O O . GLU A 1 333 ? -5.971 38.879 -32.906 1.00 34.17 325 GLU A O 1
ATOM 2316 N N . ALA A 1 334 ? -7.578 40.434 -32.628 1.00 33.96 326 ALA A N 1
ATOM 2317 C CA . ALA A 1 334 ? -7.340 41.096 -33.905 1.00 33.96 326 ALA A CA 1
ATOM 2318 C C . ALA A 1 334 ? -6.580 42.398 -33.705 1.00 34.20 326 ALA A C 1
ATOM 2319 O O . ALA A 1 334 ? -6.885 43.164 -32.793 1.00 32.95 326 ALA A O 1
ATOM 2321 N N . GLY A 1 335 ? -5.585 42.629 -34.559 1.00 34.69 327 GLY A N 1
ATOM 2322 C CA . GLY A 1 335 ? -4.850 43.889 -34.593 1.00 34.70 327 GLY A CA 1
ATOM 2323 C C . GLY A 1 335 ? -5.385 44.862 -35.630 1.00 35.04 327 GLY A C 1
ATOM 2324 O O . GLY A 1 335 ? -4.885 45.977 -35.746 1.00 35.88 327 GLY A O 1
ATOM 2325 N N . ASP A 1 336 ? -6.394 44.439 -36.390 1.00 35.09 328 ASP A N 1
ATOM 2326 C CA . ASP A 1 336 ? -7.110 45.332 -37.294 1.00 35.92 328 ASP A CA 1
ATOM 2327 C C . ASP A 1 336 ? -8.510 44.793 -37.605 1.00 36.87 328 ASP A C 1
ATOM 2328 O O . ASP A 1 336 ? -8.864 43.670 -37.216 1.00 36.59 328 ASP A O 1
ATOM 2333 N N . GLU A 1 337 ? -9.299 45.595 -38.311 1.00 36.11 329 GLU A N 1
ATOM 2334 C CA . GLU A 1 337 ? -10.701 45.278 -38.533 1.00 38.21 329 GLU A CA 1
ATOM 2335 C C . GLU A 1 337 ? -10.882 44.135 -39.528 1.00 38.57 329 GLU A C 1
ATOM 2336 O O . GLU A 1 337 ? -11.889 43.425 -39.481 1.00 36.36 329 GLU A O 1
ATOM 2342 N N . ARG A 1 338 ? -9.913 43.957 -40.423 1.00 39.50 330 ARG A N 1
ATOM 2343 C CA . ARG A 1 338 ? -9.953 42.859 -41.386 1.00 41.09 330 ARG A CA 1
ATOM 2344 C C . ARG A 1 338 ? -9.853 41.522 -40.652 1.00 38.07 330 ARG A C 1
ATOM 2345 O O . ARG A 1 338 ? -10.654 40.614 -40.878 1.00 37.82 330 ARG A O 1
ATOM 2353 N N . ALA A 1 339 ? -8.873 41.417 -39.762 1.00 35.60 331 ALA A N 1
ATOM 2354 C CA . ALA A 1 339 ? -8.679 40.209 -38.970 1.00 33.51 331 ALA A CA 1
ATOM 2355 C C . ALA A 1 339 ? -9.864 39.959 -38.039 1.00 33.19 331 ALA A C 1
ATOM 2356 O O . ALA A 1 339 ? -10.259 38.814 -37.832 1.00 31.96 331 ALA A O 1
ATOM 2358 N N . ARG A 1 340 ? -10.440 41.031 -37.503 1.00 33.21 332 ARG A N 1
ATOM 2359 C CA . ARG A 1 340 ? -11.586 40.919 -36.604 1.00 34.53 332 ARG A CA 1
ATOM 2360 C C . ARG A 1 340 ? -12.767 40.226 -37.277 1.00 32.48 332 ARG A C 1
ATOM 2361 O O . ARG A 1 340 ? -13.345 39.307 -36.711 1.00 31.66 332 ARG A O 1
ATOM 2369 N N . ALA A 1 341 ? -13.117 40.669 -38.478 1.00 31.75 333 ALA A N 1
ATOM 2370 C CA . ALA A 1 341 ? -14.234 40.088 -39.220 1.00 31.21 333 ALA A CA 1
ATOM 2371 C C . ALA A 1 341 ? -13.998 38.622 -39.536 1.00 30.15 333 ALA A C 1
ATOM 2372 O O . ALA A 1 341 ? -14.896 37.802 -39.364 1.00 29.50 333 ALA A O 1
ATOM 2374 N N . ALA A 1 342 ? -12.784 38.296 -39.974 1.00 29.62 334 ALA A N 1
ATOM 2375 C CA . ALA A 1 342 ? -12.434 36.920 -40.342 1.00 29.68 334 ALA A CA 1
ATOM 2376 C C . ALA A 1 342 ? -12.349 35.989 -39.128 1.00 29.77 334 ALA A C 1
ATOM 2377 O O . ALA A 1 342 ? -12.775 34.843 -39.202 1.00 31.55 334 ALA A O 1
ATOM 2379 N N . LEU A 1 343 ? -11.793 36.476 -38.021 1.00 29.47 335 LEU A N 1
ATOM 2380 C CA . LEU A 1 343 ? -11.766 35.716 -36.774 1.00 29.07 335 LEU A CA 1
ATOM 2381 C C . LEU A 1 343 ? -13.182 35.481 -36.235 1.00 29.67 335 LEU A C 1
ATOM 2382 O O . LEU A 1 343 ? -13.503 34.384 -35.786 1.00 30.31 335 LEU A O 1
ATOM 2387 N N . GLN A 1 344 ? -14.017 36.517 -36.275 1.00 31.10 336 GLN A N 1
ATOM 2388 C CA . GLN A 1 344 ? -15.398 36.422 -35.800 1.00 32.54 336 GLN A CA 1
ATOM 2389 C C . GLN A 1 344 ? -16.209 35.419 -36.622 1.00 31.85 336 GLN A C 1
ATOM 2390 O O . GLN A 1 344 ? -17.037 34.695 -36.081 1.00 32.44 336 GLN A O 1
ATOM 2396 N N . ARG A 1 345 ? -15.951 35.357 -37.922 1.00 31.66 337 ARG A N 1
ATOM 2397 C CA . ARG A 1 345 ? -16.590 34.366 -38.789 1.00 31.84 337 ARG A CA 1
ATOM 2398 C C . ARG A 1 345 ? -16.389 32.938 -38.282 1.00 30.06 337 ARG A C 1
ATOM 2399 O O . ARG A 1 345 ? -17.268 32.114 -38.451 1.00 29.04 337 ARG A O 1
ATOM 2407 N N . TRP A 1 346 ? -15.230 32.651 -37.686 1.00 28.98 338 TRP A N 1
ATOM 2408 C CA . TRP A 1 346 ? -14.917 31.311 -37.175 1.00 29.43 338 TRP A CA 1
ATOM 2409 C C . TRP A 1 346 ? -15.078 31.186 -35.656 1.00 29.93 338 TRP A C 1
ATOM 2410 O O . TRP A 1 346 ? -14.681 30.170 -35.072 1.00 29.50 338 TRP A O 1
ATOM 2421 N N . SER A 1 347 ? -15.655 32.217 -35.033 1.00 30.04 339 SER A N 1
ATOM 2422 C CA . SER A 1 347 ? -15.889 32.274 -33.583 1.00 30.78 339 SER A CA 1
ATOM 2423 C C . SER A 1 347 ? -14.616 32.130 -32.747 1.00 31.21 339 SER A C 1
ATOM 2424 O O . SER A 1 347 ? -14.650 31.542 -31.670 1.00 31.44 339 SER A O 1
ATOM 2427 N N . LEU A 1 348 ? -13.506 32.681 -33.229 1.00 31.16 340 LEU A N 1
ATOM 2428 C CA . LEU A 1 348 ? -12.231 32.568 -32.517 1.00 32.62 340 LEU A CA 1
ATOM 2429 C C . LEU A 1 348 ? -11.972 33.672 -31.471 1.00 35.09 340 LEU A C 1
ATOM 2430 O O . LEU A 1 348 ? -10.963 33.626 -30.782 1.00 35.67 340 LEU A O 1
ATOM 2435 N N . MET A 1 349 ? -12.877 34.636 -31.323 1.00 38.68 341 MET A N 1
ATOM 2436 C CA . MET A 1 349 ? -12.712 35.682 -30.296 1.00 42.78 341 MET A CA 1
ATOM 2437 C C . MET A 1 349 ? -13.669 35.501 -29.097 1.00 45.53 341 MET A C 1
ATOM 2438 O O . MET A 1 349 ? -14.644 34.755 -29.191 1.00 46.53 341 MET A O 1
ATOM 2443 N N . ARG A 1 350 ? -13.356 36.155 -27.972 1.00 48.90 342 ARG A N 1
ATOM 2444 C CA . ARG A 1 350 ? -14.193 36.134 -26.743 1.00 52.65 342 ARG A CA 1
ATOM 2445 C C . ARG A 1 350 ? -14.464 37.550 -26.239 1.00 54.66 342 ARG A C 1
ATOM 2446 O O . ARG A 1 350 ? -13.582 38.403 -26.307 1.00 54.80 342 ARG A O 1
ATOM 2454 N N . SER A 1 351 ? -15.649 37.774 -25.667 1.00 60.08 343 SER A N 1
ATOM 2455 C CA . SER A 1 351 ? -16.116 39.136 -25.364 1.00 63.18 343 SER A CA 1
ATOM 2456 C C . SER A 1 351 ? -16.505 39.420 -23.894 1.00 64.29 343 SER A C 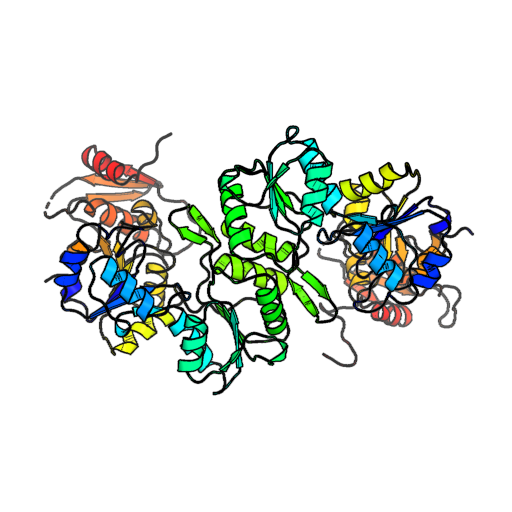1
ATOM 2457 O O . SER A 1 351 ? -15.727 40.044 -23.161 1.00 66.35 343 SER A O 1
ATOM 2460 N N . ASP A 1 352 ? -17.686 38.943 -23.482 1.00 63.57 344 ASP A N 1
ATOM 2461 C CA . ASP A 1 352 ? -18.432 39.379 -22.264 1.00 61.47 344 ASP A CA 1
ATOM 2462 C C . ASP A 1 352 ? -19.459 40.469 -22.594 1.00 62.27 344 ASP A C 1
ATOM 2463 O O . ASP A 1 352 ? -19.209 41.357 -23.415 1.00 60.99 344 ASP A O 1
ATOM 2468 N N . MET B 1 9 ? -26.083 -8.249 31.354 1.00 57.99 1 MET B N 1
ATOM 2469 C CA . MET B 1 9 ? -27.201 -9.095 31.867 1.00 57.82 1 MET B CA 1
ATOM 2470 C C . MET B 1 9 ? -28.294 -9.255 30.805 1.00 52.09 1 MET B C 1
ATOM 2471 O O . MET B 1 9 ? -28.725 -10.365 30.523 1.00 49.35 1 MET B O 1
ATOM 2476 N N . LYS B 1 10 ? -28.742 -8.144 30.228 1.00 46.78 2 LYS B N 1
ATOM 2477 C CA . LYS B 1 10 ? -29.655 -8.191 29.088 1.00 44.12 2 LYS B CA 1
ATOM 2478 C C . LYS B 1 10 ? -28.864 -8.343 27.797 1.00 41.12 2 LYS B C 1
ATOM 2479 O O . LYS B 1 10 ? -27.691 -7.998 27.739 1.00 39.63 2 LYS B O 1
ATOM 2485 N N . SER B 1 11 ? -29.513 -8.884 26.774 1.00 39.34 3 SER B N 1
ATOM 2486 C CA . SER B 1 11 ? -28.919 -8.990 25.450 1.00 37.64 3 SER B CA 1
ATOM 2487 C C . SER B 1 11 ? -29.106 -7.674 24.702 1.00 37.04 3 SER B C 1
ATOM 2488 O O . SER B 1 11 ? -30.019 -6.895 25.006 1.00 36.59 3 SER B O 1
ATOM 2491 N N . ILE B 1 12 ? -28.247 -7.433 23.717 1.00 34.99 4 ILE B N 1
ATOM 2492 C CA . ILE B 1 12 ? -28.363 -6.236 22.898 1.00 34.17 4 ILE B CA 1
ATOM 2493 C C . ILE B 1 12 ? -29.730 -6.162 22.207 1.00 33.78 4 ILE B C 1
ATOM 2494 O O . ILE B 1 12 ? -30.294 -5.085 22.086 1.00 32.93 4 ILE B O 1
ATOM 2499 N N . ALA B 1 13 ? -30.267 -7.302 21.781 1.00 33.28 5 ALA B N 1
ATOM 2500 C CA . ALA B 1 13 ? -31.594 -7.343 21.151 1.00 34.65 5 ALA B CA 1
ATOM 2501 C C . ALA B 1 13 ? -32.712 -6.928 22.111 1.00 34.18 5 ALA B C 1
ATOM 2502 O O . ALA B 1 13 ? -33.700 -6.338 21.695 1.00 33.66 5 ALA B O 1
ATOM 2504 N N . GLN B 1 14 ? -32.551 -7.238 23.392 1.00 35.31 6 GLN B N 1
ATOM 2505 C CA . GLN B 1 14 ? -33.530 -6.851 24.406 1.00 34.99 6 GLN B CA 1
ATOM 2506 C C . GLN B 1 14 ? -33.467 -5.371 24.768 1.00 34.97 6 GLN B C 1
ATOM 2507 O O . GLN B 1 14 ? -34.417 -4.834 25.332 1.00 35.87 6 GLN B O 1
ATOM 2513 N N . GLU B 1 15 ? -32.354 -4.718 24.442 1.00 34.91 7 GLU B N 1
ATOM 2514 C CA . GLU B 1 15 ? -32.211 -3.276 24.639 1.00 34.07 7 GLU B CA 1
ATOM 2515 C C . GLU B 1 15 ? -32.843 -2.461 23.502 1.00 33.30 7 GLU B C 1
ATOM 2516 O O . GLU B 1 15 ? -32.767 -1.237 23.510 1.00 32.19 7 GLU B O 1
ATOM 2522 N N . HIS B 1 16 ? -33.473 -3.126 22.530 1.00 32.22 8 HIS B N 1
ATOM 2523 C CA . HIS B 1 16 ? -34.045 -2.432 21.380 1.00 32.43 8 HIS B CA 1
ATOM 2524 C C . HIS B 1 16 ? -35.419 -2.969 21.004 1.00 33.33 8 HIS B C 1
ATOM 2525 O O . HIS B 1 16 ? -35.639 -4.185 20.987 1.00 34.72 8 HIS B O 1
ATOM 2532 N N . ASP B 1 17 ? -36.343 -2.058 20.708 1.00 34.68 9 ASP B N 1
ATOM 2533 C CA . ASP B 1 17 ? -37.712 -2.452 20.359 1.00 36.20 9 ASP B CA 1
ATOM 2534 C C . ASP B 1 17 ? -37.873 -2.840 18.886 1.00 36.55 9 ASP B C 1
ATOM 2535 O O . ASP B 1 17 ? -38.896 -3.416 18.507 1.00 38.08 9 ASP B O 1
ATOM 2540 N N . CYS B 1 18 ? -36.884 -2.526 18.051 1.00 36.91 10 CYS B N 1
ATOM 2541 C CA . CYS B 1 18 ? -36.839 -3.130 16.718 1.00 39.10 10 CYS B CA 1
ATOM 2542 C C . CYS B 1 18 ? -35.441 -3.187 16.100 1.00 36.84 10 CYS B C 1
ATOM 2543 O O . CYS B 1 18 ? -34.547 -2.412 16.442 1.00 37.29 10 CYS B O 1
ATOM 2546 N N . LEU B 1 19 ? -35.270 -4.151 15.209 1.00 34.87 11 LEU B N 1
ATOM 2547 C CA . LEU B 1 19 ? -34.010 -4.381 14.529 1.00 33.88 11 LEU B CA 1
ATOM 2548 C C . LEU B 1 19 ? -34.204 -4.176 13.034 1.00 33.04 11 LEU B C 1
ATOM 2549 O O . LEU B 1 19 ? -35.099 -4.781 12.438 1.00 32.20 11 LEU B O 1
ATOM 2554 N N . LEU B 1 20 ? -33.384 -3.309 12.441 1.00 32.69 12 LEU B N 1
ATOM 2555 C CA . LEU B 1 20 ? -33.366 -3.119 10.995 1.00 32.51 12 LEU B CA 1
ATOM 2556 C C . LEU B 1 20 ? -32.258 -3.997 10.470 1.00 30.88 12 LEU B C 1
ATOM 2557 O O . LEU B 1 20 ? -31.079 -3.632 10.510 1.00 30.10 12 LEU B O 1
ATOM 2562 N N . ILE B 1 21 ? -32.648 -5.168 9.993 1.00 30.64 13 ILE B N 1
ATOM 2563 C CA . ILE B 1 21 ? -31.703 -6.165 9.547 1.00 31.06 13 ILE B CA 1
ATOM 2564 C C . ILE B 1 21 ? -31.501 -6.045 8.039 1.00 31.14 13 ILE B C 1
ATOM 2565 O O . ILE B 1 21 ? -32.449 -6.183 7.255 1.00 29.96 13 ILE B O 1
ATOM 2570 N N . ASP B 1 22 ? -30.253 -5.793 7.655 1.00 31.04 14 ASP B N 1
ATOM 2571 C CA . ASP B 1 22 ? -29.843 -5.725 6.261 1.00 32.56 14 ASP B CA 1
ATOM 2572 C C . ASP B 1 22 ? -29.924 -7.084 5.545 1.00 34.32 14 ASP B C 1
ATOM 2573 O O . ASP B 1 22 ? -29.363 -8.070 6.018 1.00 33.76 14 ASP B O 1
ATOM 2575 N N . LEU B 1 23 ? -30.595 -7.119 4.394 1.00 35.77 15 LEU B N 1
ATOM 2576 C CA . LEU B 1 23 ? -30.689 -8.339 3.578 1.00 39.63 15 LEU B CA 1
ATOM 2577 C C . LEU B 1 23 ? -29.561 -8.424 2.557 1.00 40.32 15 LEU B C 1
ATOM 2578 O O . LEU B 1 23 ? -29.789 -8.298 1.359 1.00 41.61 15 LEU B O 1
ATOM 2583 N N . ASP B 1 24 ? -28.347 -8.632 3.052 1.00 43.10 16 ASP B N 1
ATOM 2584 C CA . ASP B 1 24 ? -27.157 -8.816 2.218 1.00 42.83 16 ASP B CA 1
ATOM 2585 C C . ASP B 1 24 ? -26.419 -10.023 2.791 1.00 43.66 16 ASP B C 1
ATOM 2586 O O . ASP B 1 24 ? -27.067 -11.007 3.159 1.00 42.46 16 ASP B O 1
ATOM 2591 N N . GLY B 1 25 ? -25.091 -9.956 2.889 1.00 43.84 17 GLY B N 1
ATOM 2592 C CA . GLY B 1 25 ? -24.307 -10.997 3.555 1.00 43.59 17 GLY B CA 1
ATOM 2593 C C . GLY B 1 25 ? -24.688 -11.236 5.011 1.00 43.75 17 GLY B C 1
ATOM 2594 O O . GLY B 1 25 ? -24.399 -12.294 5.565 1.00 41.44 17 GLY B O 1
ATOM 2595 N N . THR B 1 26 ? -25.336 -10.253 5.634 1.00 43.62 18 THR B N 1
ATOM 2596 C CA . THR B 1 26 ? -25.781 -10.365 7.024 1.00 43.33 18 THR B CA 1
ATOM 2597 C C . THR B 1 26 ? -26.712 -11.559 7.264 1.00 45.21 18 THR B C 1
ATOM 2598 O O . THR B 1 26 ? -26.627 -12.212 8.305 1.00 42.55 18 THR B O 1
ATOM 2602 N N . VAL B 1 27 ? -27.589 -11.832 6.298 1.00 47.95 19 VAL B N 1
ATOM 2603 C CA . VAL B 1 27 ? -28.615 -12.877 6.418 1.00 50.00 19 VAL B CA 1
ATOM 2604 C C . VAL B 1 27 ? -28.507 -13.960 5.323 1.00 52.46 19 VAL B C 1
ATOM 2605 O O . VAL B 1 27 ? -28.785 -15.126 5.600 1.00 54.19 19 VAL B O 1
ATOM 2609 N N . PHE B 1 28 ? -28.107 -13.580 4.104 1.00 55.29 20 PHE B N 1
ATOM 2610 C CA . PHE B 1 28 ? -27.963 -14.521 2.974 1.00 57.70 20 PHE B CA 1
ATOM 2611 C C . PHE B 1 28 ? -26.511 -14.835 2.644 1.00 62.75 20 PHE B C 1
ATOM 2612 O O . PHE B 1 28 ? -25.682 -13.930 2.533 1.00 64.32 20 PHE B O 1
ATOM 2620 N N . CYS B 1 29 ? -26.214 -16.119 2.455 1.00 65.78 21 CYS B N 1
ATOM 2621 C CA . CYS B 1 29 ? -24.960 -16.535 1.842 1.00 69.07 21 CYS B CA 1
ATOM 2622 C C . CYS B 1 29 ? -25.315 -17.220 0.525 1.00 71.61 21 CYS B C 1
ATOM 2623 O O . CYS B 1 29 ? -25.232 -18.444 0.404 1.00 70.85 21 CYS B O 1
ATOM 2626 N N . GLY B 1 30 ? -25.744 -16.413 -0.448 1.00 73.96 22 GLY B N 1
ATOM 2627 C CA . GLY B 1 30 ? -26.182 -16.913 -1.751 1.00 73.79 22 GLY B CA 1
ATOM 2628 C C . GLY B 1 30 ? -27.383 -17.832 -1.648 1.00 74.19 22 GLY B C 1
ATOM 2629 O O . GLY B 1 30 ? -28.516 -17.383 -1.483 1.00 73.76 22 GLY B O 1
ATOM 2630 N N . ARG B 1 31 ? -27.114 -19.129 -1.737 1.00 76.96 23 ARG B N 1
ATOM 2631 C CA . ARG B 1 31 ? -28.142 -20.167 -1.689 1.00 78.25 23 ARG B CA 1
ATOM 2632 C C . ARG B 1 31 ? -28.857 -20.195 -0.335 1.00 73.13 23 ARG B C 1
ATOM 2633 O O . ARG B 1 31 ? -30.073 -20.024 -0.266 1.00 69.61 23 ARG B O 1
ATOM 2641 N N . GLN B 1 32 ? -28.085 -20.390 0.731 1.00 70.20 24 GLN B N 1
ATOM 2642 C CA . GLN B 1 32 ? -28.627 -20.640 2.071 1.00 68.38 24 GLN B CA 1
ATOM 2643 C C . GLN B 1 32 ? -28.547 -19.416 2.983 1.00 62.57 24 GLN B C 1
ATOM 2644 O O . GLN B 1 32 ? -27.826 -18.462 2.684 1.00 61.13 24 GLN B O 1
ATOM 2650 N N . PRO B 1 33 ? -29.286 -19.442 4.110 1.00 58.20 25 PRO B N 1
ATOM 2651 C CA . PRO B 1 33 ? -29.091 -18.401 5.122 1.00 55.46 25 PRO B CA 1
ATOM 2652 C C . PRO B 1 33 ? -27.703 -18.501 5.740 1.00 51.40 25 PRO B C 1
ATOM 2653 O O . PRO B 1 33 ? -27.102 -19.573 5.713 1.00 49.86 25 PRO B O 1
ATOM 2657 N N . THR B 1 34 ? -27.194 -17.400 6.286 1.00 48.33 26 THR B N 1
ATOM 2658 C CA . THR B 1 34 ? -25.859 -17.420 6.879 1.00 47.01 26 THR B CA 1
ATOM 2659 C C . THR B 1 34 ? -25.885 -18.217 8.166 1.00 43.52 26 THR B C 1
ATOM 2660 O O . THR B 1 34 ? -26.901 -18.247 8.858 1.00 40.44 26 THR B O 1
ATOM 2664 N N . GLY B 1 35 ? -24.760 -18.864 8.467 1.00 42.36 27 GLY B N 1
ATOM 2665 C CA . GLY B 1 35 ? -24.600 -19.654 9.682 1.00 40.91 27 GLY B CA 1
ATOM 2666 C C . GLY B 1 35 ? -25.160 -18.954 10.906 1.00 40.26 27 GLY B C 1
ATOM 2667 O O . GLY B 1 35 ? -24.737 -17.848 11.241 1.00 37.81 27 GLY B O 1
ATOM 2668 N N . GLY B 1 36 ? -26.139 -19.593 11.546 1.00 39.36 28 GLY B N 1
ATOM 2669 C CA . GLY B 1 36 ? -26.712 -19.103 12.801 1.00 39.50 28 GLY B CA 1
ATOM 2670 C C . GLY B 1 36 ? -27.838 -18.083 12.691 1.00 37.71 28 GLY B C 1
ATOM 2671 O O . GLY B 1 36 ? -28.393 -17.661 13.711 1.00 38.12 28 GLY B O 1
ATOM 2672 N N . ALA B 1 37 ? -28.189 -17.693 11.469 1.00 36.47 29 ALA B N 1
ATOM 2673 C CA . ALA B 1 37 ? -29.131 -16.591 11.263 1.00 36.75 29 ALA B CA 1
ATOM 2674 C C . ALA B 1 37 ? -30.553 -16.954 11.684 1.00 35.55 29 ALA B C 1
ATOM 2675 O O . ALA B 1 37 ? -31.176 -16.226 12.455 1.00 35.94 29 ALA B O 1
ATOM 2677 N N . VAL B 1 38 ? -31.060 -18.079 11.197 1.00 34.85 30 VAL B N 1
ATOM 2678 C CA . VAL B 1 38 ? -32.463 -18.428 11.455 1.00 36.60 30 VAL B CA 1
ATOM 2679 C C . VAL B 1 38 ? -32.693 -18.749 12.940 1.00 36.40 30 VAL B C 1
ATOM 2680 O O . VAL B 1 38 ? -33.642 -18.247 13.540 1.00 33.58 30 VAL B O 1
ATOM 2684 N N . GLN B 1 39 ? -31.806 -19.549 13.534 1.00 37.89 31 GLN B N 1
ATOM 2685 C CA . GLN B 1 39 ? -31.867 -19.846 14.971 1.00 39.06 31 GLN B CA 1
ATOM 2686 C C . GLN B 1 39 ? -31.869 -18.577 15.832 1.00 37.59 31 GLN B C 1
ATOM 2687 O O . GLN B 1 39 ? -32.696 -18.437 16.730 1.00 37.33 31 GLN B O 1
ATOM 2693 N N . SER B 1 40 ? -30.943 -17.658 15.564 1.00 35.22 32 SER B N 1
ATOM 2694 C CA . SER B 1 40 ? -30.843 -16.429 16.362 1.00 33.90 32 SER B CA 1
ATOM 2695 C C . SER B 1 40 ? -32.087 -15.521 16.298 1.00 34.39 32 SER B C 1
ATOM 2696 O O . SER B 1 40 ? -32.562 -15.034 17.335 1.00 31.97 32 SER B O 1
ATOM 2699 N N . LEU B 1 41 ? -32.587 -15.276 15.088 1.00 34.54 33 LEU B N 1
ATOM 2700 C CA . LEU B 1 41 ? -33.748 -14.396 14.906 1.00 36.36 33 LEU B CA 1
ATOM 2701 C C . LEU B 1 41 ? -35.037 -15.012 15.454 1.00 35.40 33 LEU B C 1
ATOM 2702 O O . LEU B 1 41 ? -35.927 -14.289 15.899 1.00 34.43 33 LEU B O 1
ATOM 2707 N N . SER B 1 42 ? -35.128 -16.339 15.438 1.00 35.83 34 SER B N 1
ATOM 2708 C CA . SER B 1 42 ? -36.302 -17.023 15.973 1.00 37.18 34 SER B CA 1
ATOM 2709 C C . SER B 1 42 ? -36.463 -16.771 17.476 1.00 37.90 34 SER B C 1
ATOM 2710 O O . SER B 1 42 ? -37.571 -16.861 18.000 1.00 36.59 34 SER B O 1
ATOM 2713 N N . GLN B 1 43 ? -35.358 -16.457 18.156 1.00 37.99 35 GLN B N 1
ATOM 2714 C CA . GLN B 1 43 ? -35.372 -16.165 19.594 1.00 39.21 35 GLN B CA 1
ATOM 2715 C C . GLN B 1 43 ? -35.460 -14.676 19.923 1.00 38.66 35 GLN B C 1
ATOM 2716 O O . GLN B 1 43 ? -35.415 -14.296 21.096 1.00 40.27 35 GLN B O 1
ATOM 2722 N N . VAL B 1 44 ? -35.589 -13.831 18.906 1.00 37.53 36 VAL B N 1
ATOM 2723 C CA . VAL B 1 44 ? -35.734 -12.392 19.121 1.00 35.82 36 VAL B CA 1
ATOM 2724 C C . VAL B 1 44 ? -37.215 -12.028 19.227 1.00 35.94 36 VAL B C 1
ATOM 2725 O O . VAL B 1 44 ? -38.008 -12.382 18.351 1.00 33.93 36 VAL B O 1
ATOM 2729 N N . ARG B 1 45 ? -37.562 -11.302 20.288 1.00 37.02 37 ARG B N 1
ATOM 2730 C CA . ARG B 1 45 ? -38.950 -10.945 20.593 1.00 40.54 37 ARG B CA 1
ATOM 2731 C C . ARG B 1 45 ? -39.323 -9.597 20.002 1.00 39.76 37 ARG B C 1
ATOM 2732 O O . ARG B 1 45 ? -40.487 -9.367 19.673 1.00 39.86 37 ARG B O 1
ATOM 2740 N N . SER B 1 46 ? -38.346 -8.698 19.901 1.00 38.96 38 SER B N 1
ATOM 2741 C CA . SER B 1 46 ? -38.569 -7.380 19.301 1.00 40.05 38 SER B CA 1
ATOM 2742 C C . SER B 1 46 ? -38.883 -7.488 17.813 1.00 38.61 38 SER B C 1
ATOM 2743 O O . SER B 1 46 ? -38.638 -8.520 17.191 1.00 37.03 38 SER B O 1
ATOM 2746 N N . ARG B 1 47 ? -39.428 -6.415 17.249 1.00 38.57 39 ARG B N 1
ATOM 2747 C CA . ARG B 1 47 ? -39.787 -6.389 15.837 1.00 39.06 39 ARG B CA 1
ATOM 2748 C C . ARG B 1 47 ? -38.551 -6.565 14.953 1.00 37.67 39 ARG B C 1
ATOM 2749 O O . ARG B 1 47 ? -37.508 -5.941 15.190 1.00 38.42 39 ARG B O 1
ATOM 2757 N N . LYS B 1 48 ? -38.677 -7.430 13.951 1.00 35.96 40 LYS B N 1
ATOM 2758 C CA . LYS B 1 48 ? -37.622 -7.663 12.974 1.00 35.98 40 LYS B CA 1
ATOM 2759 C C . LYS B 1 48 ? -38.042 -7.124 11.603 1.00 35.88 40 LYS B C 1
ATOM 2760 O O . LYS B 1 48 ? -38.918 -7.691 10.953 1.00 34.98 40 LYS B O 1
ATOM 2766 N N . LEU B 1 49 ? -37.434 -6.006 11.196 1.00 34.97 41 LEU B N 1
ATOM 2767 C CA . LEU B 1 49 ? -37.671 -5.412 9.882 1.00 33.97 41 LEU B CA 1
ATOM 2768 C C . LEU B 1 49 ? -36.501 -5.713 8.970 1.00 33.01 41 LEU B C 1
ATOM 2769 O O . LEU B 1 49 ? -35.358 -5.445 9.322 1.00 31.83 41 LEU B O 1
ATOM 2774 N N . PHE B 1 50 ? -36.788 -6.260 7.795 1.00 32.93 42 PHE B N 1
ATOM 2775 C CA . PHE B 1 50 ? -35.748 -6.619 6.842 1.00 32.81 42 PHE B CA 1
ATOM 2776 C C . PHE B 1 50 ? -35.624 -5.543 5.769 1.00 34.04 42 PHE B C 1
ATOM 2777 O O . PHE B 1 50 ? -36.562 -5.303 5.007 1.00 34.36 42 PHE B O 1
ATOM 2785 N N . VAL B 1 51 ? -34.460 -4.897 5.714 1.00 35.38 43 VAL B N 1
ATOM 2786 C CA . VAL B 1 51 ? -34.262 -3.736 4.849 1.00 35.44 43 VAL B CA 1
ATOM 2787 C C . VAL B 1 51 ? -33.323 -4.083 3.705 1.00 35.40 43 VAL B C 1
ATOM 2788 O O . VAL B 1 51 ? -32.259 -4.677 3.915 1.00 34.65 43 VAL B O 1
ATOM 2792 N N . THR B 1 52 ? -33.728 -3.721 2.491 1.00 34.19 44 THR B N 1
ATOM 2793 C CA . THR B 1 52 ? -32.944 -4.038 1.306 1.00 33.49 44 THR B CA 1
ATOM 2794 C C . THR B 1 52 ? -32.827 -2.842 0.364 1.00 33.80 44 THR B C 1
ATOM 2795 O O . THR B 1 52 ? -33.802 -2.127 0.109 1.00 32.38 44 THR B O 1
ATOM 2799 N N . ASN B 1 53 ? -31.612 -2.634 -0.138 1.00 35.07 45 ASN B N 1
ATOM 2800 C CA . ASN B 1 53 ? -31.358 -1.645 -1.174 1.00 34.86 45 ASN B CA 1
ATOM 2801 C C . ASN B 1 53 ? -31.821 -2.089 -2.552 1.00 36.27 45 ASN B C 1
ATOM 2802 O O . ASN B 1 53 ? -31.859 -1.288 -3.477 1.00 37.66 45 ASN B O 1
ATOM 2807 N N . ASN B 1 54 ? -32.173 -3.359 -2.682 1.00 37.30 46 ASN B N 1
ATOM 2808 C CA . ASN B 1 54 ? -32.722 -3.884 -3.919 1.00 38.57 46 ASN B CA 1
ATOM 2809 C C . ASN B 1 54 ? -34.166 -3.439 -4.154 1.00 36.26 46 ASN B C 1
ATOM 2810 O O . ASN B 1 54 ? -35.019 -3.591 -3.280 1.00 34.96 46 ASN B O 1
ATOM 2815 N N . ALA B 1 55 ? -34.422 -2.891 -5.341 1.00 33.98 47 ALA B N 1
ATOM 2816 C CA . ALA B 1 55 ? -35.737 -2.370 -5.704 1.00 33.04 47 ALA B CA 1
ATOM 2817 C C . ALA B 1 55 ? -36.445 -3.210 -6.770 1.00 32.36 47 ALA B C 1
ATOM 2818 O O . ALA B 1 55 ? -37.403 -2.748 -7.383 1.00 31.89 47 ALA B O 1
ATOM 2820 N N . SER B 1 56 ? -35.993 -4.441 -6.980 1.00 32.59 48 SER B N 1
ATOM 2821 C CA . SER B 1 56 ? -36.534 -5.281 -8.057 1.00 33.66 48 SER B CA 1
ATOM 2822 C C . SER B 1 56 ? -37.767 -6.076 -7.630 1.00 33.12 48 SER B C 1
ATOM 2823 O O . SER B 1 56 ? -38.665 -6.290 -8.435 1.00 31.69 48 SER B O 1
ATOM 2826 N N . ARG B 1 57 ? -37.813 -6.505 -6.371 1.00 35.11 49 ARG B N 1
ATOM 2827 C CA . ARG B 1 57 ? -38.923 -7.321 -5.884 1.00 36.15 49 ARG B CA 1
ATOM 2828 C C . ARG B 1 57 ? -39.803 -6.527 -4.923 1.00 34.89 49 ARG B C 1
ATOM 2829 O O . ARG B 1 57 ? -39.320 -5.672 -4.185 1.00 35.07 49 ARG B O 1
ATOM 2837 N N . SER B 1 58 ? -41.103 -6.807 -4.950 1.00 33.87 50 SER B N 1
ATOM 2838 C CA . SER B 1 58 ? -42.045 -6.211 -4.018 1.00 33.68 50 SER B CA 1
ATOM 2839 C C . SER B 1 58 ? -41.762 -6.697 -2.604 1.00 33.82 50 SER B C 1
ATOM 2840 O O . SER B 1 58 ? -41.092 -7.716 -2.412 1.00 30.96 50 SER B O 1
ATOM 2843 N N . ALA B 1 59 ? -42.306 -5.978 -1.626 1.00 33.03 51 ALA B N 1
ATOM 2844 C CA . ALA B 1 59 ? -42.169 -6.351 -0.227 1.00 34.36 51 ALA B CA 1
ATOM 2845 C C . ALA B 1 59 ? -42.621 -7.797 -0.004 1.00 34.60 51 ALA B C 1
ATOM 2846 O O . ALA B 1 59 ? -41.898 -8.588 0.600 1.00 32.86 51 ALA B O 1
ATOM 2848 N N . ASP B 1 60 ? -43.810 -8.127 -0.512 1.00 34.28 52 ASP B N 1
ATOM 2849 C CA . ASP B 1 60 ? -44.367 -9.479 -0.405 1.00 35.03 52 ASP B CA 1
ATOM 2850 C C . ASP B 1 60 ? -43.469 -10.558 -1.015 1.00 34.22 52 ASP B C 1
ATOM 2851 O O . ASP B 1 60 ? -43.307 -11.632 -0.439 1.00 33.61 52 ASP B O 1
ATOM 2856 N N . GLU B 1 61 ? -42.889 -10.277 -2.178 1.00 34.48 53 GLU B N 1
ATOM 2857 C CA . GLU B 1 61 ? -41.980 -11.227 -2.820 1.00 34.05 53 GLU B CA 1
ATOM 2858 C C . GLU B 1 61 ? -40.717 -11.443 -1.984 1.00 32.93 53 GLU B C 1
ATOM 2859 O O . GLU B 1 61 ? -40.219 -12.568 -1.883 1.00 32.53 53 GLU B O 1
ATOM 2865 N N . VAL B 1 62 ? -40.203 -10.378 -1.375 1.00 31.85 54 VAL B N 1
ATOM 2866 C CA . VAL B 1 62 ? -39.032 -10.512 -0.507 1.00 32.36 54 VAL B CA 1
ATOM 2867 C C . VAL B 1 62 ? -39.361 -11.404 0.691 1.00 32.68 54 VAL B C 1
ATOM 2868 O O . VAL B 1 62 ? -38.567 -12.268 1.066 1.00 31.34 54 VAL B O 1
ATOM 2872 N N . ALA B 1 63 ? -40.534 -11.188 1.279 1.00 33.14 55 ALA B N 1
ATOM 2873 C CA . ALA B 1 63 ? -40.968 -11.958 2.440 1.00 33.97 55 ALA B CA 1
ATOM 2874 C C . ALA B 1 63 ? -41.093 -13.447 2.119 1.00 34.89 55 ALA B C 1
ATOM 2875 O O . ALA B 1 63 ? -40.659 -14.290 2.900 1.00 35.15 55 ALA B O 1
ATOM 2877 N N . ALA B 1 64 ? -41.677 -13.760 0.966 1.00 35.80 56 ALA B N 1
ATOM 2878 C CA . ALA B 1 64 ? -41.882 -15.147 0.542 1.00 36.48 56 ALA B CA 1
ATOM 2879 C C . ALA B 1 64 ? -40.557 -15.892 0.375 1.00 37.87 56 ALA B C 1
ATOM 2880 O O . ALA B 1 64 ? -40.442 -17.066 0.735 1.00 38.83 56 ALA B O 1
ATOM 2882 N N . HIS B 1 65 ? -39.560 -15.211 -0.175 1.00 38.72 57 HIS B N 1
ATOM 2883 C CA . HIS B 1 65 ? -38.240 -15.804 -0.333 1.00 39.39 57 HIS B CA 1
ATOM 2884 C C . HIS B 1 65 ? -37.569 -16.000 1.032 1.00 39.67 57 HIS B C 1
ATOM 2885 O O . HIS B 1 65 ? -36.934 -17.026 1.271 1.00 40.02 57 HIS B O 1
ATOM 2892 N N . LEU B 1 66 ? -37.716 -15.026 1.927 1.00 38.10 58 LEU B N 1
ATOM 2893 C CA . LEU B 1 66 ? -37.203 -15.163 3.285 1.00 37.39 58 LEU B CA 1
ATOM 2894 C C . LEU B 1 66 ? -37.809 -16.375 3.992 1.00 37.88 58 LEU B C 1
ATOM 2895 O O . LEU B 1 66 ? -37.080 -17.156 4.616 1.00 37.00 58 LEU B O 1
ATOM 2900 N N . CYS B 1 67 ? -39.131 -16.524 3.888 1.00 38.62 59 CYS B N 1
ATOM 2901 C CA . CYS B 1 67 ? -39.842 -17.682 4.442 1.00 41.21 59 CYS B CA 1
ATOM 2902 C C . CYS B 1 67 ? -39.336 -18.992 3.846 1.00 42.90 59 CYS B C 1
ATOM 2903 O O . CYS B 1 67 ? -39.014 -19.927 4.575 1.00 44.36 59 CYS B O 1
ATOM 2906 N N . GLU B 1 68 ? -39.259 -19.048 2.522 1.00 44.25 60 GLU B N 1
ATOM 2907 C CA . GLU B 1 68 ? -38.668 -20.189 1.827 1.00 46.95 60 GLU B CA 1
ATOM 2908 C C . GLU B 1 68 ? -37.324 -20.608 2.456 1.00 46.64 60 GLU B C 1
ATOM 2909 O O . GLU B 1 68 ? -37.056 -21.797 2.631 1.00 45.67 60 GLU B O 1
ATOM 2915 N N . LEU B 1 69 ? -36.507 -19.621 2.820 1.00 45.32 61 LEU B N 1
ATOM 2916 C CA . LEU B 1 69 ? -35.183 -19.854 3.416 1.00 44.44 61 LEU B CA 1
ATOM 2917 C C . LEU B 1 69 ? -35.216 -20.217 4.912 1.00 42.01 61 LEU B C 1
ATOM 2918 O O . LEU B 1 69 ? -34.170 -20.426 5.513 1.00 42.41 61 LEU B O 1
ATOM 2923 N N . GLY B 1 70 ? -36.400 -20.270 5.514 1.00 40.75 62 GLY B N 1
ATOM 2924 C CA . GLY B 1 70 ? -36.544 -20.716 6.900 1.00 40.04 62 GLY B CA 1
ATOM 2925 C C . GLY B 1 70 ? -36.826 -19.607 7.895 1.00 39.57 62 GLY B C 1
ATOM 2926 O O . GLY B 1 70 ? -37.082 -19.880 9.069 1.00 39.92 62 GLY B O 1
ATOM 2927 N N . PHE B 1 71 ? -36.773 -18.356 7.438 1.00 38.72 63 PHE B N 1
ATOM 2928 C CA . PHE B 1 71 ? -37.110 -17.208 8.284 1.00 37.62 63 PHE B CA 1
ATOM 2929 C C . PHE B 1 71 ? -38.620 -17.005 8.356 1.00 38.71 63 PHE B C 1
ATOM 2930 O O . PHE B 1 71 ? -39.373 -17.568 7.567 1.00 39.18 63 PHE B O 1
ATOM 2938 N N . THR B 1 72 ? -39.046 -16.187 9.309 1.00 39.90 64 THR B N 1
ATOM 2939 C CA . THR B 1 72 ? -40.439 -15.810 9.451 1.00 41.31 64 THR B CA 1
ATOM 2940 C C . THR B 1 72 ? -40.560 -14.328 9.121 1.00 41.23 64 THR B C 1
ATOM 2941 O O . THR B 1 72 ? -39.936 -13.498 9.773 1.00 43.50 64 THR B O 1
ATOM 2945 N N . ALA B 1 73 ? -41.356 -14.003 8.108 1.00 39.98 65 ALA B N 1
ATOM 2946 C CA . ALA B 1 73 ? -41.534 -12.621 7.671 1.00 40.16 65 ALA B CA 1
ATOM 2947 C C . ALA B 1 73 ? -42.781 -12.497 6.822 1.00 38.61 65 ALA B C 1
ATOM 2948 O O . ALA B 1 73 ? -43.152 -13.433 6.123 1.00 39.48 65 ALA B O 1
ATOM 2950 N N . THR B 1 74 ? -43.423 -11.341 6.901 1.00 38.31 66 THR B N 1
ATOM 2951 C CA . THR B 1 74 ? -44.472 -10.961 5.967 1.00 39.56 66 THR B CA 1
ATOM 2952 C C . THR B 1 74 ? -44.058 -9.655 5.296 1.00 38.77 66 THR B C 1
ATOM 2953 O O . THR B 1 74 ? -43.092 -9.014 5.715 1.00 37.86 66 THR B O 1
ATOM 2957 N N . GLY B 1 75 ? -44.800 -9.257 4.267 1.00 38.06 67 GLY B N 1
ATOM 2958 C CA . GLY B 1 75 ? -44.497 -8.038 3.523 1.00 37.82 67 GLY B CA 1
ATOM 2959 C C . GLY B 1 75 ? -44.404 -6.808 4.400 1.00 38.16 67 GLY B C 1
ATOM 2960 O O . GLY B 1 75 ? -43.600 -5.915 4.140 1.00 36.12 67 GLY B O 1
ATOM 2961 N N . GLU B 1 76 ? -45.225 -6.765 5.446 1.00 40.08 68 GLU B N 1
ATOM 2962 C CA . GLU B 1 76 ? -45.197 -5.654 6.400 1.00 41.84 68 GLU B CA 1
ATOM 2963 C C . GLU B 1 76 ? -43.855 -5.540 7.141 1.00 40.17 68 GLU B C 1
ATOM 2964 O O . GLU B 1 76 ? -43.549 -4.487 7.696 1.00 40.67 68 GLU B O 1
ATOM 2970 N N . ASP B 1 77 ? -43.068 -6.617 7.149 1.00 38.56 69 ASP B N 1
ATOM 2971 C CA . ASP B 1 77 ? -41.760 -6.626 7.806 1.00 38.73 69 ASP B CA 1
ATOM 2972 C C . ASP B 1 77 ? -40.617 -6.243 6.884 1.00 37.24 69 ASP B C 1
ATOM 2973 O O . ASP B 1 77 ? -39.474 -6.155 7.334 1.00 37.94 69 ASP B O 1
ATOM 2978 N N . VAL B 1 78 ? -40.912 -6.044 5.602 1.00 35.90 70 VAL B N 1
ATOM 2979 C CA . VAL B 1 78 ? -39.888 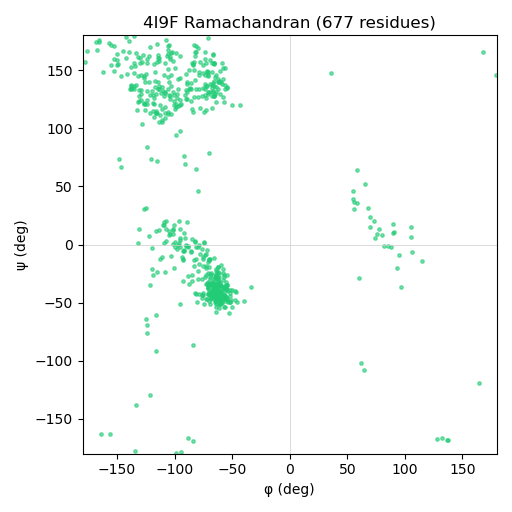-5.735 4.619 1.00 34.96 70 VAL B CA 1
ATOM 2980 C C . VAL B 1 78 ? -39.990 -4.285 4.179 1.00 35.76 70 VAL B C 1
ATOM 2981 O O . VAL B 1 78 ? -41.075 -3.813 3.839 1.00 36.67 70 VAL B O 1
ATOM 2985 N N . VAL B 1 79 ? -38.852 -3.593 4.184 1.00 34.86 71 VAL B N 1
ATOM 2986 C CA . VAL B 1 79 ? -38.733 -2.234 3.667 1.00 35.37 71 VAL B CA 1
ATOM 2987 C C . VAL B 1 79 ? -37.726 -2.254 2.510 1.00 34.67 71 VAL B C 1
ATOM 2988 O O . VAL B 1 79 ? -36.623 -2.767 2.668 1.00 33.83 71 VAL B O 1
ATOM 2992 N N . THR B 1 80 ? -38.102 -1.706 1.355 1.00 34.01 72 THR B N 1
ATOM 2993 C CA . THR B 1 80 ? -37.212 -1.702 0.176 1.00 33.37 72 THR B CA 1
ATOM 2994 C C . THR B 1 80 ? -36.937 -0.288 -0.318 1.00 32.03 72 THR B C 1
ATOM 2995 O O . THR B 1 80 ? -37.662 0.651 0.004 1.00 30.15 72 THR B O 1
ATOM 2999 N N . SER B 1 81 ? -35.884 -0.165 -1.119 1.00 31.56 73 SER B N 1
ATOM 3000 C CA . SER B 1 81 ? -35.472 1.110 -1.675 1.00 31.49 73 SER B CA 1
ATOM 3001 C C . SER B 1 81 ? -36.419 1.588 -2.776 1.00 31.75 73 SER B C 1
ATOM 3002 O O . SER B 1 81 ? -36.428 2.773 -3.108 1.00 32.67 73 SER B O 1
ATOM 3005 N N . ALA B 1 82 ? -37.213 0.675 -3.343 1.00 31.87 74 ALA B N 1
ATOM 3006 C CA . ALA B 1 82 ? -38.305 1.059 -4.246 1.00 31.50 74 ALA B CA 1
ATOM 3007 C C . ALA B 1 82 ? -39.256 2.003 -3.534 1.00 31.76 74 ALA B C 1
ATOM 3008 O O . ALA B 1 82 ? -39.686 3.015 -4.092 1.00 31.61 74 ALA B O 1
ATOM 3010 N N . GLN B 1 83 ? -39.561 1.664 -2.286 1.00 32.13 75 GLN B N 1
ATOM 3011 C CA . GLN B 1 83 ? -40.451 2.457 -1.448 1.00 32.99 75 GLN B CA 1
ATOM 3012 C C . GLN B 1 83 ? -39.840 3.808 -1.096 1.00 31.31 75 GLN B C 1
ATOM 3013 O O . GLN B 1 83 ? -40.515 4.831 -1.185 1.00 31.39 75 GLN B O 1
ATOM 3019 N N . SER B 1 84 ? -38.566 3.832 -0.714 1.00 30.43 76 SER B N 1
ATOM 3020 C CA . SER B 1 84 ? -37.936 5.100 -0.345 1.00 30.89 76 SER B CA 1
ATOM 3021 C C . SER B 1 84 ? -37.708 6.006 -1.573 1.00 30.56 76 SER B C 1
ATOM 3022 O O . SER B 1 84 ? -37.825 7.229 -1.476 1.00 30.61 76 SER B O 1
ATOM 3025 N N . ALA B 1 85 ? -37.430 5.405 -2.729 1.00 29.87 77 ALA B N 1
ATOM 3026 C CA . ALA B 1 85 ? -37.243 6.176 -3.961 1.00 29.26 77 ALA B CA 1
ATOM 3027 C C . ALA B 1 85 ? -38.542 6.851 -4.380 1.00 29.09 77 ALA B C 1
ATOM 3028 O O . ALA B 1 85 ? -38.539 8.016 -4.770 1.00 28.63 77 ALA B O 1
ATOM 3030 N N . ALA B 1 86 ? -39.649 6.119 -4.273 1.00 29.54 78 ALA B N 1
ATOM 3031 C CA . ALA B 1 86 ? -40.976 6.673 -4.552 1.00 30.91 78 ALA B CA 1
ATOM 3032 C C . ALA B 1 86 ? -41.310 7.826 -3.613 1.00 31.93 78 ALA B C 1
ATOM 3033 O O . ALA B 1 86 ? -41.837 8.847 -4.043 1.00 33.79 78 ALA B O 1
ATOM 3035 N N . HIS B 1 87 ? -41.008 7.659 -2.333 1.00 33.93 79 HIS B N 1
ATOM 3036 C CA . HIS B 1 87 ? -41.266 8.707 -1.348 1.00 36.67 79 HIS B CA 1
ATOM 3037 C C . HIS B 1 87 ? -40.401 9.953 -1.628 1.00 35.23 79 HIS B C 1
ATOM 3038 O O . HIS B 1 87 ? -40.895 11.073 -1.562 1.00 35.49 79 HIS B O 1
ATOM 3045 N N . LEU B 1 88 ? -39.128 9.748 -1.964 1.00 33.88 80 LEU B N 1
ATOM 3046 C CA . LEU B 1 88 ? -38.223 10.849 -2.307 1.00 33.65 80 LEU B CA 1
ATOM 3047 C C . LEU B 1 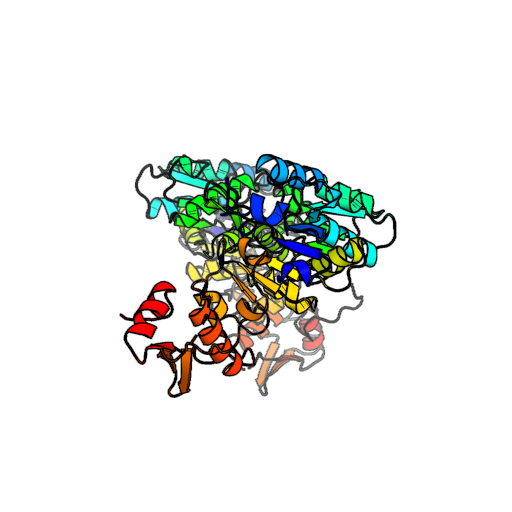88 ? -38.778 11.686 -3.462 1.00 33.47 80 LEU B C 1
ATOM 3048 O O . LEU B 1 88 ? -38.761 12.912 -3.410 1.00 32.61 80 LEU B O 1
ATOM 3053 N N . LEU B 1 89 ? -39.247 11.015 -4.511 1.00 32.53 81 LEU B N 1
ATOM 3054 C CA . LEU B 1 89 ? -39.827 11.702 -5.666 1.00 32.68 81 LEU B CA 1
ATOM 3055 C C . LEU B 1 89 ? -41.147 12.388 -5.325 1.00 30.72 81 LEU B C 1
ATOM 3056 O O . LEU B 1 89 ? -41.370 13.533 -5.710 1.00 29.65 81 LEU B O 1
ATOM 3061 N N . ALA B 1 90 ? -42.016 11.683 -4.609 1.00 30.67 82 ALA B N 1
ATOM 3062 C CA . ALA B 1 90 ? -43.341 12.209 -4.254 1.00 30.64 82 ALA B CA 1
ATOM 3063 C C . ALA B 1 90 ? -43.250 13.432 -3.349 1.00 31.22 82 ALA B C 1
ATOM 3064 O O . ALA B 1 90 ? -44.152 14.258 -3.341 1.00 30.55 82 ALA B O 1
ATOM 3066 N N . GLY B 1 91 ? -42.158 13.536 -2.592 1.00 32.60 83 GLY B N 1
ATOM 3067 C CA . GLY B 1 91 ? -41.912 14.686 -1.727 1.00 33.54 83 GLY B CA 1
ATOM 3068 C C . GLY B 1 91 ? -41.464 15.951 -2.450 1.00 35.74 83 GLY B C 1
ATOM 3069 O O . GLY B 1 91 ? -41.457 17.027 -1.854 1.00 37.26 83 GLY B O 1
ATOM 3070 N N . GLN B 1 92 ? -41.095 15.844 -3.725 1.00 36.49 84 GLN B N 1
ATOM 3071 C CA . GLN B 1 92 ? -40.683 17.026 -4.491 1.00 37.98 84 GLN B CA 1
ATOM 3072 C C . GLN B 1 92 ? -41.331 17.178 -5.869 1.00 37.76 84 GLN B C 1
ATOM 3073 O O . GLN B 1 92 ? -41.017 18.127 -6.581 1.00 38.80 84 GLN B O 1
ATOM 3079 N N . LEU B 1 93 ? -42.226 16.264 -6.243 1.00 35.86 85 LEU B N 1
ATOM 3080 C CA . LEU B 1 93 ? -42.971 16.378 -7.492 1.00 35.02 85 LEU B CA 1
ATOM 3081 C C . LEU B 1 93 ? -44.447 16.603 -7.207 1.00 33.70 85 LEU B C 1
ATOM 3082 O O . LEU B 1 93 ? -44.948 16.247 -6.145 1.00 33.36 85 LEU B O 1
ATOM 3087 N N . ALA B 1 94 ? -45.140 17.163 -8.188 1.00 32.48 86 ALA B N 1
ATOM 3088 C CA . ALA B 1 94 ? -46.558 17.449 -8.072 1.00 32.20 86 ALA B CA 1
ATOM 3089 C C . ALA B 1 94 ? -47.386 16.168 -8.125 1.00 32.21 86 ALA B C 1
ATOM 3090 O O . ALA B 1 94 ? -46.942 15.164 -8.676 1.00 33.04 86 ALA B O 1
ATOM 3092 N N . PRO B 1 95 ? -48.601 16.203 -7.562 1.00 31.04 87 PRO B N 1
ATOM 3093 C CA . PRO B 1 95 ? -49.499 15.059 -7.677 1.00 31.31 87 PRO B CA 1
ATOM 3094 C C . PRO B 1 95 ? -49.705 14.670 -9.131 1.00 29.95 87 PRO B C 1
ATOM 3095 O O . PRO B 1 95 ? -49.901 15.540 -9.957 1.00 30.61 87 PRO B O 1
ATOM 3099 N N . GLY B 1 96 ? -49.646 13.378 -9.437 1.00 29.96 88 GLY B N 1
ATOM 3100 C CA . GLY B 1 96 ? -49.853 12.891 -10.802 1.00 29.62 88 GLY B CA 1
ATOM 3101 C C . GLY B 1 96 ? -48.715 13.141 -11.782 1.00 30.80 88 GLY B C 1
ATOM 3102 O O . GLY B 1 96 ? -48.854 12.858 -12.964 1.00 31.70 88 GLY B O 1
ATOM 3103 N N . ALA B 1 97 ? -47.586 13.674 -11.320 1.00 30.89 89 ALA B N 1
ATOM 3104 C CA . ALA B 1 97 ? -46.452 13.915 -12.216 1.00 31.67 89 ALA B CA 1
ATOM 3105 C C . ALA B 1 97 ? -45.899 12.599 -12.783 1.00 32.25 89 ALA B C 1
ATOM 3106 O O . ALA B 1 97 ? -45.897 11.566 -12.108 1.00 31.42 89 ALA B O 1
ATOM 3108 N N . ARG B 1 98 ? -45.427 12.650 -14.024 1.00 32.89 90 ARG B N 1
ATOM 3109 C CA . ARG B 1 98 ? -44.992 11.453 -14.720 1.00 34.05 90 ARG B CA 1
ATOM 3110 C C . ARG B 1 98 ? -43.541 11.095 -14.417 1.00 32.35 90 ARG B C 1
ATOM 3111 O O . ARG B 1 98 ? -42.667 11.955 -14.340 1.00 31.29 90 ARG B O 1
ATOM 3119 N N . VAL B 1 99 ? -43.307 9.802 -14.249 1.00 30.42 91 VAL B N 1
ATOM 3120 C CA . VAL B 1 99 ? -42.003 9.292 -13.894 1.00 30.13 91 VAL B CA 1
ATOM 3121 C C . VAL B 1 99 ? -41.663 8.131 -14.811 1.00 29.74 91 VAL B C 1
ATOM 3122 O O . VAL B 1 99 ? -42.399 7.137 -14.883 1.00 29.76 91 VAL B O 1
ATOM 3126 N N . LEU B 1 100 ? -40.543 8.255 -15.511 1.00 28.85 92 LEU B N 1
ATOM 3127 C CA . LEU B 1 100 ? -40.048 7.165 -16.332 1.00 28.70 92 LEU B CA 1
ATOM 3128 C C . LEU B 1 100 ? -39.409 6.114 -15.429 1.00 27.68 92 LEU B C 1
ATOM 3129 O O . LEU B 1 100 ? -38.549 6.438 -14.607 1.00 26.88 92 LEU B O 1
ATOM 3134 N N . ILE B 1 101 ? -39.840 4.865 -15.581 1.00 27.01 93 ILE B N 1
ATOM 3135 C CA . ILE B 1 101 ? -39.360 3.758 -14.757 1.00 26.19 93 ILE B CA 1
ATOM 3136 C C . ILE B 1 101 ? -38.277 2.972 -15.485 1.00 25.90 93 ILE B C 1
ATOM 3137 O O . ILE B 1 101 ? -38.518 2.456 -16.573 1.00 27.19 93 ILE B O 1
ATOM 3142 N N . VAL B 1 102 ? -37.087 2.893 -14.903 1.00 25.24 94 VAL B N 1
ATOM 3143 C CA . VAL B 1 102 ? -36.121 1.881 -15.303 1.00 26.10 94 VAL B CA 1
ATOM 3144 C C . VAL B 1 102 ? -36.142 0.865 -14.177 1.00 27.02 94 VAL B C 1
ATOM 3145 O O . VAL B 1 102 ? -35.777 1.189 -13.047 1.00 28.15 94 VAL B O 1
ATOM 3149 N N . GLY B 1 103 ? -36.608 -0.347 -14.473 1.00 27.10 95 GLY B N 1
ATOM 3150 C CA . GLY B 1 103 ? -36.808 -1.365 -13.442 1.00 27.21 95 GLY B CA 1
ATOM 3151 C C . GLY B 1 103 ? -38.109 -2.139 -13.594 1.00 27.23 95 GLY B C 1
ATOM 3152 O O . GLY B 1 103 ? -38.779 -2.056 -14.620 1.00 25.40 95 GLY B O 1
ATOM 3153 N N . THR B 1 104 ? -38.455 -2.892 -12.552 1.00 28.46 96 THR B N 1
ATOM 3154 C CA . THR B 1 104 ? -39.553 -3.847 -12.601 1.00 30.16 96 THR B CA 1
ATOM 3155 C C . THR B 1 104 ? -40.880 -3.155 -12.345 1.00 31.75 96 THR B C 1
ATOM 3156 O O . THR B 1 104 ? -40.917 -1.986 -11.955 1.00 31.72 96 THR B O 1
ATOM 3160 N N . GLU B 1 105 ? -41.966 -3.895 -12.540 1.00 33.79 97 GLU B N 1
ATOM 3161 C CA . GLU B 1 105 ? -43.300 -3.404 -12.190 1.00 36.72 97 GLU B CA 1
ATOM 3162 C C . GLU B 1 105 ? -43.455 -3.172 -10.694 1.00 36.51 97 GLU B C 1
ATOM 3163 O O . GLU B 1 105 ? -44.247 -2.330 -10.272 1.00 38.02 97 GLU B O 1
ATOM 3169 N N . ALA B 1 106 ? -42.694 -3.904 -9.889 1.00 36.18 98 ALA B N 1
ATOM 3170 C CA . ALA B 1 106 ? -42.687 -3.657 -8.451 1.00 35.27 98 ALA B CA 1
ATOM 3171 C C . ALA B 1 106 ? -42.313 -2.199 -8.159 1.00 33.38 98 ALA B C 1
ATOM 3172 O O . ALA B 1 106 ? -42.962 -1.545 -7.346 1.00 34.47 98 ALA B O 1
ATOM 3174 N N . LEU B 1 107 ? -41.287 -1.692 -8.840 1.00 31.66 99 LEU B N 1
ATOM 3175 C CA . LEU B 1 107 ? -40.874 -0.291 -8.705 1.00 30.34 99 LEU B CA 1
ATOM 3176 C C . LEU B 1 107 ? -41.979 0.630 -9.204 1.00 29.82 99 LEU B C 1
ATOM 3177 O O . LEU B 1 107 ? -42.315 1.617 -8.544 1.00 28.11 99 LEU B O 1
ATOM 3182 N N . ALA B 1 108 ? -42.531 0.307 -10.375 1.00 28.31 100 ALA B N 1
ATOM 3183 C CA . ALA B 1 108 ? -43.593 1.116 -10.972 1.00 28.72 100 ALA B CA 1
ATOM 3184 C C . ALA B 1 108 ? -44.772 1.236 -10.019 1.00 28.33 100 ALA B C 1
ATOM 3185 O O . ALA B 1 108 ? -45.299 2.327 -9.829 1.00 27.60 100 ALA B O 1
ATOM 3187 N N . ASN B 1 109 ? -45.157 0.116 -9.410 1.00 28.60 101 ASN B N 1
ATOM 3188 C CA . ASN B 1 109 ? -46.253 0.087 -8.437 1.00 28.91 101 ASN B CA 1
ATOM 3189 C C . ASN B 1 109 ? -46.020 0.960 -7.213 1.00 29.60 101 ASN B C 1
ATOM 3190 O O . ASN B 1 109 ? -46.962 1.543 -6.688 1.00 28.97 101 ASN B O 1
ATOM 3195 N N . GLU B 1 110 ? -44.778 1.034 -6.737 1.00 31.50 102 GLU B N 1
ATOM 3196 C CA . GLU B 1 110 ? -44.465 1.916 -5.607 1.00 32.45 102 GLU B CA 1
ATOM 3197 C C . GLU B 1 110 ? -44.607 3.378 -6.000 1.00 31.94 102 GLU B C 1
ATOM 3198 O O . GLU B 1 110 ? -45.003 4.219 -5.188 1.00 32.12 102 GLU B O 1
ATOM 3204 N N . VAL B 1 111 ? -44.285 3.677 -7.251 1.00 31.61 103 VAL B N 1
ATOM 3205 C CA . VAL B 1 111 ? -44.437 5.031 -7.775 1.00 31.58 103 VAL B CA 1
ATOM 3206 C C . VAL B 1 111 ? -45.916 5.379 -7.885 1.00 31.03 103 VAL B C 1
ATOM 3207 O O . VAL B 1 111 ? -46.335 6.448 -7.441 1.00 30.40 103 VAL B O 1
ATOM 3211 N N . ALA B 1 112 ? -46.701 4.465 -8.444 1.00 31.29 104 ALA B N 1
ATOM 3212 C CA . ALA B 1 112 ? -48.142 4.667 -8.562 1.00 32.31 104 ALA B CA 1
ATOM 3213 C C . ALA B 1 112 ? -48.783 4.859 -7.186 1.00 34.15 104 ALA B C 1
ATOM 3214 O O . ALA B 1 112 ? -49.639 5.729 -7.007 1.00 34.60 104 ALA B O 1
ATOM 3216 N N . ALA B 1 113 ? -48.335 4.067 -6.213 1.00 34.80 105 ALA B N 1
ATOM 3217 C CA . ALA B 1 113 ? -48.908 4.084 -4.862 1.00 34.27 105 ALA B CA 1
ATOM 3218 C C . ALA B 1 113 ? -48.776 5.429 -4.157 1.00 33.89 105 ALA B C 1
ATOM 3219 O O . ALA B 1 113 ? -49.608 5.747 -3.317 1.00 35.05 105 ALA B O 1
ATOM 3221 N N . VAL B 1 114 ? -47.755 6.219 -4.491 1.00 33.97 106 VAL B N 1
ATOM 3222 C CA . VAL B 1 114 ? -47.591 7.553 -3.885 1.00 34.27 106 VAL B CA 1
ATOM 3223 C C . VAL B 1 114 ? -48.172 8.708 -4.726 1.00 34.64 106 VAL B C 1
ATOM 3224 O O . VAL B 1 114 ? -47.797 9.864 -4.528 1.00 37.32 106 VAL B O 1
ATOM 3228 N N . GLY B 1 115 ? -49.088 8.403 -5.646 1.00 34.24 107 GLY B N 1
ATOM 3229 C CA . GLY B 1 115 ? -49.841 9.434 -6.377 1.00 33.60 107 GLY B CA 1
ATOM 3230 C C . GLY B 1 115 ? -49.211 9.908 -7.679 1.00 33.76 107 GLY B C 1
ATOM 3231 O O . GLY B 1 115 ? -49.653 10.897 -8.276 1.00 31.69 107 GLY B O 1
ATOM 3232 N N . LEU B 1 116 ? -48.184 9.197 -8.129 1.00 34.30 108 LEU B N 1
ATOM 3233 C CA . LEU B 1 116 ? -47.449 9.567 -9.325 1.00 34.21 108 LEU B CA 1
ATOM 3234 C C . LEU B 1 116 ? -47.841 8.612 -10.443 1.00 35.30 108 LEU B C 1
ATOM 3235 O O . LEU B 1 116 ? -48.487 7.591 -10.193 1.00 34.29 108 LEU B O 1
ATOM 3240 N N . ARG B 1 117 ? -47.468 8.959 -11.675 1.00 36.65 109 ARG B N 1
ATOM 3241 C CA . ARG B 1 117 ? -47.866 8.199 -12.863 1.00 37.76 109 ARG B CA 1
ATOM 3242 C C . ARG B 1 117 ? -46.643 7.548 -13.513 1.00 36.00 109 ARG B C 1
ATOM 3243 O O . ARG B 1 117 ? -45.828 8.235 -14.132 1.00 33.84 109 ARG B O 1
ATOM 3251 N N . PRO B 1 118 ? -46.496 6.219 -13.349 1.00 34.58 110 PRO B N 1
ATOM 3252 C CA . PRO B 1 118 ? -45.349 5.557 -13.964 1.00 33.93 110 PRO B CA 1
ATOM 3253 C C . PRO B 1 118 ? -45.502 5.501 -15.476 1.00 32.37 110 PRO B C 1
ATOM 3254 O O . PRO B 1 118 ? -46.609 5.352 -15.988 1.00 32.73 110 PRO B O 1
ATOM 3258 N N . VAL B 1 119 ? -44.374 5.613 -16.160 1.00 29.38 111 VAL B N 1
ATOM 3259 C CA . VAL B 1 119 ? -44.321 5.836 -17.590 1.00 28.57 111 VAL B CA 1
ATOM 3260 C C . VAL B 1 119 ? -43.042 5.151 -18.070 1.00 28.42 111 VAL B C 1
ATOM 3261 O O . VAL B 1 119 ? -42.118 4.954 -17.273 1.00 27.63 111 VAL B O 1
ATOM 3265 N N . ARG B 1 120 ? -42.987 4.767 -19.345 1.00 27.97 112 ARG B N 1
ATOM 3266 C CA . ARG B 1 120 ? -41.861 3.981 -19.855 1.00 28.68 112 ARG B CA 1
ATOM 3267 C C . ARG B 1 120 ? -41.064 4.636 -20.991 1.00 30.23 112 ARG B C 1
ATOM 3268 O O . ARG B 1 120 ? -40.059 4.079 -21.426 1.00 28.34 112 ARG B O 1
ATOM 3276 N N . ARG B 1 121 ? -41.462 5.816 -21.466 1.00 32.89 113 ARG B N 1
ATOM 3277 C CA . ARG B 1 121 ? -40.654 6.454 -22.511 1.00 33.54 113 ARG B CA 1
ATOM 3278 C C . ARG B 1 121 ? -40.667 7.973 -22.553 1.00 31.94 113 ARG B C 1
ATOM 3279 O O . ARG B 1 121 ? -41.560 8.626 -22.022 1.00 31.76 113 ARG B O 1
ATOM 3287 N N . PHE B 1 122 ? -39.623 8.509 -23.178 1.00 30.90 114 PHE B N 1
ATOM 3288 C CA . PHE B 1 122 ? -39.365 9.944 -23.232 1.00 31.60 114 PHE B CA 1
ATOM 3289 C C . PHE B 1 122 ? -40.526 10.736 -23.835 1.00 32.71 114 PHE B C 1
ATOM 3290 O O . PHE B 1 122 ? -40.834 11.828 -23.368 1.00 30.91 114 PHE B O 1
ATOM 3298 N N . GLU B 1 123 ? -41.180 10.174 -24.847 1.00 35.55 115 GLU B N 1
ATOM 3299 C CA . GLU B 1 123 ? -42.297 10.856 -25.503 1.00 38.64 115 GLU B CA 1
ATOM 3300 C C . GLU B 1 123 ? -43.540 10.947 -24.613 1.00 38.77 115 GLU B C 1
ATOM 3301 O O . GLU B 1 123 ? -44.455 11.699 -24.922 1.00 38.08 115 GLU B O 1
ATOM 3307 N N . ASP B 1 124 ? -43.564 10.196 -23.509 1.00 39.32 116 ASP B N 1
ATOM 3308 C CA . ASP B 1 124 ? -44.608 10.357 -22.495 1.00 39.18 116 ASP B CA 1
ATOM 3309 C C . ASP B 1 124 ? -44.299 11.515 -21.541 1.00 40.52 116 ASP B C 1
ATOM 3310 O O . ASP B 1 124 ? -45.050 11.749 -20.597 1.00 40.82 116 ASP B O 1
ATOM 3315 N N . ARG B 1 125 ? -43.204 12.234 -21.787 1.00 40.53 117 ARG B N 1
ATOM 3316 C CA . ARG B 1 125 ? -42.938 13.518 -21.133 1.00 42.48 117 ARG B CA 1
ATOM 3317 C C . ARG B 1 125 ? -42.718 13.410 -19.618 1.00 41.32 117 ARG B C 1
ATOM 3318 O O . ARG B 1 125 ? -43.355 14.125 -18.848 1.00 41.39 117 ARG B O 1
ATOM 3326 N N . PRO B 1 126 ? -41.812 12.528 -19.177 1.00 38.36 118 PRO B N 1
ATOM 3327 C CA . PRO B 1 126 ? -41.625 12.399 -17.728 1.00 36.69 118 PRO B CA 1
ATOM 3328 C C . PRO B 1 126 ? -40.932 13.613 -17.091 1.00 35.10 118 PRO B C 1
ATOM 3329 O O . PRO B 1 126 ? -40.064 14.215 -17.715 1.00 32.84 118 PRO B O 1
ATOM 3333 N N . ASP B 1 127 ? -41.326 13.959 -15.863 1.00 33.83 119 ASP B N 1
ATOM 3334 C CA . ASP B 1 127 ? -40.613 14.964 -15.073 1.00 33.61 119 ASP B CA 1
ATOM 3335 C C . ASP B 1 127 ? -39.413 14.350 -14.353 1.00 31.58 119 ASP B C 1
ATOM 3336 O O . ASP B 1 127 ? -38.528 15.073 -13.898 1.00 31.70 119 ASP B O 1
ATOM 3341 N N . ALA B 1 128 ? -39.390 13.029 -14.221 1.00 29.16 120 ALA B N 1
ATOM 3342 C CA . ALA B 1 128 ? -38.283 12.375 -13.532 1.00 29.74 120 ALA B CA 1
ATOM 3343 C C . ALA B 1 128 ? -38.016 10.979 -14.050 1.00 28.53 120 ALA B C 1
ATOM 3344 O O . ALA B 1 128 ? -38.846 10.396 -14.739 1.00 28.79 120 ALA B O 1
ATOM 3346 N N . VAL B 1 129 ? -36.840 10.464 -13.708 1.00 27.88 121 VAL B N 1
ATOM 3347 C CA . VAL B 1 129 ? -36.481 9.079 -13.955 1.00 27.59 121 VAL B CA 1
ATOM 3348 C C . VAL B 1 129 ? -36.152 8.417 -12.626 1.00 27.01 121 VAL B C 1
ATOM 3349 O O . VAL B 1 129 ? -35.346 8.944 -11.849 1.00 27.47 121 VAL B O 1
ATOM 3353 N N . VAL B 1 130 ? -36.780 7.274 -12.364 1.00 26.75 122 VAL B N 1
ATOM 3354 C CA . VAL B 1 130 ? -36.403 6.431 -11.232 1.00 27.05 122 VAL B CA 1
ATOM 3355 C C . VAL B 1 130 ? -35.831 5.125 -11.760 1.00 27.08 122 VAL B C 1
ATOM 3356 O O . VAL B 1 130 ? -36.391 4.506 -12.671 1.00 27.08 122 VAL B O 1
ATOM 3360 N N . GLN B 1 131 ? -34.707 4.725 -11.177 1.00 26.98 123 GLN B N 1
ATOM 3361 C CA . GLN B 1 131 ? -33.920 3.623 -11.688 1.00 27.88 123 GLN B CA 1
ATOM 3362 C C . GLN B 1 131 ? -33.676 2.594 -10.595 1.00 28.37 123 GLN B C 1
ATOM 3363 O O . GLN B 1 131 ? -33.131 2.918 -9.540 1.00 29.36 123 GLN B O 1
ATOM 3369 N N . GLY B 1 132 ? -34.107 1.365 -10.868 1.00 28.66 124 GLY B N 1
ATOM 3370 C CA . GLY B 1 132 ? -33.850 0.199 -10.030 1.00 27.51 124 GLY B CA 1
ATOM 3371 C C . GLY B 1 132 ? -33.548 -0.971 -10.946 1.00 28.02 124 GLY B C 1
ATOM 3372 O O . GLY B 1 132 ? -33.811 -0.902 -12.154 1.00 26.19 124 GLY B O 1
ATOM 3373 N N . LEU B 1 133 ? -33.000 -2.047 -10.383 1.00 29.04 125 LEU B N 1
ATOM 3374 C CA . LEU B 1 133 ? -32.553 -3.171 -11.196 1.00 30.18 125 LEU B CA 1
ATOM 3375 C C . LEU B 1 133 ? -33.716 -4.019 -11.694 1.00 29.60 125 LEU B C 1
ATOM 3376 O O . LEU B 1 133 ? -34.642 -4.337 -10.951 1.00 27.43 125 LEU B O 1
ATOM 3381 N N . SER B 1 134 ? -33.650 -4.349 -12.979 1.00 29.37 126 SER B N 1
ATOM 3382 C CA . SER B 1 134 ? -34.473 -5.389 -13.571 1.00 29.81 126 SER B CA 1
ATOM 3383 C C . SER B 1 134 ? -33.612 -6.218 -14.514 1.00 31.07 126 SER B C 1
ATOM 3384 O O . SER B 1 134 ? -32.822 -5.680 -15.304 1.00 29.84 126 SER B O 1
ATOM 3387 N N . MET B 1 135 ? -33.797 -7.528 -14.448 1.00 31.74 127 MET B N 1
ATOM 3388 C CA . MET B 1 135 ? -33.017 -8.439 -15.257 1.00 32.47 127 MET B CA 1
ATOM 3389 C C . MET B 1 135 ? -33.478 -8.471 -16.718 1.00 31.72 127 MET B C 1
ATOM 3390 O O . MET B 1 135 ? -32.857 -9.144 -17.539 1.00 31.81 127 MET B O 1
ATOM 3395 N N . THR B 1 136 ? -34.550 -7.745 -17.045 1.00 31.47 128 THR B N 1
ATOM 3396 C CA . THR B 1 136 ? -34.948 -7.547 -18.442 1.00 31.64 128 THR B CA 1
ATOM 3397 C C . THR B 1 136 ? -34.715 -6.116 -18.943 1.00 30.57 128 THR B C 1
ATOM 3398 O O . THR B 1 136 ? -35.043 -5.812 -20.084 1.00 31.34 128 THR B O 1
ATOM 3402 N N . THR B 1 137 ? -34.169 -5.236 -18.109 1.00 29.33 129 THR B N 1
ATOM 3403 C CA . THR B 1 137 ? -33.735 -3.927 -18.585 1.00 29.28 129 THR B CA 1
ATOM 3404 C C . THR B 1 137 ? -32.769 -4.115 -19.751 1.00 29.46 129 THR B C 1
ATOM 3405 O O . THR B 1 137 ? -31.875 -4.964 -19.685 1.00 30.30 129 THR B O 1
ATOM 3409 N N . GLY B 1 138 ? -32.967 -3.338 -20.816 1.00 29.25 130 GLY B N 1
ATOM 3410 C CA . GLY B 1 138 ? -32.097 -3.392 -21.989 1.00 30.04 130 GLY B CA 1
ATOM 3411 C C . GLY B 1 138 ? -31.682 -2.039 -22.537 1.00 30.22 130 GLY B C 1
ATOM 3412 O O . GLY B 1 138 ? -32.084 -0.981 -22.020 1.00 29.42 130 GLY B O 1
ATOM 3413 N N . TRP B 1 139 ? -30.876 -2.079 -23.598 1.00 29.91 131 TRP B N 1
ATOM 3414 C CA . TRP B 1 139 ? -30.409 -0.860 -24.263 1.00 29.39 131 TRP B CA 1
ATOM 3415 C C . TRP B 1 139 ? -31.539 0.123 -24.537 1.00 28.80 131 TRP B C 1
ATOM 3416 O O . TRP B 1 139 ? -31.398 1.299 -24.246 1.00 28.39 131 TRP B O 1
ATOM 3427 N N . SER B 1 140 ? -32.654 -0.346 -25.092 1.00 30.42 132 SER B N 1
ATOM 3428 C CA . SER B 1 140 ? -33.728 0.580 -25.489 1.00 31.69 132 SER B CA 1
ATOM 3429 C C . SER B 1 140 ? -34.349 1.286 -24.288 1.00 30.26 132 SER B C 1
ATOM 3430 O O . SER B 1 140 ? -34.725 2.454 -24.380 1.00 30.71 132 SER B O 1
ATOM 3433 N N . ASP B 1 141 ? -34.417 0.594 -23.158 1.00 29.17 133 ASP B N 1
ATOM 3434 C CA . ASP B 1 141 ? -34.916 1.191 -21.927 1.00 28.14 133 ASP B CA 1
ATOM 3435 C C . ASP B 1 141 ? -33.983 2.305 -21.454 1.00 27.21 133 ASP B C 1
ATOM 3436 O O . ASP B 1 141 ? -34.434 3.389 -21.067 1.00 26.38 133 ASP B O 1
ATOM 3441 N N . LEU B 1 142 ? -32.682 2.034 -21.502 1.00 26.44 134 LEU B N 1
ATOM 3442 C CA . LEU B 1 142 ? -31.671 3.017 -21.123 1.00 26.61 134 LEU B CA 1
ATOM 3443 C C . LEU B 1 142 ? -31.664 4.219 -22.074 1.00 26.42 134 LEU B C 1
ATOM 3444 O O . LEU B 1 142 ? -31.435 5.353 -21.649 1.00 24.99 134 LEU B O 1
ATOM 3449 N N . ALA B 1 143 ? -31.921 3.972 -23.357 1.00 26.46 135 ALA B N 1
ATOM 3450 C CA . ALA B 1 143 ? -32.018 5.055 -24.329 1.00 26.46 135 ALA B CA 1
ATOM 3451 C C . ALA B 1 143 ? -33.159 6.023 -23.986 1.00 25.96 135 ALA B C 1
ATOM 3452 O O . ALA B 1 143 ? -32.992 7.241 -24.067 1.00 26.38 135 ALA B O 1
ATOM 3454 N N . GLU B 1 144 ? -34.304 5.493 -23.573 1.00 24.89 136 GLU B N 1
ATOM 3455 C CA . GLU B 1 144 ? -35.397 6.356 -23.143 1.00 25.71 136 GLU B CA 1
ATOM 3456 C C . GLU B 1 144 ? -34.985 7.209 -21.933 1.00 26.09 136 GLU B C 1
ATOM 3457 O O . GLU B 1 144 ? -35.264 8.412 -21.884 1.00 26.49 136 GLU B O 1
ATOM 3463 N N . ALA B 1 145 ? -34.311 6.583 -20.971 1.00 25.99 137 ALA B N 1
ATOM 3464 C CA . ALA B 1 145 ? -33.849 7.272 -19.766 1.00 26.26 137 ALA B CA 1
ATOM 3465 C C . ALA B 1 145 ? -32.826 8.346 -20.087 1.00 26.63 137 ALA B C 1
ATOM 3466 O O . ALA B 1 145 ? -32.855 9.426 -19.500 1.00 26.61 137 ALA B O 1
ATOM 3468 N N . ALA B 1 146 ? -31.916 8.044 -21.010 1.00 26.42 138 ALA B N 1
ATOM 3469 C CA . ALA B 1 146 ? -30.878 8.987 -21.367 1.00 26.74 138 ALA B CA 1
ATOM 3470 C C . ALA B 1 146 ? -31.505 10.224 -21.999 1.00 26.85 138 ALA B C 1
ATOM 3471 O O . ALA B 1 146 ? -31.088 11.330 -21.712 1.00 28.65 138 ALA B O 1
ATOM 3473 N N . LEU B 1 147 ? -32.523 10.038 -22.830 1.00 26.28 139 LEU B N 1
ATOM 3474 C CA . LEU B 1 147 ? -33.225 11.168 -23.431 1.00 25.52 139 LEU B CA 1
ATOM 3475 C C . LEU B 1 147 ? -33.902 12.031 -22.363 1.00 25.47 139 LEU B C 1
ATOM 3476 O O . LEU B 1 147 ? -33.843 13.262 -22.415 1.00 24.42 139 LEU B O 1
ATOM 3481 N N . ALA B 1 148 ? -34.540 11.383 -21.393 1.00 25.20 140 ALA B N 1
ATOM 3482 C CA . ALA B 1 148 ? -35.221 12.098 -20.324 1.00 24.98 140 ALA B CA 1
ATOM 3483 C C . ALA B 1 148 ? -34.237 12.888 -19.466 1.00 25.53 140 ALA B C 1
ATOM 3484 O O . ALA B 1 148 ? -34.490 14.046 -19.131 1.00 25.33 140 ALA B O 1
ATOM 3486 N N . ILE B 1 149 ? -33.104 12.281 -19.144 1.00 25.65 141 ILE B N 1
ATOM 3487 C CA . ILE B 1 149 ? -32.075 12.953 -18.347 1.00 26.27 141 ILE B CA 1
ATOM 3488 C C . ILE B 1 149 ? -31.488 14.166 -19.074 1.00 27.62 141 ILE B C 1
ATOM 3489 O O . ILE B 1 149 ? -31.262 15.219 -18.459 1.00 25.65 141 ILE B O 1
ATOM 3494 N N . ARG B 1 150 ? -31.231 14.014 -20.372 1.00 29.02 142 ARG B N 1
ATOM 3495 C CA . ARG B 1 150 ? -30.701 15.122 -21.172 1.00 31.05 142 ARG B CA 1
ATOM 3496 C C . ARG B 1 150 ? -31.694 16.273 -21.293 1.00 29.77 142 ARG B C 1
ATOM 3497 O O . ARG B 1 150 ? -31.284 17.423 -21.404 1.00 30.91 142 ARG B O 1
ATOM 3505 N N . ALA B 1 151 ? -32.987 15.958 -21.250 1.00 28.58 143 ALA B N 1
ATOM 3506 C CA . ALA B 1 151 ? -34.052 16.974 -21.260 1.00 28.08 143 ALA B CA 1
ATOM 3507 C C . ALA B 1 151 ? -34.451 17.455 -19.848 1.00 26.79 143 ALA B C 1
ATOM 3508 O O . ALA B 1 151 ? -35.537 17.990 -19.664 1.00 26.48 143 ALA B O 1
ATOM 3510 N N . GLY B 1 152 ? -33.583 17.248 -18.863 1.00 27.07 144 GLY B N 1
ATOM 3511 C CA . GLY B 1 152 ? -33.749 17.835 -17.536 1.00 28.55 144 GLY B CA 1
ATOM 3512 C C . GLY B 1 152 ? -34.548 17.040 -16.506 1.00 29.33 144 GLY B C 1
ATOM 3513 O O . GLY B 1 152 ? -34.861 17.569 -15.437 1.00 28.61 144 GLY B O 1
ATOM 3514 N N . ALA B 1 153 ? -34.876 15.784 -16.790 1.00 29.11 145 ALA B N 1
ATOM 3515 C CA . ALA B 1 153 ? -35.619 14.976 -15.811 1.00 30.87 145 ALA B CA 1
ATOM 3516 C C . ALA B 1 153 ? -34.848 14.789 -14.491 1.00 31.28 145 ALA B C 1
ATOM 3517 O O . ALA B 1 153 ? -33.631 14.605 -14.490 1.00 30.31 145 ALA B O 1
ATOM 3519 N N . LEU B 1 154 ? -35.562 14.866 -13.371 1.00 30.49 146 LEU B N 1
ATOM 3520 C CA . LEU B 1 154 ? -34.973 14.554 -12.064 1.00 31.16 146 LEU B CA 1
ATOM 3521 C C . LEU B 1 154 ? -34.607 13.069 -12.060 1.00 29.98 146 LEU B C 1
ATOM 3522 O O . LEU B 1 154 ? -35.419 12.235 -12.418 1.00 30.12 146 LEU B O 1
ATOM 3527 N N . TRP B 1 155 ? -33.381 12.746 -11.677 1.00 30.11 147 TRP B N 1
ATOM 3528 C CA . TRP B 1 155 ? -32.894 11.369 -11.751 1.00 29.50 147 TRP B CA 1
ATOM 3529 C C . TRP B 1 155 ? -32.600 10.800 -10.363 1.00 28.97 147 TRP B C 1
ATOM 3530 O O . TRP B 1 155 ? -31.663 11.236 -9.683 1.00 28.49 147 TRP B O 1
ATOM 3541 N N . VAL B 1 156 ? -33.402 9.811 -9.969 1.00 28.80 148 VAL B N 1
ATOM 3542 C CA . VAL B 1 156 ? -33.250 9.123 -8.687 1.00 27.45 148 VAL B CA 1
ATOM 3543 C C . VAL B 1 156 ? -32.906 7.649 -8.893 1.00 27.64 148 VAL B C 1
ATOM 3544 O O . VAL B 1 156 ? -33.584 6.948 -9.651 1.00 26.93 148 VAL B O 1
ATOM 3548 N N . ALA B 1 157 ? -31.861 7.186 -8.208 1.00 27.67 149 ALA B N 1
ATOM 3549 C CA . ALA B 1 157 ? -31.488 5.774 -8.212 1.00 28.77 149 ALA B CA 1
ATOM 3550 C C . ALA B 1 157 ? -31.866 5.137 -6.885 1.00 29.50 149 ALA B C 1
ATOM 3551 O O . ALA B 1 157 ? -31.768 5.765 -5.829 1.00 29.37 149 ALA B O 1
ATOM 3553 N N . ALA B 1 158 ? -32.281 3.879 -6.941 1.00 31.01 150 ALA B N 1
ATOM 3554 C CA . ALA B 1 158 ? -32.619 3.135 -5.730 1.00 31.54 150 ALA B CA 1
ATOM 3555 C C . ALA B 1 158 ? -31.359 2.824 -4.941 1.00 31.65 150 ALA B C 1
ATOM 3556 O O . ALA B 1 158 ? -31.344 2.936 -3.722 1.00 33.45 150 ALA B O 1
ATOM 3558 N N . ASN B 1 159 ? -30.313 2.419 -5.649 1.00 32.44 151 ASN B N 1
ATOM 3559 C CA . ASN B 1 159 ? -28.979 2.253 -5.074 1.00 32.89 151 ASN B CA 1
ATOM 3560 C C . ASN B 1 159 ? -27.938 2.386 -6.175 1.00 31.93 151 ASN B C 1
ATOM 3561 O O . ASN B 1 159 ? -28.288 2.427 -7.356 1.00 30.61 151 ASN B O 1
ATOM 3566 N N . VAL B 1 160 ? -26.668 2.424 -5.779 1.00 31.43 152 VAL B N 1
ATOM 3567 C CA . VAL B 1 160 ? -25.540 2.484 -6.709 1.00 32.83 152 VAL B CA 1
ATOM 3568 C C . VAL B 1 160 ? -24.537 1.350 -6.413 1.00 33.57 152 VAL B C 1
ATOM 3569 O O . VAL B 1 160 ? -23.342 1.465 -6.645 1.00 35.11 152 VAL B O 1
ATOM 3573 N N . ASP B 1 161 ? -25.047 0.234 -5.917 1.00 35.37 153 ASP B N 1
ATOM 3574 C CA . ASP B 1 161 ? -24.254 -0.981 -5.741 1.00 37.86 153 ASP B CA 1
ATOM 3575 C C . ASP B 1 161 ? -23.777 -1.506 -7.100 1.00 35.68 153 ASP B C 1
ATOM 3576 O O . ASP B 1 161 ? -24.590 -1.758 -7.992 1.00 35.78 153 ASP B O 1
ATOM 3581 N N . PRO B 1 162 ? -22.453 -1.648 -7.269 1.00 33.54 154 PRO B N 1
ATOM 3582 C CA . PRO B 1 162 ? -21.927 -2.057 -8.565 1.00 32.51 154 PRO B CA 1
ATOM 3583 C C . PRO B 1 162 ? -22.281 -3.493 -8.956 1.00 33.62 154 PRO B C 1
ATOM 3584 O O . PRO B 1 162 ? -22.466 -3.775 -10.146 1.00 31.86 154 PRO B O 1
ATOM 3588 N N . THR B 1 163 ? -22.361 -4.387 -7.969 1.00 33.59 155 THR B N 1
ATOM 3589 C CA . THR B 1 163 ? -22.615 -5.792 -8.218 1.00 34.80 155 THR B CA 1
ATOM 3590 C C . THR B 1 163 ? -23.834 -6.320 -7.469 1.00 36.22 155 THR B C 1
ATOM 3591 O O . THR B 1 163 ? -24.283 -5.732 -6.485 1.00 36.22 155 THR B O 1
ATOM 3595 N N . LEU B 1 164 ? -24.350 -7.434 -7.983 1.00 38.36 156 LEU B N 1
ATOM 3596 C CA . LEU B 1 164 ? -25.455 -8.191 -7.408 1.00 42.40 156 LEU B CA 1
ATOM 3597 C C . LEU B 1 164 ? -24.898 -9.577 -7.068 1.00 45.66 156 LEU B C 1
ATOM 3598 O O . LEU B 1 164 ? -24.578 -10.347 -7.977 1.00 45.04 156 LEU B O 1
ATOM 3603 N N . PRO B 1 165 ? -24.749 -9.896 -5.769 1.00 49.40 157 PRO B N 1
ATOM 3604 C CA . PRO B 1 165 ? -24.257 -11.240 -5.456 1.00 50.13 157 PRO B CA 1
ATOM 3605 C C . PRO B 1 165 ? -25.301 -12.306 -5.768 1.00 51.15 157 PRO B C 1
ATOM 3606 O O . PRO B 1 165 ? -26.462 -12.162 -5.392 1.00 51.23 157 PRO B O 1
ATOM 3610 N N . THR B 1 166 ? -24.891 -13.349 -6.478 1.00 52.50 158 THR B N 1
ATOM 3611 C CA . THR B 1 166 ? -25.752 -14.503 -6.727 1.00 53.58 158 THR B CA 1
ATOM 3612 C C . THR B 1 166 ? -24.930 -15.777 -6.600 1.00 55.08 158 THR B C 1
ATOM 3613 O O . THR B 1 166 ? -23.709 -15.717 -6.419 1.00 52.48 158 THR B O 1
ATOM 3617 N N . GLU B 1 167 ? -25.609 -16.921 -6.697 1.00 58.57 159 GLU B N 1
ATOM 3618 C CA . GLU B 1 167 ? -24.948 -18.235 -6.741 1.00 60.59 159 GLU B CA 1
ATOM 3619 C C . GLU B 1 167 ? -23.921 -18.327 -7.869 1.00 58.17 159 GLU B C 1
ATOM 3620 O O . GLU B 1 167 ? -22.805 -18.813 -7.657 1.00 59.12 159 GLU B O 1
ATOM 3626 N N . ARG B 1 168 ? -24.302 -17.852 -9.057 1.00 55.62 160 ARG B N 1
ATOM 3627 C CA . ARG B 1 168 ? -23.441 -17.929 -10.247 1.00 54.26 160 ARG B CA 1
ATOM 3628 C C . ARG B 1 168 ? -22.145 -17.135 -10.069 1.00 52.27 160 ARG B C 1
ATOM 3629 O O . ARG B 1 168 ? -21.140 -17.412 -10.730 1.00 52.91 160 ARG B O 1
ATOM 3637 N N . GLY B 1 169 ? -22.182 -16.154 -9.170 1.00 48.58 161 GLY B N 1
ATOM 3638 C CA . GLY B 1 169 ? -21.083 -15.225 -8.965 1.00 44.61 161 GLY B CA 1
ATOM 3639 C C . GLY B 1 169 ? -21.626 -13.811 -8.932 1.00 41.44 161 GLY B C 1
ATOM 3640 O O . GLY B 1 169 ? -22.835 -13.596 -8.838 1.00 40.55 161 GLY B O 1
ATOM 3641 N N . LEU B 1 170 ? -20.727 -12.845 -9.025 1.00 39.87 162 LEU B N 1
ATOM 3642 C CA . LEU B 1 170 ? -21.095 -11.437 -8.944 1.00 39.00 162 LEU B CA 1
ATOM 3643 C C . LEU B 1 170 ? -21.542 -10.900 -10.308 1.00 36.43 162 LEU B C 1
ATOM 3644 O O . LEU B 1 170 ? -20.768 -10.883 -11.262 1.00 37.07 162 LEU B O 1
ATOM 3649 N N . LEU B 1 171 ? -22.803 -10.488 -10.392 1.00 35.07 163 LEU B N 1
ATOM 3650 C CA . LEU B 1 171 ? -23.391 -9.975 -11.630 1.00 34.68 163 LEU B CA 1
ATOM 3651 C C . LEU B 1 171 ? -23.560 -8.453 -11.553 1.00 33.47 163 LEU B C 1
ATOM 3652 O O . LEU B 1 171 ? -23.527 -7.887 -10.463 1.00 33.67 163 LEU B O 1
ATOM 3657 N N . PRO B 1 172 ? -23.769 -7.784 -12.704 1.00 32.63 164 PRO B N 1
ATOM 3658 C CA . PRO B 1 172 ? -23.908 -6.325 -12.690 1.00 30.87 164 PRO B CA 1
ATOM 3659 C C . PRO B 1 172 ? -25.094 -5.877 -11.843 1.00 30.21 164 PRO B C 1
ATOM 3660 O O . PRO B 1 172 ? -26.197 -6.406 -12.002 1.00 30.22 164 PRO B O 1
ATOM 3664 N N . GLY B 1 173 ? -24.849 -4.936 -10.935 1.00 28.27 165 GLY B N 1
ATOM 3665 C CA . GLY B 1 173 ? -25.898 -4.383 -10.088 1.00 28.30 165 GLY B CA 1
ATOM 3666 C C . GLY B 1 173 ? -26.472 -3.112 -10.685 1.00 27.40 165 GLY B C 1
ATOM 3667 O O . GLY B 1 173 ? -26.055 -2.677 -11.761 1.00 27.20 165 GLY B O 1
ATOM 3668 N N . ASN B 1 174 ? -27.421 -2.511 -9.979 1.00 26.46 166 ASN B N 1
ATOM 3669 C CA . ASN B 1 174 ? -28.034 -1.252 -10.415 1.00 26.27 166 ASN B CA 1
ATOM 3670 C C . ASN B 1 174 ? -26.996 -0.154 -10.622 1.00 26.32 166 ASN B C 1
ATOM 3671 O O . ASN B 1 174 ? -27.125 0.655 -11.538 1.00 24.78 166 ASN B O 1
ATOM 3676 N N . GLY B 1 175 ? -25.974 -0.143 -9.763 1.00 26.62 167 GLY B N 1
ATOM 3677 C CA . GLY B 1 175 ? -24.814 0.734 -9.924 1.00 27.83 167 GLY B CA 1
ATOM 3678 C C . GLY B 1 175 ? -24.109 0.597 -11.266 1.00 28.56 167 GLY B C 1
ATOM 3679 O O . GLY B 1 175 ? -23.596 1.581 -11.805 1.00 28.75 167 GLY B O 1
ATOM 3680 N N . SER B 1 176 ? -24.074 -0.618 -11.813 1.00 28.70 168 SER B N 1
ATOM 3681 C CA . SER B 1 176 ? -23.534 -0.825 -13.165 1.00 28.90 168 SER B CA 1
ATOM 3682 C C . SER B 1 176 ? -24.410 -0.166 -14.234 1.00 28.16 168 SER B C 1
ATOM 3683 O O . SER B 1 176 ? -23.898 0.473 -15.149 1.00 26.76 168 SER B O 1
ATOM 3686 N N . MET B 1 177 ? -25.726 -0.313 -14.106 1.00 28.69 169 MET B N 1
ATOM 3687 C CA . MET B 1 177 ? -26.667 0.287 -15.061 1.00 30.18 169 MET B CA 1
ATOM 3688 C C . MET B 1 177 ? -26.721 1.814 -14.915 1.00 29.64 169 MET B C 1
ATOM 3689 O O . MET B 1 177 ? -26.949 2.526 -15.893 1.00 28.84 169 MET B O 1
ATOM 3694 N N . VAL B 1 178 ? -26.530 2.310 -13.694 1.00 29.65 170 VAL B N 1
ATOM 3695 C CA . VAL B 1 178 ? -26.386 3.747 -13.467 1.00 29.37 170 VAL B CA 1
ATOM 3696 C C . VAL B 1 178 ? -25.146 4.261 -14.194 1.00 28.69 170 VAL B C 1
ATOM 3697 O O . VAL B 1 178 ? -25.223 5.267 -14.912 1.00 27.89 170 VAL B O 1
ATOM 3701 N N . ALA B 1 179 ? -24.023 3.557 -14.042 1.00 27.28 171 ALA B N 1
ATOM 3702 C CA . ALA B 1 179 ? -22.768 3.964 -14.694 1.00 27.20 171 ALA B CA 1
ATOM 3703 C C . ALA B 1 179 ? -22.909 4.143 -16.219 1.00 27.15 171 ALA B C 1
ATOM 3704 O O . ALA B 1 179 ? -22.366 5.091 -16.788 1.00 26.37 171 ALA B O 1
ATOM 3706 N N . ALA B 1 180 ? -23.661 3.256 -16.869 1.00 27.57 172 ALA B N 1
ATOM 3707 C CA . ALA B 1 180 ? -23.926 3.378 -18.305 1.00 28.48 172 ALA B CA 1
ATOM 3708 C C . ALA B 1 180 ? -24.608 4.708 -18.626 1.00 29.48 172 ALA B C 1
ATOM 3709 O O . ALA B 1 180 ? -24.210 5.421 -19.548 1.00 28.53 172 ALA B O 1
ATOM 3711 N N . LEU B 1 181 ? -25.628 5.031 -17.841 1.00 30.55 173 LEU B N 1
ATOM 3712 C CA . LEU B 1 181 ? -26.353 6.284 -17.980 1.00 30.77 173 LEU B CA 1
ATOM 3713 C C . LEU B 1 181 ? -25.503 7.501 -17.622 1.00 31.61 173 LEU B C 1
ATOM 3714 O O . LEU B 1 181 ? -25.639 8.546 -18.247 1.00 31.77 173 LEU B O 1
ATOM 3719 N N . ARG B 1 182 ? -24.617 7.365 -16.640 1.00 33.43 174 ARG B N 1
ATOM 3720 C CA . ARG B 1 182 ? -23.694 8.453 -16.288 1.00 34.38 174 ARG B CA 1
ATOM 3721 C C . ARG B 1 182 ? -22.716 8.754 -17.427 1.00 31.81 174 ARG B C 1
ATOM 3722 O O . ARG B 1 182 ? -22.414 9.914 -17.705 1.00 29.96 174 ARG B O 1
ATOM 3730 N N . THR B 1 183 ? -22.237 7.700 -18.080 1.00 30.30 175 THR B N 1
ATOM 3731 C CA . THR B 1 183 ? -21.374 7.824 -19.245 1.00 29.85 175 THR B CA 1
ATOM 3732 C C . THR B 1 183 ? -22.150 8.446 -20.404 1.00 29.59 175 THR B C 1
ATOM 3733 O O . THR B 1 183 ? -21.642 9.321 -21.093 1.00 29.40 175 THR B O 1
ATOM 3737 N N . ALA B 1 184 ? -23.388 8.004 -20.595 1.00 28.96 176 ALA B N 1
ATOM 3738 C CA . ALA B 1 184 ? -24.230 8.508 -21.670 1.00 28.08 176 ALA B CA 1
ATOM 3739 C C . ALA B 1 184 ? -24.619 9.977 -21.500 1.00 28.21 176 ALA B C 1
ATOM 3740 O O . ALA B 1 184 ? -24.775 10.681 -22.490 1.00 27.69 176 ALA B O 1
ATOM 3742 N N . THR B 1 185 ? -24.762 10.438 -20.257 1.00 28.00 177 THR B N 1
ATOM 3743 C CA . THR B 1 185 ? -25.340 11.757 -19.999 1.00 28.14 177 THR B CA 1
ATOM 3744 C C . THR B 1 185 ? -24.416 12.787 -19.365 1.00 29.24 177 THR B C 1
ATOM 3745 O O . THR B 1 185 ? -24.658 13.981 -19.504 1.00 28.58 177 THR B O 1
ATOM 3749 N N . GLY B 1 186 ? -23.376 12.341 -18.667 1.00 31.50 178 GLY B N 1
ATOM 3750 C CA . GLY B 1 186 ? -22.523 13.246 -17.897 1.00 32.74 178 GLY B CA 1
ATOM 3751 C C . GLY B 1 186 ? -23.131 13.615 -16.547 1.00 35.00 178 GLY B C 1
ATOM 3752 O O . GLY B 1 186 ? -22.605 14.469 -15.845 1.00 36.62 178 GLY B O 1
ATOM 3753 N N . MET B 1 187 ? -24.230 12.964 -16.172 1.00 35.55 179 MET B N 1
ATOM 3754 C CA . MET B 1 187 ? -24.941 13.301 -14.939 1.00 36.16 179 MET B CA 1
ATOM 3755 C C . MET B 1 187 ? -24.841 12.151 -13.949 1.00 34.91 179 MET B C 1
ATOM 3756 O O . MET B 1 187 ? -24.543 11.024 -14.337 1.00 33.92 179 MET B O 1
ATOM 3761 N N . ASP B 1 188 ? -25.069 12.451 -12.671 1.00 35.04 180 ASP B N 1
ATOM 3762 C CA . ASP B 1 188 ? -25.217 11.430 -11.627 1.00 34.67 180 ASP B CA 1
ATOM 3763 C C . ASP B 1 188 ? -26.626 11.525 -11.038 1.00 32.55 180 ASP B C 1
ATOM 3764 O O . ASP B 1 188 ? -27.194 12.607 -10.992 1.00 31.25 180 ASP B O 1
ATOM 3769 N N . PRO B 1 189 ? -27.201 10.390 -10.601 1.00 31.47 181 PRO B N 1
ATOM 3770 C CA . PRO B 1 189 ? -28.509 10.390 -9.948 1.00 31.25 181 PRO B CA 1
ATOM 3771 C C . PRO B 1 189 ? -28.422 10.750 -8.469 1.00 31.41 181 PRO B C 1
ATOM 3772 O O . PRO B 1 189 ? -27.344 10.706 -7.892 1.00 29.74 181 PRO B O 1
ATOM 3776 N N . ARG B 1 190 ? -29.562 11.064 -7.866 1.00 33.03 182 ARG B N 1
ATOM 3777 C CA . ARG B 1 190 ? -29.680 11.144 -6.411 1.00 35.26 182 ARG B CA 1
ATOM 3778 C C . ARG B 1 190 ? -30.014 9.739 -5.901 1.00 33.15 182 ARG B C 1
ATOM 3779 O O . ARG B 1 190 ? -30.879 9.075 -6.458 1.00 33.11 182 ARG B O 1
ATOM 3787 N N . VAL B 1 191 ? -29.334 9.292 -4.848 1.00 31.33 183 VAL B N 1
ATOM 3788 C CA . VAL B 1 191 ? -29.528 7.944 -4.315 1.00 30.77 183 VAL B CA 1
ATOM 3789 C C . VAL B 1 191 ? -30.549 7.913 -3.172 1.00 30.31 183 VAL B C 1
ATOM 3790 O O . VAL B 1 191 ? -30.366 8.554 -2.147 1.00 30.72 183 VAL B O 1
ATOM 3794 N N . ALA B 1 192 ? -31.618 7.147 -3.352 1.00 30.07 184 ALA B N 1
ATOM 3795 C CA . ALA B 1 192 ? -32.707 7.100 -2.380 1.00 30.25 184 ALA B CA 1
ATOM 3796 C C . ALA B 1 192 ? -32.476 6.041 -1.293 1.00 31.05 184 ALA B C 1
ATOM 3797 O O . ALA B 1 192 ? -32.994 6.156 -0.182 1.00 32.51 184 ALA B O 1
ATOM 3799 N N . GLY B 1 193 ? -31.729 4.998 -1.618 1.00 30.40 185 GLY B N 1
ATOM 3800 C CA . GLY B 1 193 ? -31.469 3.940 -0.662 1.00 31.91 185 GLY B CA 1
ATOM 3801 C C . GLY B 1 193 ? -30.303 4.293 0.234 1.00 33.05 185 GLY B C 1
ATOM 3802 O O . GLY B 1 193 ? -29.829 5.437 0.243 1.00 32.94 185 GLY B O 1
ATOM 3803 N N . LYS B 1 194 ? -29.847 3.302 0.993 1.00 34.46 186 LYS B N 1
ATOM 3804 C CA . LYS B 1 194 ? -28.645 3.435 1.811 1.00 36.81 186 LYS B CA 1
ATOM 3805 C C . LYS B 1 194 ? -27.502 3.833 0.882 1.00 36.67 186 LYS B C 1
ATOM 3806 O O . LYS B 1 194 ? -27.377 3.263 -0.201 1.00 35.02 186 LYS B O 1
ATOM 3812 N N . PRO B 1 195 ? -26.643 4.780 1.296 1.00 38.31 187 PRO B N 1
ATOM 3813 C CA . PRO B 1 195 ? -26.442 5.361 2.620 1.00 38.05 187 PRO B CA 1
ATOM 3814 C C . PRO B 1 195 ? -27.353 6.523 3.029 1.00 39.96 187 PRO B C 1
ATOM 3815 O O . PRO B 1 195 ? -27.152 7.091 4.104 1.00 40.75 187 PRO B O 1
ATOM 3819 N N . ALA B 1 196 ? -28.342 6.882 2.216 1.00 39.88 188 ALA B N 1
ATOM 3820 C CA . ALA B 1 196 ? -29.273 7.935 2.620 1.00 39.22 188 ALA B CA 1
ATOM 3821 C C . ALA B 1 196 ? -30.109 7.458 3.808 1.00 38.63 188 ALA B C 1
ATOM 3822 O O . ALA B 1 196 ? -30.553 6.317 3.829 1.00 38.44 188 ALA B O 1
ATOM 3824 N N . PRO B 1 197 ? -30.334 8.340 4.796 1.00 39.39 189 PRO B N 1
ATOM 3825 C CA . PRO B 1 197 ? -31.000 7.963 6.043 1.00 39.45 189 PRO B CA 1
ATOM 3826 C C . PRO B 1 197 ? -32.510 7.721 5.956 1.00 40.91 189 PRO B C 1
ATOM 3827 O O . PRO B 1 197 ? -33.098 7.232 6.923 1.00 40.50 189 PRO B O 1
ATOM 3831 N N . ALA B 1 198 ? -33.125 8.052 4.821 1.00 42.36 190 ALA B N 1
ATOM 3832 C CA . ALA B 1 198 ? -34.584 8.016 4.683 1.00 42.35 190 ALA B CA 1
ATOM 3833 C C . ALA B 1 198 ? -35.173 6.616 4.818 1.00 41.64 190 ALA B C 1
ATOM 3834 O O . ALA B 1 198 ? -36.173 6.425 5.505 1.00 42.72 190 ALA B O 1
ATOM 3836 N N . LEU B 1 199 ? -34.560 5.639 4.164 1.00 42.62 191 LEU B N 1
ATOM 3837 C CA . LEU B 1 199 ? -35.026 4.252 4.248 1.00 43.55 191 LEU B CA 1
ATOM 3838 C C . LEU B 1 199 ? -35.176 3.806 5.715 1.00 43.16 191 LEU B C 1
ATOM 3839 O O . LEU B 1 199 ? -36.213 3.264 6.112 1.00 42.31 191 LEU B O 1
ATOM 3844 N N . MET B 1 200 ? -34.141 4.055 6.511 1.00 40.63 192 MET B N 1
ATOM 3845 C CA . MET B 1 200 ? -34.137 3.677 7.920 1.00 40.64 192 MET B CA 1
ATOM 3846 C C . MET B 1 200 ? -35.099 4.507 8.756 1.00 40.21 192 MET B C 1
ATOM 3847 O O . MET B 1 200 ? -35.788 3.964 9.611 1.00 38.43 192 MET B O 1
ATOM 3852 N N . THR B 1 201 ? -35.134 5.814 8.515 1.00 41.66 193 THR B N 1
ATOM 3853 C CA . THR B 1 201 ? -36.083 6.699 9.192 1.00 45.07 193 THR B CA 1
ATOM 3854 C C . THR B 1 201 ? -37.535 6.351 8.835 1.00 46.64 193 THR B C 1
ATOM 3855 O O . THR B 1 201 ? -38.438 6.568 9.643 1.00 46.98 193 THR B O 1
ATOM 3859 N N . GLU B 1 202 ? -37.752 5.812 7.635 1.00 47.39 194 GLU B N 1
ATOM 3860 C CA . GLU B 1 202 ? -39.083 5.367 7.208 1.00 49.88 194 GLU B CA 1
ATOM 3861 C C . GLU B 1 202 ? -39.460 4.049 7.878 1.00 47.83 194 GLU B C 1
ATOM 3862 O O . GLU B 1 202 ? -40.593 3.867 8.311 1.00 49.46 194 GLU B O 1
ATOM 3868 N N . ALA B 1 203 ? -38.506 3.132 7.963 1.00 47.48 195 ALA B N 1
ATOM 3869 C CA . ALA B 1 203 ? -38.705 1.882 8.688 1.00 46.18 195 ALA B CA 1
ATOM 3870 C C . ALA B 1 203 ? -39.120 2.139 10.145 1.00 46.73 195 ALA B C 1
ATOM 3871 O O . ALA B 1 203 ? -40.071 1.532 10.642 1.00 47.63 195 ALA B O 1
ATOM 3873 N N . VAL B 1 204 ? -38.404 3.042 10.811 1.00 45.14 196 VAL B N 1
ATOM 3874 C CA . VAL B 1 204 ? -38.661 3.376 12.214 1.00 44.34 196 VAL B CA 1
ATOM 3875 C C . VAL B 1 204 ? -40.016 4.060 12.391 1.00 44.79 196 VAL B C 1
ATOM 3876 O O . VAL B 1 204 ? -40.715 3.813 13.374 1.00 42.89 196 VAL B O 1
ATOM 3880 N N . ALA B 1 205 ? -40.378 4.914 11.440 1.00 46.80 197 ALA B N 1
ATOM 3881 C CA . ALA B 1 205 ? -41.665 5.607 11.472 1.00 49.30 197 ALA B CA 1
ATOM 3882 C C . ALA B 1 205 ? -42.845 4.671 11.199 1.00 50.93 197 ALA B C 1
ATOM 3883 O O . ALA B 1 205 ? -43.958 4.961 11.623 1.00 53.60 197 ALA B O 1
ATOM 3885 N N . ARG B 1 206 ? -42.610 3.558 10.501 1.00 52.78 198 ARG B N 1
ATOM 3886 C CA . ARG B 1 206 ? -43.685 2.610 10.177 1.00 53.17 198 ARG B CA 1
ATOM 3887 C C . ARG B 1 206 ? -44.385 2.127 11.446 1.00 52.40 198 ARG B C 1
ATOM 3888 O O . ARG B 1 206 ? -45.609 2.221 11.563 1.00 52.92 198 ARG B O 1
ATOM 3896 N N . GLY B 1 207 ? -43.599 1.618 12.392 1.00 49.16 199 GLY B N 1
ATOM 3897 C CA . GLY B 1 207 ? -44.140 1.094 13.641 1.00 46.73 199 GLY B CA 1
ATOM 3898 C C . GLY B 1 207 ? -43.949 2.009 14.837 1.00 44.85 199 GLY B C 1
ATOM 3899 O O . GLY B 1 207 ? -44.210 1.600 15.965 1.00 44.19 199 GLY B O 1
ATOM 3900 N N . ASP B 1 208 ? -43.491 3.238 14.604 1.00 42.67 200 ASP B N 1
ATOM 3901 C CA . ASP B 1 208 ? -43.287 4.208 15.685 1.00 43.37 200 ASP B CA 1
ATOM 3902 C C . ASP B 1 208 ? -42.365 3.647 16.789 1.00 40.06 200 ASP B C 1
ATOM 3903 O O . ASP B 1 208 ? -42.644 3.775 17.979 1.00 36.82 200 ASP B O 1
ATOM 3908 N N . PHE B 1 209 ? -41.259 3.037 16.374 1.00 38.92 201 PHE B N 1
ATOM 3909 C CA . PHE B 1 209 ? -40.306 2.439 17.304 1.00 38.25 201 PHE B CA 1
ATOM 3910 C C . PHE B 1 209 ? -39.423 3.516 17.936 1.00 37.73 201 PHE B C 1
ATOM 3911 O O . PHE B 1 209 ? -39.159 4.540 17.323 1.00 38.31 201 PHE B O 1
ATOM 3919 N N . ARG B 1 210 ? -39.001 3.286 19.178 1.00 37.25 202 ARG B N 1
ATOM 3920 C CA . ARG B 1 210 ? -38.307 4.307 19.979 1.00 37.08 202 ARG B CA 1
ATOM 3921 C C . ARG B 1 210 ? -36.851 3.983 20.257 1.00 34.87 202 ARG B C 1
ATOM 3922 O O . ARG B 1 210 ? -36.120 4.842 20.720 1.00 33.44 202 ARG B O 1
ATOM 3930 N N . ALA B 1 211 ? -36.439 2.749 19.983 1.00 34.14 203 ALA B N 1
ATOM 3931 C CA . ALA B 1 211 ? -35.092 2.288 20.317 1.00 33.13 203 ALA B CA 1
ATOM 3932 C C . ALA B 1 211 ? -34.634 1.291 19.261 1.00 32.15 203 ALA B C 1
ATOM 3933 O O . ALA B 1 211 ? -34.478 0.106 19.532 1.00 32.76 203 ALA B O 1
ATOM 3935 N N . ALA B 1 212 ? -34.448 1.789 18.047 1.00 31.25 204 ALA B N 1
ATOM 3936 C CA . ALA B 1 212 ? -34.126 0.945 16.912 1.00 30.77 204 ALA B CA 1
ATOM 3937 C C . ALA B 1 212 ? -32.632 0.663 16.866 1.00 30.33 204 ALA B C 1
ATOM 3938 O O . ALA B 1 212 ? -31.833 1.476 17.319 1.00 28.84 204 ALA B O 1
ATOM 3940 N N . LEU B 1 213 ? -32.272 -0.500 16.332 1.00 29.75 205 LEU B N 1
ATOM 3941 C CA . LEU B 1 213 ? -30.874 -0.872 16.128 1.00 29.73 205 LEU B CA 1
ATOM 3942 C C . LEU B 1 213 ? -30.678 -1.337 14.692 1.00 29.03 205 LEU B C 1
ATOM 3943 O O . LEU B 1 213 ? -31.419 -2.183 14.210 1.00 28.14 205 LEU B O 1
ATOM 3948 N N . VAL B 1 214 ? -29.671 -0.789 14.018 1.00 29.06 206 VAL B N 1
ATOM 3949 C CA . VAL B 1 214 ? -29.321 -1.236 12.674 1.00 28.99 206 VAL B CA 1
ATOM 3950 C C . VAL B 1 214 ? -28.379 -2.432 12.763 1.00 28.35 206 VAL B C 1
ATOM 3951 O O . VAL B 1 214 ? -27.418 -2.407 13.533 1.00 27.55 206 VAL B O 1
ATOM 3955 N N . VAL B 1 215 ? -28.665 -3.471 11.978 1.00 28.10 207 VAL B N 1
ATOM 3956 C CA . VAL B 1 215 ? -27.805 -4.649 11.911 1.00 29.08 207 VAL B CA 1
ATOM 3957 C C . VAL B 1 215 ? -27.431 -4.915 10.459 1.00 29.72 207 VAL B C 1
ATOM 3958 O O . VAL B 1 215 ? -28.308 -5.124 9.619 1.00 29.19 207 VAL B O 1
ATOM 3962 N N . GLY B 1 216 ? -26.131 -4.904 10.172 1.00 29.65 208 GLY B N 1
ATOM 3963 C CA . GLY B 1 216 ? -25.644 -5.083 8.810 1.00 30.69 208 GLY B CA 1
ATOM 3964 C C . GLY B 1 216 ? -24.147 -5.323 8.741 1.00 31.57 208 GLY B C 1
ATOM 3965 O O . GLY B 1 216 ? -23.457 -5.232 9.752 1.00 31.63 208 GLY B O 1
ATOM 3966 N N . ASP B 1 217 ? -23.649 -5.616 7.542 1.00 32.66 209 ASP B N 1
ATOM 3967 C CA . ASP B 1 217 ? -22.231 -5.950 7.343 1.00 34.98 209 ASP B CA 1
ATOM 3968 C C . ASP B 1 217 ? -21.504 -5.036 6.354 1.00 35.64 209 ASP B C 1
ATOM 3969 O O . ASP B 1 217 ? -20.358 -5.299 6.007 1.00 36.73 209 ASP B O 1
ATOM 3974 N N . ARG B 1 218 ? -22.156 -3.973 5.896 1.00 38.18 210 ARG B N 1
ATOM 3975 C CA . ARG B 1 218 ? -21.534 -3.061 4.934 1.00 39.96 210 ARG B CA 1
ATOM 3976 C C . ARG B 1 218 ? -21.381 -1.657 5.499 1.00 38.21 210 ARG B C 1
ATOM 3977 O O . ARG B 1 218 ? -22.359 -1.002 5.864 1.00 36.02 210 ARG B O 1
ATOM 3985 N N . LEU B 1 219 ? -20.136 -1.197 5.549 1.00 37.45 211 LEU B N 1
ATOM 3986 C CA . LEU B 1 219 ? -19.810 0.094 6.146 1.00 37.92 211 LEU B CA 1
ATOM 3987 C C . LEU B 1 219 ? -20.379 1.272 5.365 1.00 37.99 211 LEU B C 1
ATOM 3988 O O . LEU B 1 219 ? -20.818 2.256 5.959 1.00 36.64 211 LEU B O 1
ATOM 3993 N N . ASP B 1 220 ? -20.370 1.168 4.038 1.00 39.49 212 ASP B N 1
ATOM 3994 C CA . ASP B 1 220 ? -20.775 2.285 3.184 1.00 40.70 212 ASP B CA 1
ATOM 3995 C C . ASP B 1 220 ? -22.270 2.332 2.879 1.00 39.11 212 ASP B C 1
ATOM 3996 O O . ASP B 1 220 ? -22.717 3.249 2.194 1.00 39.68 212 ASP B O 1
ATOM 4001 N N . THR B 1 221 ? -23.039 1.364 3.383 1.00 36.90 213 THR B N 1
ATOM 4002 C CA . THR B 1 221 ? -24.500 1.384 3.226 1.00 35.83 213 THR B CA 1
ATOM 4003 C C . THR B 1 221 ? -25.192 1.314 4.576 1.00 34.41 213 THR B C 1
ATOM 4004 O O . THR B 1 221 ? -25.798 2.295 5.013 1.00 33.64 213 THR B O 1
ATOM 4008 N N . ASP B 1 222 ? -25.082 0.154 5.224 1.00 34.31 214 ASP B N 1
ATOM 4009 C CA . ASP B 1 222 ? -25.736 -0.121 6.512 1.00 34.58 214 ASP B CA 1
ATOM 4010 C C . ASP B 1 222 ? -25.260 0.821 7.606 1.00 34.07 214 ASP B C 1
ATOM 4011 O O . ASP B 1 222 ? -26.068 1.490 8.253 1.00 33.16 214 ASP B O 1
ATOM 4016 N N . ILE B 1 223 ? -23.945 0.882 7.804 1.00 33.05 215 ILE B N 1
ATOM 4017 C CA . ILE B 1 223 ? -23.387 1.617 8.936 1.00 32.83 215 ILE B CA 1
ATOM 4018 C C . ILE B 1 223 ? -23.465 3.120 8.697 1.00 32.85 215 ILE B C 1
ATOM 4019 O O . ILE B 1 223 ? -23.976 3.856 9.544 1.00 33.36 215 ILE B O 1
ATOM 4024 N N . GLU B 1 224 ? -22.978 3.575 7.545 1.00 32.67 216 GLU B N 1
ATOM 4025 C CA . GLU B 1 224 ? -23.107 4.988 7.173 1.00 33.01 216 GLU B CA 1
ATOM 4026 C C . GLU B 1 224 ? -24.569 5.453 7.205 1.00 31.80 216 GLU B C 1
ATOM 4027 O O . GLU B 1 224 ? -24.874 6.523 7.731 1.00 31.39 216 GLU B O 1
ATOM 4033 N N . GLY B 1 225 ? -25.464 4.639 6.651 1.00 29.91 217 GLY B N 1
ATOM 4034 C CA . GLY B 1 225 ? -26.894 4.916 6.704 1.00 29.76 217 GLY B CA 1
ATOM 4035 C C . GLY B 1 225 ? -27.391 5.117 8.121 1.00 29.37 217 GLY B C 1
ATOM 4036 O O . GLY B 1 225 ? -28.112 6.081 8.406 1.00 29.51 217 GLY B O 1
ATOM 4037 N N . ALA B 1 226 ? -26.984 4.215 9.009 1.00 29.11 218 ALA B N 1
ATOM 4038 C CA . ALA B 1 226 ? -27.342 4.292 10.416 1.00 29.00 218 ALA B CA 1
ATOM 4039 C C . ALA B 1 226 ? -26.838 5.583 11.061 1.00 29.83 218 ALA B C 1
ATOM 4040 O O . ALA B 1 226 ? -27.600 6.300 11.714 1.00 29.44 218 ALA B O 1
ATOM 4042 N N . ASN B 1 227 ? -25.551 5.871 10.882 1.00 30.03 219 ASN B N 1
ATOM 4043 C CA . ASN B 1 227 ? -24.966 7.102 11.407 1.00 30.42 219 ASN B CA 1
ATOM 4044 C C . ASN B 1 227 ? -25.669 8.349 10.879 1.00 30.67 219 ASN B C 1
ATOM 4045 O O . ASN B 1 227 ? -25.955 9.270 11.639 1.00 30.31 219 ASN B O 1
ATOM 4050 N N . ALA B 1 228 ? -25.964 8.355 9.581 1.00 30.33 220 ALA B N 1
ATOM 4051 C CA . ALA B 1 228 ? -26.706 9.443 8.954 1.00 30.38 220 ALA B CA 1
ATOM 4052 C C . ALA B 1 228 ? -28.105 9.584 9.543 1.00 30.62 220 ALA B C 1
ATOM 4053 O O . ALA B 1 228 ? -28.648 10.679 9.587 1.00 30.13 220 ALA B O 1
ATOM 4055 N N . ALA B 1 229 ? -28.687 8.467 9.970 1.00 30.53 221 ALA B N 1
ATOM 4056 C CA . ALA B 1 229 ? -30.033 8.458 10.534 1.00 31.16 221 ALA B CA 1
ATOM 4057 C C . ALA B 1 229 ? -30.035 8.664 12.048 1.00 31.78 221 ALA B C 1
ATOM 4058 O O . ALA B 1 229 ? -31.095 8.696 12.663 1.00 31.77 221 ALA B O 1
ATOM 4060 N N . GLY B 1 230 ? -28.856 8.799 12.650 1.00 31.57 222 GLY B N 1
ATOM 4061 C CA . GLY B 1 230 ? -28.762 8.958 14.094 1.00 31.88 222 GLY B CA 1
ATOM 4062 C C . GLY B 1 230 ? -29.116 7.710 14.894 1.00 30.77 222 GLY B C 1
ATOM 4063 O O . GLY B 1 230 ? -29.483 7.809 16.061 1.00 30.03 222 GLY B O 1
ATOM 4064 N N . LEU B 1 231 ? -28.994 6.537 14.277 1.00 29.53 223 LEU B N 1
ATOM 4065 C CA . LEU B 1 231 ? -29.283 5.274 14.951 1.00 28.74 223 LEU B CA 1
ATOM 4066 C C . LEU B 1 231 ? -27.996 4.537 15.283 1.00 28.11 223 LEU B C 1
ATOM 4067 O O . LEU B 1 231 ? -27.003 4.672 14.575 1.00 28.78 223 LEU B O 1
ATOM 4072 N N . PRO B 1 232 ? -28.010 3.743 16.360 1.00 27.83 224 PRO B N 1
ATOM 4073 C CA . PRO B 1 232 ? -26.866 2.900 16.668 1.00 26.69 224 PRO B CA 1
ATOM 4074 C C . PRO B 1 232 ? -26.825 1.702 15.715 1.00 26.84 224 PRO B C 1
ATOM 4075 O O . PRO B 1 232 ? -27.865 1.298 15.184 1.00 25.56 224 PRO B O 1
ATOM 4079 N N . SER B 1 233 ? -25.635 1.148 15.506 1.00 27.12 225 SER B N 1
ATOM 4080 C CA . SER B 1 233 ? -25.447 0.049 14.565 1.00 27.44 225 SER B CA 1
ATOM 4081 C C . SER B 1 233 ? -24.632 -1.107 15.151 1.00 27.88 225 SER B C 1
ATOM 4082 O O . SER B 1 233 ? -23.718 -0.905 15.947 1.00 26.51 225 SER B O 1
ATOM 4085 N N . LEU B 1 234 ? -25.000 -2.316 14.744 1.00 28.78 226 LEU B N 1
ATOM 4086 C CA . LEU B 1 234 ? -24.245 -3.522 15.017 1.00 28.98 226 LEU B CA 1
ATOM 4087 C C . LEU B 1 234 ? -23.694 -3.973 13.669 1.00 28.88 226 LEU B C 1
ATOM 4088 O O . LEU B 1 234 ? -24.461 -4.293 12.759 1.00 27.07 226 LEU B O 1
ATOM 4093 N N . MET B 1 235 ? -22.373 -3.989 13.528 1.00 30.55 227 MET B N 1
ATOM 4094 C CA . MET B 1 235 ? -21.773 -4.520 12.317 1.00 32.83 227 MET B CA 1
ATOM 4095 C C . MET B 1 235 ? -21.324 -5.958 12.514 1.00 32.68 227 MET B C 1
ATOM 4096 O O . MET B 1 235 ? -20.611 -6.263 13.474 1.00 31.21 227 MET B O 1
ATOM 4101 N N . VAL B 1 236 ? -21.723 -6.838 11.599 1.00 32.27 228 VAL B N 1
ATOM 4102 C CA . VAL B 1 236 ? -21.300 -8.236 11.669 1.00 33.07 228 VAL B CA 1
ATOM 4103 C C . VAL B 1 236 ? -20.233 -8.513 10.624 1.00 33.18 228 VAL B C 1
ATOM 4104 O O . VAL B 1 236 ? -20.303 -8.016 9.505 1.00 33.81 228 VAL B O 1
ATOM 4108 N N . LEU B 1 237 ? -19.238 -9.296 11.014 1.00 34.52 229 LEU B N 1
ATOM 4109 C CA . LEU B 1 237 ? -18.053 -9.511 10.196 1.00 35.39 229 LEU B CA 1
ATOM 4110 C C . LEU B 1 237 ? -18.246 -10.723 9.307 1.00 36.71 229 LEU B C 1
ATOM 4111 O O . LEU B 1 237 ? -17.703 -11.791 9.568 1.00 38.92 229 LEU B O 1
ATOM 4116 N N . THR B 1 238 ? -19.023 -10.551 8.248 1.00 38.22 230 THR B N 1
ATOM 4117 C CA . THR B 1 238 ? -19.298 -11.641 7.325 1.00 38.55 230 THR B CA 1
ATOM 4118 C C . THR B 1 238 ? -18.149 -11.871 6.337 1.00 40.25 230 THR B C 1
ATOM 4119 O O . THR B 1 238 ? -17.937 -12.990 5.892 1.00 41.81 230 THR B O 1
ATOM 4123 N N . GLY B 1 239 ? -17.411 -10.818 5.999 1.00 41.51 231 GLY B N 1
ATOM 4124 C CA . GLY B 1 239 ? -16.328 -10.919 5.017 1.00 40.27 231 GLY B CA 1
ATOM 4125 C C . GLY B 1 239 ? -14.959 -11.047 5.653 1.00 39.80 231 GLY B C 1
ATOM 4126 O O . GLY B 1 239 ? -14.789 -10.769 6.840 1.00 38.55 231 GLY B O 1
ATOM 4127 N N . VAL B 1 240 ? -13.976 -11.455 4.855 1.00 39.43 232 VAL B N 1
ATOM 4128 C CA . VAL B 1 240 ? -12.595 -11.595 5.335 1.00 39.15 232 VAL B CA 1
ATOM 4129 C C . VAL B 1 240 ? -11.942 -10.241 5.641 1.00 37.60 232 VAL B C 1
ATOM 4130 O O . VAL B 1 240 ? -11.051 -10.152 6.492 1.00 36.58 232 VAL B O 1
ATOM 4134 N N . ASN B 1 241 ? -12.395 -9.199 4.949 1.00 37.82 233 ASN B N 1
ATOM 4135 C CA . ASN B 1 241 ? -11.887 -7.836 5.137 1.00 38.13 233 ASN B CA 1
ATOM 4136 C C . ASN B 1 241 ? -12.737 -6.983 6.075 1.00 36.58 233 ASN B C 1
ATOM 4137 O O . ASN B 1 241 ? -12.422 -5.816 6.286 1.00 37.39 233 ASN B O 1
ATOM 4142 N N . SER B 1 242 ? -13.805 -7.547 6.636 1.00 34.71 234 SER B N 1
ATOM 4143 C CA . SER B 1 242 ? -14.718 -6.760 7.473 1.00 34.22 234 SER B CA 1
ATOM 4144 C C . SER B 1 242 ? -14.007 -6.192 8.703 1.00 33.67 234 SER B C 1
ATOM 4145 O O . SER B 1 242 ? -14.159 -5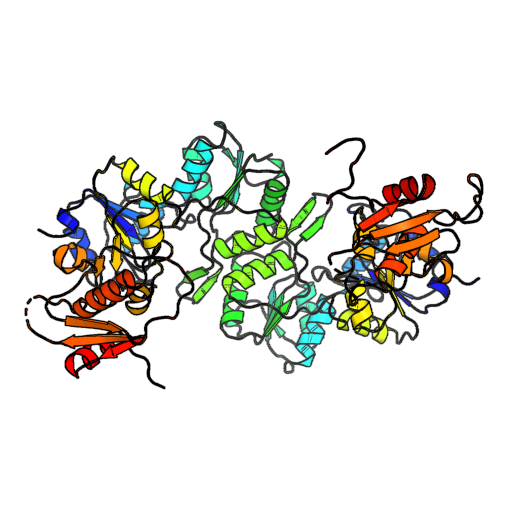.019 9.030 1.00 32.07 234 SER B O 1
ATOM 4148 N N . ALA B 1 243 ? -13.218 -7.017 9.378 1.00 33.92 235 ALA B N 1
ATOM 4149 C CA . ALA B 1 243 ? -12.470 -6.545 10.541 1.00 34.62 235 ALA B CA 1
ATOM 4150 C C . ALA B 1 243 ? -11.506 -5.408 10.178 1.00 33.76 235 ALA B C 1
ATOM 4151 O O . ALA B 1 243 ? -11.487 -4.368 10.835 1.00 32.50 235 ALA B O 1
ATOM 4153 N N . TRP B 1 244 ? -10.715 -5.610 9.132 1.00 33.56 236 TRP B N 1
ATOM 4154 C CA . TRP B 1 244 ? -9.786 -4.580 8.651 1.00 34.45 236 TRP B CA 1
ATOM 4155 C C . TRP B 1 244 ? -10.532 -3.300 8.257 1.00 34.11 236 TRP B C 1
ATOM 4156 O O . TRP B 1 244 ? -10.131 -2.200 8.642 1.00 33.90 236 TRP B O 1
ATOM 4167 N N . ASP B 1 245 ? -11.630 -3.453 7.519 1.00 34.02 237 ASP B N 1
ATOM 4168 C CA . ASP B 1 245 ? -12.423 -2.309 7.066 1.00 34.56 237 ASP B CA 1
ATOM 4169 C C . ASP B 1 245 ? -13.018 -1.504 8.222 1.00 34.19 237 ASP B C 1
ATOM 4170 O O . ASP B 1 245 ? -13.104 -0.282 8.149 1.00 34.77 237 ASP B O 1
ATOM 4175 N N . ALA B 1 246 ? -13.440 -2.190 9.277 1.00 33.95 238 ALA B N 1
ATOM 4176 C CA . ALA B 1 246 ? -13.975 -1.526 10.470 1.00 33.32 238 ALA B CA 1
ATOM 4177 C C . ALA B 1 246 ? -12.890 -0.707 11.150 1.00 32.61 238 ALA B C 1
ATOM 4178 O O . ALA B 1 246 ? -13.106 0.449 11.511 1.00 32.74 238 ALA B O 1
ATOM 4180 N N . VAL B 1 247 ? -11.727 -1.328 11.332 1.00 31.69 239 VAL B N 1
ATOM 4181 C CA . VAL B 1 247 ? -10.605 -0.685 11.989 1.00 31.36 239 VAL B CA 1
ATOM 4182 C C . VAL B 1 247 ? -10.230 0.610 11.290 1.00 31.90 239 VAL B C 1
ATOM 4183 O O . VAL B 1 247 ? -10.021 1.627 11.953 1.00 31.24 239 VAL B O 1
ATOM 4187 N N . TYR B 1 248 ? -10.160 0.574 9.959 1.00 33.08 240 TYR B N 1
ATOM 4188 C CA . TYR B 1 248 ? -9.704 1.732 9.183 1.00 34.01 240 TYR B CA 1
ATOM 4189 C C . TYR B 1 248 ? -10.835 2.615 8.654 1.00 34.02 240 TYR B C 1
ATOM 4190 O O . TYR B 1 248 ? -10.592 3.481 7.829 1.00 32.98 240 TYR B O 1
ATOM 4199 N N . ALA B 1 249 ? -12.056 2.418 9.156 1.00 35.48 241 ALA B N 1
ATOM 4200 C CA . ALA B 1 249 ? -13.221 3.149 8.665 1.00 34.53 241 ALA B CA 1
ATOM 4201 C C . ALA B 1 249 ? -13.147 4.638 8.970 1.00 34.38 241 ALA B C 1
ATOM 4202 O O . ALA B 1 249 ? -12.724 5.042 10.053 1.00 33.28 241 ALA B O 1
ATOM 4204 N N . GLU B 1 250 ? -13.577 5.451 8.011 1.00 36.32 242 GLU B N 1
ATOM 4205 C CA . GLU B 1 250 ? -13.751 6.893 8.231 1.00 36.79 242 GLU B CA 1
ATOM 4206 C C . GLU B 1 250 ? -14.898 7.124 9.221 1.00 35.93 242 GLU B C 1
ATOM 4207 O O . GLU B 1 250 ? -15.777 6.268 9.346 1.00 32.73 242 GLU B O 1
ATOM 4213 N N . PRO B 1 251 ? -14.892 8.281 9.921 1.00 36.22 243 PRO B N 1
ATOM 4214 C CA . PRO B 1 251 ? -15.855 8.559 10.989 1.00 36.44 243 PRO B CA 1
ATOM 4215 C C . PRO B 1 251 ? -17.322 8.239 10.690 1.00 36.44 243 PRO B C 1
ATOM 4216 O O . PRO B 1 251 ? -17.956 7.568 11.498 1.00 36.97 243 PRO B O 1
ATOM 4220 N N . VAL B 1 252 ? -17.860 8.684 9.555 1.00 36.69 244 VAL B N 1
ATOM 4221 C CA . VAL B 1 252 ? -19.281 8.419 9.248 1.00 36.57 244 VAL B CA 1
ATOM 4222 C C . VAL B 1 252 ? -19.610 6.930 9.023 1.00 36.15 244 VAL B C 1
ATOM 4223 O O . VAL B 1 252 ? -20.781 6.556 8.991 1.00 36.59 244 VAL B O 1
ATOM 4227 N N . ARG B 1 253 ? -18.595 6.086 8.885 1.00 34.84 245 ARG B N 1
ATOM 4228 C CA . ARG B 1 253 ? -18.814 4.667 8.634 1.00 35.66 245 ARG B CA 1
ATOM 4229 C C . ARG B 1 253 ? -18.455 3.791 9.827 1.00 33.85 245 ARG B C 1
ATOM 4230 O O . ARG B 1 253 ? -18.316 2.577 9.678 1.00 32.17 245 ARG B O 1
ATOM 4238 N N . ARG B 1 254 ? -18.327 4.390 11.008 1.00 32.42 246 ARG B N 1
ATOM 4239 C CA . ARG B 1 254 ? -17.931 3.632 12.197 1.00 32.35 246 ARG B CA 1
ATOM 4240 C C . ARG B 1 254 ? -19.149 3.067 12.933 1.00 32.26 246 ARG B C 1
ATOM 4241 O O . ARG B 1 254 ? -20.071 3.808 13.266 1.00 31.29 246 ARG B O 1
ATOM 4249 N N . PRO B 1 255 ? -19.164 1.740 13.162 1.00 31.90 247 PRO B N 1
ATOM 4250 C CA . PRO B 1 255 ? -20.279 1.109 13.859 1.00 31.65 247 PRO B CA 1
ATOM 4251 C C . PRO B 1 255 ? -20.199 1.322 15.361 1.00 30.99 247 PRO B C 1
ATOM 4252 O O . PRO B 1 255 ? -19.122 1.579 15.893 1.00 31.04 247 PRO B O 1
ATOM 4256 N N . THR B 1 256 ? -21.337 1.217 16.031 1.00 30.91 248 THR B N 1
ATOM 4257 C CA . THR B 1 256 ? -21.382 1.315 17.490 1.00 30.31 248 THR B CA 1
ATOM 4258 C C . THR B 1 256 ? -20.863 0.010 18.098 1.00 30.80 248 THR B C 1
ATOM 4259 O O . THR B 1 256 ? -20.080 0.023 19.057 1.00 32.66 248 THR B O 1
ATOM 4263 N N . TYR B 1 257 ? -21.308 -1.108 17.527 1.00 29.98 249 TYR B N 1
ATOM 4264 C CA . TYR B 1 257 ? -20.960 -2.441 18.007 1.00 30.18 249 TYR B CA 1
ATOM 4265 C C . TYR B 1 257 ? -20.430 -3.314 16.884 1.00 30.41 249 TYR B C 1
ATOM 4266 O O . TYR B 1 257 ? -20.720 -3.085 15.710 1.00 30.07 249 TYR B O 1
ATOM 4275 N N . ILE B 1 258 ? -19.665 -4.329 17.267 1.00 30.97 250 ILE B N 1
ATOM 4276 C CA . ILE B 1 258 ? -19.095 -5.282 16.328 1.00 31.46 250 ILE B CA 1
ATOM 4277 C C . ILE B 1 258 ? -19.393 -6.679 16.837 1.00 31.10 250 ILE B C 1
ATOM 4278 O O . ILE B 1 258 ? -19.038 -7.021 17.969 1.00 31.35 250 ILE B O 1
ATOM 4283 N N . GLY B 1 259 ? -20.042 -7.473 15.991 1.00 31.77 251 GLY B N 1
ATOM 4284 C CA . GLY B 1 259 ? -20.382 -8.857 16.293 1.00 32.19 251 GLY B CA 1
ATOM 4285 C C . GLY B 1 259 ? -19.898 -9.786 15.200 1.00 33.10 251 GLY B C 1
ATOM 4286 O O . GLY B 1 259 ? -19.583 -9.346 14.096 1.00 32.87 251 GLY B O 1
ATOM 4287 N N . HIS B 1 260 ? -19.833 -11.077 15.510 1.00 33.98 252 HIS B N 1
ATOM 4288 C CA . HIS B 1 260 ? -19.333 -12.075 14.562 1.00 35.23 252 HIS B CA 1
ATOM 4289 C C . HIS B 1 260 ? -20.392 -12.370 13.506 1.00 33.98 252 HIS B C 1
ATOM 4290 O O . HIS B 1 260 ? -20.114 -12.401 12.314 1.00 33.20 252 HIS B O 1
ATOM 4297 N N . ASP B 1 261 ? -21.613 -12.572 13.974 1.00 33.68 253 ASP B N 1
ATOM 4298 C CA . ASP B 1 261 ? -22.739 -12.915 13.135 1.00 33.00 253 ASP B CA 1
ATOM 4299 C C . ASP B 1 261 ? -23.974 -12.648 13.994 1.00 31.56 253 ASP B C 1
ATOM 4300 O O . ASP B 1 261 ? -23.863 -11.942 14.990 1.00 30.19 253 ASP B O 1
ATOM 4305 N N . LEU B 1 262 ? -25.136 -13.188 13.634 1.00 30.94 254 LEU B N 1
ATOM 4306 C CA . LEU B 1 262 ? -26.361 -12.875 14.368 1.00 31.20 254 LEU B CA 1
ATOM 4307 C C . LEU B 1 262 ? -26.476 -13.521 15.761 1.00 31.80 254 LEU B C 1
ATOM 4308 O O . LEU B 1 262 ? -27.391 -13.181 16.503 1.00 31.13 254 LEU B O 1
ATOM 4313 N N . ARG B 1 263 ? -25.560 -14.424 16.131 1.00 32.16 255 ARG B N 1
ATOM 4314 C CA . ARG B 1 263 ? -25.467 -14.875 17.535 1.00 32.12 255 ARG B CA 1
ATOM 4315 C C . ARG B 1 263 ? -25.215 -13.678 18.450 1.00 32.20 255 ARG B C 1
ATOM 4316 O O . ARG B 1 263 ? -25.631 -13.672 19.607 1.00 33.86 255 ARG B O 1
ATOM 4324 N N . SER B 1 264 ? -24.523 -12.670 17.927 1.00 31.57 256 SER B N 1
ATOM 4325 C CA . SER B 1 264 ? -24.257 -11.438 18.666 1.00 31.24 256 SER B CA 1
ATOM 4326 C C . SER B 1 264 ? -25.504 -10.750 19.208 1.00 30.18 256 SER B C 1
ATOM 4327 O O . SER B 1 264 ? -25.426 -10.036 20.207 1.00 29.52 256 SER B O 1
ATOM 4330 N N . LEU B 1 265 ? -26.647 -10.964 18.564 1.00 29.83 257 LEU B N 1
ATOM 4331 C CA . LEU B 1 265 ? -27.908 -10.399 19.039 1.00 30.88 257 LEU B CA 1
ATOM 4332 C C . LEU B 1 265 ? -28.252 -10.803 20.465 1.00 31.85 257 LEU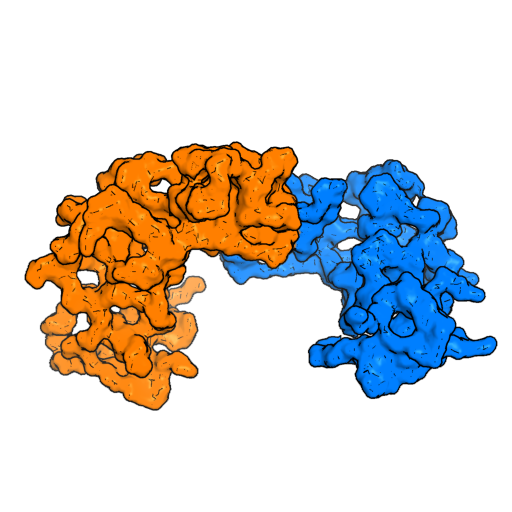 B C 1
ATOM 4333 O O . LEU B 1 265 ? -28.972 -10.076 21.149 1.00 33.41 257 LEU B O 1
ATOM 4338 N N . HIS B 1 266 ? -27.742 -11.953 20.903 1.00 32.54 258 HIS B N 1
ATOM 4339 C CA . HIS B 1 266 ? -27.995 -12.472 22.247 1.00 33.18 258 HIS B CA 1
ATOM 4340 C C . HIS B 1 266 ? -26.795 -12.314 23.175 1.00 33.68 258 HIS B C 1
ATOM 4341 O O . HIS B 1 266 ? -26.767 -12.886 24.260 1.00 33.74 258 HIS B O 1
ATOM 4348 N N . GLN B 1 267 ? -25.803 -11.540 22.748 1.00 33.88 259 GLN B N 1
ATOM 4349 C CA . GLN B 1 267 ? -24.693 -11.193 23.613 1.00 34.69 259 GLN B CA 1
ATOM 4350 C C . GLN B 1 267 ? -24.960 -9.850 24.272 1.00 35.07 259 GLN B C 1
ATOM 4351 O O . GLN B 1 267 ? -25.814 -9.075 23.828 1.00 35.28 259 GLN B O 1
ATOM 4357 N N . ASP B 1 268 ? -24.217 -9.591 25.340 1.00 36.07 260 ASP B N 1
ATOM 4358 C CA . ASP B 1 268 ? -24.306 -8.347 26.089 1.00 37.81 260 ASP B CA 1
ATOM 4359 C C . ASP B 1 268 ? -23.704 -7.201 25.268 1.00 37.00 260 ASP B C 1
ATOM 4360 O O . ASP B 1 268 ? -22.601 -7.317 24.736 1.00 36.43 260 ASP B O 1
ATOM 4365 N N . SER B 1 269 ? -24.429 -6.091 25.164 1.00 36.34 261 SER B N 1
ATOM 4366 C CA . SER B 1 269 ? -23.993 -4.970 24.325 1.00 36.20 261 SER B CA 1
ATOM 4367 C C . SER B 1 269 ? -22.650 -4.380 24.766 1.00 36.22 261 SER B C 1
ATOM 4368 O O . SER B 1 269 ? -21.870 -3.925 23.932 1.00 33.93 261 SER B O 1
ATOM 4371 N N . LYS B 1 270 ? -22.390 -4.405 26.072 1.00 37.80 262 LYS B N 1
ATOM 4372 C CA . LYS B 1 270 ? -21.133 -3.910 26.637 1.00 40.95 262 LYS B CA 1
ATOM 4373 C C . LYS B 1 270 ? -19.943 -4.717 26.115 1.00 38.78 262 LYS B C 1
ATOM 4374 O O . LYS B 1 270 ? -18.895 -4.159 25.826 1.00 37.20 262 LYS B O 1
ATOM 4380 N N . LEU B 1 271 ? -20.116 -6.028 26.004 1.00 37.91 263 LEU B N 1
ATOM 4381 C CA . LEU B 1 271 ? -19.108 -6.890 25.392 1.00 39.19 263 LEU B CA 1
ATOM 4382 C C . LEU B 1 271 ? -18.926 -6.584 23.889 1.00 36.78 263 LEU B C 1
ATOM 4383 O O . LEU B 1 271 ? -17.809 -6.665 23.378 1.00 35.62 263 LEU B O 1
ATOM 4388 N N . LEU B 1 272 ? -20.009 -6.216 23.196 1.00 33.87 264 LEU B N 1
ATOM 4389 C CA . LEU B 1 272 ? -19.957 -5.940 21.741 1.00 31.85 264 LEU B CA 1
ATOM 4390 C C . LEU B 1 272 ? -19.411 -4.562 21.350 1.00 30.76 264 LEU B C 1
ATOM 4391 O O . LEU B 1 272 ? -18.950 -4.371 20.227 1.00 30.72 264 LEU B O 1
ATOM 4396 N N . ALA B 1 273 ? -19.476 -3.603 22.264 1.00 30.43 265 ALA B N 1
ATOM 4397 C CA . ALA B 1 273 ? -19.087 -2.229 21.972 1.00 29.99 265 ALA B CA 1
ATOM 4398 C C . ALA B 1 273 ? -17.612 -2.073 21.570 1.00 30.34 265 ALA B C 1
ATOM 4399 O O . ALA B 1 273 ? -16.731 -2.730 22.116 1.00 29.95 265 ALA B O 1
ATOM 4401 N N . VAL B 1 274 ? -17.356 -1.199 20.598 1.00 31.73 266 VAL B N 1
ATOM 4402 C CA . VAL B 1 274 ? -15.990 -0.828 20.249 1.00 31.60 266 VAL B CA 1
ATOM 4403 C C . VAL B 1 274 ? -15.506 0.088 21.354 1.00 31.59 266 VAL B C 1
ATOM 4404 O O . VAL B 1 274 ? -16.024 1.180 21.533 1.00 32.52 266 VAL B O 1
ATOM 4408 N N . ALA B 1 275 ? -14.517 -0.394 22.097 1.00 32.44 267 ALA B N 1
ATOM 4409 C CA . ALA B 1 275 ? -13.998 0.267 23.282 1.00 32.77 267 ALA B CA 1
ATOM 4410 C C . ALA B 1 275 ? -12.696 -0.428 23.664 1.00 32.96 267 ALA B C 1
ATOM 4411 O O . ALA B 1 275 ? -12.399 -1.511 23.148 1.00 33.40 267 ALA B O 1
ATOM 4413 N N . PRO B 1 276 ? -11.916 0.178 24.570 1.00 33.04 268 PRO B N 1
ATOM 4414 C CA . PRO B 1 276 ? -10.775 -0.545 25.126 1.00 32.92 268 PRO B CA 1
ATOM 4415 C C . PRO B 1 276 ? -11.213 -1.866 25.764 1.00 32.99 268 PRO B C 1
ATOM 4416 O O . PRO B 1 276 ? -12.354 -1.994 26.224 1.00 33.05 268 PRO B O 1
ATOM 4420 N N . GLN B 1 277 ? -10.309 -2.836 25.780 1.00 33.91 269 GLN B N 1
ATOM 4421 C CA . GLN B 1 277 ? -10.624 -4.186 26.226 1.00 33.28 269 GLN B CA 1
ATOM 4422 C C . GLN B 1 277 ? -9.660 -4.644 27.321 1.00 35.24 269 GLN B C 1
ATOM 4423 O O . GLN B 1 277 ? -8.457 -4.392 27.224 1.00 34.59 269 GLN B O 1
ATOM 4429 N N . PRO B 1 278 ? -10.182 -5.344 28.349 1.00 37.35 270 PRO B N 1
ATOM 4430 C CA . PRO B 1 278 ? -9.355 -5.799 29.474 1.00 38.34 270 PRO B CA 1
ATOM 4431 C C . PRO B 1 278 ? -8.238 -6.772 29.094 1.00 39.17 270 PRO B C 1
ATOM 4432 O O . PRO B 1 278 ? -7.202 -6.806 29.766 1.00 40.38 270 PRO B O 1
ATOM 4436 N N . GLY B 1 279 ? -8.439 -7.549 28.034 1.00 39.35 271 GLY B N 1
ATOM 4437 C CA . GLY B 1 279 ? -7.464 -8.563 27.621 1.00 39.14 271 GLY B CA 1
ATOM 4438 C C . GLY B 1 279 ? -6.301 -8.032 26.797 1.00 39.60 271 GLY B C 1
ATOM 4439 O O . GLY B 1 279 ? -5.305 -8.736 26.600 1.00 37.75 271 GLY B O 1
ATOM 4440 N N . TRP B 1 280 ? -6.417 -6.793 26.319 1.00 39.12 272 TRP B N 1
ATOM 4441 C CA . TRP B 1 280 ? -5.439 -6.241 25.383 1.00 38.46 272 TRP B CA 1
ATOM 4442 C C . TRP B 1 280 ? -4.952 -4.865 25.816 1.00 38.97 272 TRP B C 1
ATOM 4443 O O . TRP B 1 280 ? -5.740 -3.975 26.115 1.00 36.64 272 TRP B O 1
ATOM 4454 N N . GLN B 1 281 ? -3.634 -4.723 25.873 1.00 41.77 273 GLN B N 1
ATOM 4455 C CA . GLN B 1 281 ? -2.997 -3.452 26.145 1.00 44.23 273 GLN B CA 1
ATOM 4456 C C . GLN B 1 281 ? -2.521 -2.935 24.803 1.00 44.06 273 GLN B C 1
ATOM 4457 O O . GLN B 1 281 ? -1.900 -3.670 24.035 1.00 43.22 273 GLN B O 1
ATOM 4463 N N . ILE B 1 282 ? -2.827 -1.680 24.511 1.00 44.27 274 ILE B N 1
ATOM 4464 C CA . ILE B 1 282 ? -2.447 -1.096 23.239 1.00 46.51 274 ILE B CA 1
ATOM 4465 C C . ILE B 1 282 ? -1.541 0.109 23.456 1.00 49.59 274 ILE B C 1
ATOM 4466 O O . ILE B 1 282 ? -1.824 0.978 24.280 1.00 49.00 274 ILE B O 1
ATOM 4471 N N . ASP B 1 283 ? -0.442 0.129 22.708 1.00 52.53 275 ASP B N 1
ATOM 4472 C CA . ASP B 1 283 ? 0.501 1.227 22.720 1.00 56.03 275 ASP B CA 1
ATOM 4473 C C . ASP B 1 283 ? 0.515 1.861 21.334 1.00 54.32 275 ASP B C 1
ATOM 4474 O O . ASP B 1 283 ? 0.933 1.228 20.363 1.00 53.20 275 ASP B O 1
ATOM 4479 N N . VAL B 1 284 ? 0.040 3.101 21.247 1.00 53.89 276 VAL B N 1
ATOM 4480 C CA . VAL B 1 284 ? 0.065 3.859 19.997 1.00 56.12 276 VAL B CA 1
ATOM 4481 C C . VAL B 1 284 ? 1.288 4.780 19.983 1.00 56.36 276 VAL B C 1
ATOM 4482 O O . VAL B 1 284 ? 1.429 5.635 20.851 1.00 58.72 276 VAL B O 1
ATOM 4486 N N . GLY B 1 285 ? 2.173 4.595 19.007 1.00 56.68 277 GLY B N 1
ATOM 4487 C CA . GLY B 1 285 ? 3.362 5.440 18.888 1.00 56.10 277 GLY B CA 1
ATOM 4488 C C . GLY B 1 285 ? 4.258 5.067 17.720 1.00 54.68 277 GLY B C 1
ATOM 4489 O O . GLY B 1 285 ? 4.377 3.891 17.371 1.00 53.83 277 GLY B O 1
ATOM 4490 N N . GLY B 1 286 ? 4.881 6.076 17.114 1.00 52.80 278 GLY B N 1
ATOM 4491 C CA . GLY B 1 286 ? 5.819 5.870 16.012 1.00 50.76 278 GLY B CA 1
ATOM 4492 C C . GLY B 1 286 ? 5.197 5.368 14.720 1.00 49.58 278 GLY B C 1
ATOM 4493 O O . GLY B 1 286 ? 5.843 4.642 13.964 1.00 49.32 278 GLY B O 1
ATOM 4494 N N . GLY B 1 287 ? 3.947 5.752 14.464 1.00 48.44 279 GLY B N 1
ATOM 4495 C CA . GLY B 1 287 ? 3.238 5.351 13.243 1.00 46.94 279 GLY B CA 1
ATOM 4496 C C . GLY B 1 287 ? 2.503 4.027 13.368 1.00 45.42 279 GLY B C 1
ATOM 4497 O O . GLY B 1 287 ? 1.819 3.591 12.435 1.00 42.74 279 GLY B O 1
ATOM 4498 N N . ALA B 1 288 ? 2.630 3.393 14.528 1.00 44.60 280 ALA B N 1
ATOM 4499 C CA . ALA B 1 288 ? 2.074 2.070 14.745 1.00 44.41 280 ALA B CA 1
ATOM 4500 C C . ALA B 1 288 ? 1.131 2.030 15.939 1.00 44.22 280 ALA B C 1
ATOM 4501 O O . ALA B 1 288 ? 1.206 2.862 16.851 1.00 45.62 280 ALA B O 1
ATOM 4503 N N . VAL B 1 289 ? 0.235 1.050 15.905 1.00 43.13 281 VAL B N 1
ATOM 4504 C CA . VAL B 1 289 ? -0.559 0.666 17.065 1.00 42.56 281 VAL B CA 1
ATOM 4505 C C . VAL B 1 289 ? -0.080 -0.739 17.433 1.00 40.97 281 VAL B C 1
ATOM 4506 O O . VAL B 1 289 ? -0.267 -1.684 16.675 1.00 40.46 281 VAL B O 1
ATOM 4510 N N . THR B 1 290 ? 0.586 -0.854 18.578 1.00 40.28 282 THR B N 1
ATOM 4511 C CA . THR B 1 290 ? 1.158 -2.122 19.018 1.00 39.47 282 THR B CA 1
ATOM 4512 C C . THR B 1 290 ? 0.253 -2.768 20.067 1.00 39.43 282 THR B C 1
ATOM 4513 O O . THR B 1 290 ? -0.106 -2.131 21.054 1.00 40.10 282 THR B O 1
ATOM 4517 N N . VAL B 1 291 ? -0.100 -4.032 19.853 1.00 38.67 283 VAL B N 1
ATOM 4518 C CA . VAL B 1 291 ? -1.038 -4.742 20.723 1.00 38.60 283 VAL B CA 1
ATOM 4519 C C . VAL B 1 291 ? -0.336 -5.815 21.559 1.00 38.69 283 VAL B C 1
ATOM 4520 O O . VAL B 1 291 ? 0.360 -6.662 21.000 1.00 36.35 283 VAL B O 1
ATOM 4524 N N . CYS B 1 292 ? -0.549 -5.791 22.879 1.00 39.08 284 CYS B N 1
ATOM 4525 C CA . CYS B 1 292 ? 0.005 -6.800 23.794 1.00 42.26 284 CYS B CA 1
ATOM 4526 C C . CYS B 1 292 ? -1.091 -7.521 24.593 1.00 42.45 284 CYS B C 1
ATOM 4527 O O . CYS B 1 292 ? -2.047 -6.892 25.051 1.00 40.54 284 CYS B O 1
ATOM 4530 N N . ALA B 1 293 ? -0.943 -8.834 24.772 1.00 43.57 285 ALA B N 1
ATOM 4531 C CA . ALA B 1 293 ? -1.872 -9.617 25.608 1.00 46.62 285 ALA B CA 1
ATOM 4532 C C . ALA B 1 293 ? -1.677 -9.311 27.095 1.00 48.23 285 ALA B C 1
ATOM 4533 O O . ALA B 1 293 ? -0.563 -9.037 27.523 1.00 49.72 285 ALA B O 1
ATOM 4535 N N . ASN B 1 294 ? -2.752 -9.389 27.882 1.00 51.70 286 ASN B N 1
ATOM 4536 C CA . ASN B 1 294 ? -2.701 -8.987 29.298 1.00 53.94 286 ASN B CA 1
ATOM 4537 C C . ASN B 1 294 ? -2.457 -10.067 30.361 1.00 57.31 286 ASN B C 1
ATOM 4538 O O . ASN B 1 294 ? -1.576 -9.903 31.206 1.00 61.81 286 ASN B O 1
ATOM 4543 N N . GLY B 1 295 ? -3.225 -11.153 30.350 1.00 56.63 287 GLY B N 1
ATOM 4544 C CA . GLY B 1 295 ? -3.071 -12.189 31.386 1.00 56.51 287 GLY B CA 1
ATOM 4545 C C . GLY B 1 295 ? -1.785 -13.000 31.268 1.00 54.93 287 GLY B C 1
ATOM 4546 O O . GLY B 1 295 ? -0.993 -12.786 30.347 1.00 50.71 287 GLY B O 1
ATOM 4547 N N . ASP B 1 296 ? -1.573 -13.925 32.208 1.00 57.37 288 ASP B N 1
ATOM 4548 C CA . ASP B 1 296 ? -0.519 -14.949 32.078 1.00 57.63 288 ASP B CA 1
ATOM 4549 C C . ASP B 1 296 ? -0.770 -15.769 30.819 1.00 56.50 288 ASP B C 1
ATOM 4550 O O . ASP B 1 296 ? -1.909 -15.865 30.356 1.00 53.76 288 ASP B O 1
ATOM 4555 N N . VAL B 1 297 ? 0.287 -16.378 30.286 1.00 56.37 289 VAL B N 1
ATOM 4556 C CA . VAL B 1 297 ? 0.225 -17.025 28.968 1.00 59.26 289 VAL B CA 1
ATOM 4557 C C . VAL B 1 297 ? -0.886 -18.081 28.842 1.00 60.79 289 VAL B C 1
ATOM 4558 O O . VAL B 1 297 ? -1.449 -18.251 27.761 1.00 62.64 289 VAL B O 1
ATOM 4562 N N . ASP B 1 298 ? -1.206 -18.772 29.939 1.00 60.35 290 ASP B N 1
ATOM 4563 C CA . ASP B 1 298 ? -2.239 -19.818 29.931 1.00 59.45 290 ASP B CA 1
ATOM 4564 C C . ASP B 1 298 ? -3.583 -19.355 30.519 1.00 56.92 290 ASP B C 1
ATOM 4565 O O . ASP B 1 298 ? -4.456 -20.178 30.794 1.00 55.06 290 ASP B O 1
ATOM 4570 N N . ASP B 1 299 ? -3.740 -18.045 30.704 1.00 52.68 291 ASP B N 1
ATOM 4571 C CA . ASP B 1 299 ? -4.962 -17.469 31.261 1.00 50.57 291 ASP B CA 1
ATOM 4572 C C . ASP B 1 299 ? -6.007 -17.290 30.155 1.00 50.51 291 ASP B C 1
ATOM 4573 O O . ASP B 1 299 ? -5.718 -16.675 29.127 1.00 49.39 291 ASP B O 1
ATOM 4578 N N . LEU B 1 300 ? -7.212 -17.819 30.379 1.00 49.04 292 LEU B N 1
ATOM 4579 C CA . LEU B 1 300 ? -8.293 -17.788 29.382 1.00 49.03 292 LEU B CA 1
ATOM 4580 C C . LEU B 1 300 ? -9.472 -16.921 29.835 1.00 48.21 292 LEU B C 1
ATOM 4581 O O . LEU B 1 300 ? -10.543 -16.960 29.232 1.00 49.40 292 LEU B O 1
ATOM 4586 N N . GLU B 1 301 ? -9.276 -16.127 30.883 1.00 47.50 293 GLU B N 1
ATOM 4587 C CA . GLU B 1 301 ? -10.370 -15.352 31.465 1.00 48.82 293 GLU B CA 1
ATOM 4588 C C . GLU B 1 301 ? -10.859 -14.237 30.533 1.00 48.15 293 GLU B C 1
ATOM 4589 O O . GLU B 1 301 ? -12.007 -13.812 30.625 1.00 47.46 293 GLU B O 1
ATOM 4595 N N . PHE B 1 302 ? -9.989 -13.780 29.635 1.00 47.88 294 PHE B N 1
ATOM 4596 C CA . PHE B 1 302 ? -10.316 -12.695 28.713 1.00 48.12 294 PHE B CA 1
ATOM 4597 C C . PHE B 1 302 ? -10.844 -13.173 27.358 1.00 49.71 294 PHE B C 1
ATOM 4598 O O . PHE B 1 302 ? -11.318 -12.357 26.563 1.00 48.14 294 PHE B O 1
ATOM 4606 N N . ILE B 1 303 ? -10.752 -14.472 27.073 1.00 51.33 295 ILE B N 1
ATOM 4607 C CA . ILE B 1 303 ? -11.294 -14.986 25.814 1.00 54.34 295 ILE B CA 1
ATOM 4608 C C . ILE B 1 303 ? -12.808 -15.094 25.955 1.00 52.04 295 ILE B C 1
ATOM 4609 O O . ILE B 1 303 ? -13.315 -15.827 26.807 1.00 53.44 295 ILE B O 1
ATOM 4614 N N . ASP B 1 304 ? -13.525 -14.329 25.139 1.00 50.18 296 ASP B N 1
ATOM 4615 C CA . ASP B 1 304 ? -14.974 -14.358 25.186 1.00 49.48 296 ASP B CA 1
ATOM 4616 C C . ASP B 1 304 ? -15.553 -14.872 23.867 1.00 44.13 296 ASP B C 1
ATOM 4617 O O . ASP B 1 304 ? -15.706 -16.083 23.728 1.00 41.05 296 ASP B O 1
ATOM 4622 N N . ASP B 1 305 ? -15.858 -13.988 22.910 1.00 38.81 297 ASP B N 1
ATOM 4623 C CA . ASP B 1 305 ? -16.423 -14.414 21.618 1.00 35.43 297 ASP B CA 1
ATOM 4624 C C . ASP B 1 305 ? -15.371 -14.439 20.510 1.00 32.83 297 ASP B C 1
ATOM 4625 O O . ASP B 1 305 ? -15.682 -14.767 19.368 1.00 30.39 297 ASP B O 1
ATOM 4630 N N . GLY B 1 306 ? -14.135 -14.088 20.860 1.00 31.85 298 GLY B N 1
ATOM 4631 C CA . GLY B 1 306 ? -13.023 -14.096 19.918 1.00 31.97 298 GLY B CA 1
ATOM 4632 C C . GLY B 1 306 ? -12.728 -12.769 19.241 1.00 31.85 298 GLY B C 1
ATOM 4633 O O . GLY B 1 306 ? -11.705 -12.640 18.574 1.00 31.01 298 GLY B O 1
ATOM 4634 N N . LEU B 1 307 ? -13.602 -11.778 19.411 1.00 31.81 299 LEU B N 1
ATOM 4635 C CA . LEU B 1 307 ? -13.481 -10.516 18.666 1.00 32.53 299 LEU B CA 1
ATOM 4636 C C . LEU B 1 307 ? -12.954 -9.348 19.506 1.00 32.51 299 LEU B C 1
ATOM 4637 O O . LEU B 1 307 ? -12.948 -8.205 19.038 1.00 32.72 299 LEU B O 1
ATOM 4642 N N . SER B 1 308 ? -12.517 -9.619 20.731 1.00 31.54 300 SER B N 1
ATOM 4643 C CA . SER B 1 308 ? -12.108 -8.540 21.625 1.00 32.95 300 SER B CA 1
ATOM 4644 C C . SER B 1 308 ? -10.908 -7.751 21.083 1.00 32.25 300 SER B C 1
ATOM 4645 O O . SER B 1 308 ? -10.826 -6.545 21.288 1.00 33.00 300 SER B O 1
ATOM 4648 N N . ILE B 1 309 ? -9.997 -8.411 20.377 1.00 31.04 301 ILE B N 1
ATOM 4649 C CA . ILE B 1 309 ? -8.840 -7.711 19.829 1.00 31.71 301 ILE B CA 1
ATOM 4650 C C . ILE B 1 309 ? -9.235 -6.720 18.722 1.00 31.20 301 ILE B C 1
ATOM 4651 O O . ILE B 1 309 ? -8.627 -5.665 18.602 1.00 31.12 301 ILE B O 1
ATOM 4656 N N . VAL B 1 310 ? -10.257 -7.057 17.933 1.00 30.85 302 VAL B N 1
ATOM 4657 C CA . VAL B 1 310 ? -10.729 -6.169 16.871 1.00 29.41 302 VAL B CA 1
ATOM 4658 C C . VAL B 1 310 ? -11.347 -4.913 17.487 1.00 29.53 302 VAL B C 1
ATOM 4659 O O . VAL B 1 310 ? -11.139 -3.803 16.999 1.00 29.38 302 VAL B O 1
ATOM 4663 N N . ARG B 1 311 ? -12.118 -5.102 18.552 1.00 28.53 303 ARG B N 1
ATOM 4664 C CA . ARG B 1 311 ? -12.734 -3.981 19.267 1.00 27.44 303 ARG B CA 1
ATOM 4665 C C . ARG B 1 311 ? -11.651 -3.069 19.839 1.00 26.64 303 ARG B C 1
ATOM 4666 O O . ARG B 1 311 ? -11.717 -1.851 19.704 1.00 25.34 303 ARG B O 1
ATOM 4674 N N . ALA B 1 312 ? -10.650 -3.681 20.461 1.00 27.70 304 ALA B N 1
ATOM 4675 C CA . ALA B 1 312 ? -9.499 -2.964 21.021 1.00 28.87 304 ALA B CA 1
ATOM 4676 C C . ALA B 1 312 ? -8.764 -2.132 19.977 1.00 28.30 304 ALA B C 1
ATOM 4677 O O . ALA B 1 312 ? -8.547 -0.942 20.171 1.00 28.53 304 ALA B O 1
ATOM 4679 N N . VAL B 1 313 ? -8.376 -2.763 18.877 1.00 29.73 305 VAL B N 1
ATOM 4680 C CA . VAL B 1 313 ? -7.578 -2.086 17.848 1.00 31.15 305 VAL B CA 1
ATOM 4681 C C . VAL B 1 313 ? -8.395 -0.985 17.164 1.00 30.67 305 VAL B C 1
ATOM 4682 O O . VAL B 1 313 ? -7.897 0.113 16.938 1.00 31.36 305 VAL B O 1
ATOM 4686 N N . ALA B 1 314 ? -9.653 -1.281 16.864 1.00 29.83 306 ALA B N 1
ATOM 4687 C CA . ALA B 1 314 ? -10.554 -0.307 16.259 1.00 30.49 306 ALA B CA 1
ATOM 4688 C C . ALA B 1 314 ? -10.675 0.936 17.143 1.00 31.27 306 ALA B C 1
ATOM 4689 O O . ALA B 1 314 ? -10.583 2.074 16.661 1.00 30.23 306 ALA B O 1
ATOM 4691 N N . SER B 1 315 ? -10.877 0.705 18.436 1.00 31.64 307 SER B N 1
ATOM 4692 C CA . SER B 1 315 ? -11.035 1.787 19.401 1.00 33.65 307 SER B CA 1
ATOM 4693 C C . SER B 1 315 ? -9.779 2.657 19.492 1.00 33.83 307 SER B C 1
ATOM 4694 O O . SER B 1 315 ? -9.871 3.883 19.515 1.00 34.42 307 SER B O 1
ATOM 4697 N N . ALA B 1 316 ? -8.612 2.025 19.531 1.00 33.46 308 ALA B N 1
ATOM 4698 C CA . ALA B 1 316 ? -7.348 2.761 19.581 1.00 33.69 308 ALA B CA 1
ATOM 4699 C C . ALA B 1 316 ? -7.121 3.554 18.296 1.00 34.18 308 ALA B C 1
ATOM 4700 O O . ALA B 1 316 ? -6.655 4.689 18.341 1.00 33.98 308 ALA B O 1
ATOM 4702 N N . VAL B 1 317 ? -7.454 2.954 17.155 1.00 35.44 309 VAL B N 1
ATOM 4703 C CA . VAL B 1 317 ? -7.285 3.623 15.869 1.00 35.94 309 VAL B CA 1
ATOM 4704 C C . VAL B 1 317 ? -8.296 4.767 15.691 1.00 37.16 309 VAL B C 1
ATOM 4705 O O . VAL B 1 317 ? -7.946 5.809 15.139 1.00 36.12 309 VAL B O 1
ATOM 4709 N N . TRP B 1 318 ? -9.532 4.589 16.163 1.00 36.54 310 TRP B N 1
ATOM 4710 C CA . TRP B 1 318 ? -10.552 5.623 15.979 1.00 36.79 310 TRP B CA 1
ATOM 4711 C C . TRP B 1 318 ? -10.211 6.895 16.739 1.00 39.95 310 TRP B C 1
ATOM 4712 O O . TRP B 1 318 ? -10.341 7.994 16.194 1.00 36.98 310 TRP B O 1
ATOM 4723 N N . GLU B 1 319 ? -9.746 6.759 17.978 1.00 43.39 311 GLU B N 1
ATOM 4724 C CA . GLU B 1 319 ? -9.328 7.932 18.735 1.00 49.42 311 GLU B CA 1
ATOM 4725 C C . GLU B 1 319 ? -7.916 8.391 18.325 1.00 50.11 311 GLU B C 1
ATOM 4726 O O . GLU B 1 319 ? -7.099 8.712 19.176 1.00 53.67 311 GLU B O 1
ATOM 4732 N N . ALA B 1 320 ? -7.666 8.455 17.013 1.00 52.06 312 ALA B N 1
ATOM 4733 C CA . ALA B 1 320 ? -6.365 8.827 16.436 1.00 52.34 312 ALA B CA 1
ATOM 4734 C C . ALA B 1 320 ? -5.187 8.317 17.259 1.00 53.41 312 ALA B C 1
ATOM 4735 O O . ALA B 1 320 ? -4.758 7.177 17.100 1.00 55.08 312 ALA B O 1
ATOM 4737 N N . ARG B 1 328 ? 0.521 7.420 6.468 1.00 67.57 320 ARG B N 1
ATOM 4738 C CA . ARG B 1 328 ? -0.512 8.191 7.157 1.00 68.89 320 ARG B CA 1
ATOM 4739 C C . ARG B 1 328 ? -1.383 7.269 8.032 1.00 64.53 320 ARG B C 1
ATOM 4740 O O . ARG B 1 328 ? -1.610 7.569 9.208 1.00 62.21 320 ARG B O 1
ATOM 4748 N N . PRO B 1 329 ? -1.865 6.141 7.468 1.00 60.98 321 PRO B N 1
ATOM 4749 C CA . PRO B 1 329 ? -2.565 5.163 8.306 1.00 57.98 321 PRO B CA 1
ATOM 4750 C C . PRO B 1 329 ? -1.630 4.446 9.286 1.00 55.66 321 PRO B C 1
ATOM 4751 O O . PRO B 1 329 ? -0.514 4.078 8.920 1.00 55.98 321 PRO B O 1
ATOM 4755 N N . LEU B 1 330 ? -2.090 4.261 10.520 1.00 51.60 322 LEU B N 1
ATOM 4756 C CA . LEU B 1 330 ? -1.312 3.571 11.541 1.00 49.41 322 LEU B CA 1
ATOM 4757 C C . LEU B 1 330 ? -1.095 2.101 11.178 1.00 48.79 322 LEU B C 1
ATOM 4758 O O . LEU B 1 330 ? -1.971 1.465 10.600 1.00 49.42 322 LEU B O 1
ATOM 4763 N N . ARG B 1 331 ? 0.080 1.578 11.513 1.00 48.08 323 ARG B N 1
ATOM 4764 C CA . ARG B 1 331 ? 0.387 0.163 11.313 1.00 47.60 323 ARG B CA 1
ATOM 4765 C C . ARG B 1 331 ? -0.073 -0.650 12.511 1.00 46.04 323 ARG B C 1
ATOM 4766 O O . ARG B 1 331 ? 0.180 -0.264 13.652 1.00 47.18 323 ARG B O 1
ATOM 4774 N N . ILE B 1 332 ? -0.732 -1.777 12.250 1.00 43.63 324 ILE B N 1
ATOM 4775 C CA . ILE B 1 332 ? -1.097 -2.725 13.302 1.00 41.95 324 ILE B CA 1
ATOM 4776 C C . ILE B 1 332 ? 0.083 -3.658 13.528 1.00 41.22 324 ILE B C 1
ATOM 4777 O O . ILE B 1 332 ? 0.542 -4.314 12.595 1.00 40.07 324 ILE B O 1
ATOM 4782 N N . GLU B 1 333 ? 0.568 -3.709 14.766 1.00 40.74 325 GLU B N 1
ATOM 4783 C CA . GLU B 1 333 ? 1.750 -4.501 15.101 1.00 41.15 325 GLU B CA 1
ATOM 4784 C C . GLU B 1 333 ? 1.550 -5.295 16.396 1.00 40.24 325 GLU B C 1
ATOM 4785 O O . GLU B 1 333 ? 0.844 -4.854 17.304 1.00 40.90 325 GLU B O 1
ATOM 4791 N N . ALA B 1 334 ? 2.167 -6.472 16.459 1.00 39.74 326 ALA B N 1
ATOM 4792 C CA . ALA B 1 334 ? 2.055 -7.365 17.611 1.00 39.62 326 ALA B CA 1
ATOM 4793 C C . ALA B 1 334 ? 3.236 -7.192 18.565 1.00 40.44 326 ALA B C 1
ATOM 4794 O O . ALA B 1 334 ? 4.386 -7.153 18.139 1.00 39.19 326 ALA B O 1
ATOM 4796 N N . GLY B 1 335 ? 2.939 -7.104 19.858 1.00 41.11 327 GLY B N 1
ATOM 4797 C CA . GLY B 1 335 ? 3.963 -6.975 20.891 1.00 41.87 327 GLY B CA 1
ATOM 4798 C C . GLY B 1 335 ? 4.279 -8.284 21.592 1.00 42.64 327 GLY B C 1
ATOM 4799 O O . GLY B 1 335 ? 5.134 -8.323 22.474 1.00 44.35 327 GLY B O 1
ATOM 4800 N N . ASP B 1 336 ? 3.577 -9.350 21.215 1.00 43.33 328 ASP B N 1
ATOM 4801 C CA . ASP B 1 336 ? 3.856 -10.693 21.727 1.00 41.96 328 ASP B CA 1
ATOM 4802 C C . ASP B 1 336 ? 3.161 -11.762 20.882 1.00 43.91 328 ASP B C 1
ATOM 4803 O O . ASP B 1 336 ? 2.391 -11.450 19.960 1.00 42.51 328 ASP B O 1
ATOM 4808 N N . GLU B 1 337 ? 3.435 -13.018 21.223 1.00 44.24 329 GLU B N 1
ATOM 4809 C CA . GLU B 1 337 ? 2.929 -14.180 20.496 1.00 44.41 329 GLU B CA 1
ATOM 4810 C C . GLU B 1 337 ? 1.400 -14.225 20.383 1.00 41.17 329 GLU B C 1
ATOM 4811 O O . GLU B 1 337 ? 0.847 -14.527 19.320 1.00 38.22 329 GLU B O 1
ATOM 4817 N N . ARG B 1 338 ? 0.718 -13.946 21.487 1.00 40.48 330 ARG B N 1
ATOM 4818 C CA . ARG B 1 338 ? -0.739 -14.079 21.523 1.00 40.83 330 ARG B CA 1
ATOM 4819 C C . ARG B 1 338 ? -1.411 -13.019 20.658 1.00 38.77 330 ARG B C 1
ATOM 4820 O O . ARG B 1 338 ? -2.333 -13.325 19.910 1.00 38.39 330 ARG B O 1
ATOM 4828 N N . ALA B 1 339 ? -0.933 -11.783 20.750 1.00 38.35 331 ALA B N 1
ATOM 4829 C CA . ALA B 1 339 ? -1.435 -10.699 19.904 1.00 37.67 331 ALA B CA 1
ATOM 4830 C C . ALA B 1 339 ? -1.257 -11.053 18.430 1.00 37.05 331 ALA B C 1
ATOM 4831 O O . ALA B 1 339 ? -2.161 -10.879 17.617 1.00 36.39 331 ALA B O 1
ATOM 4833 N N . ARG B 1 340 ? -0.084 -11.587 18.120 1.00 35.90 332 ARG B N 1
ATOM 4834 C CA . ARG B 1 340 ? 0.281 -11.997 16.779 1.00 37.10 332 ARG B CA 1
ATOM 4835 C C . ARG B 1 340 ? -0.778 -12.928 16.179 1.00 34.98 332 ARG B C 1
ATOM 4836 O O . ARG B 1 340 ? -1.377 -12.614 15.150 1.00 32.95 332 ARG B O 1
ATOM 4844 N N . ALA B 1 341 ? -1.018 -14.055 16.845 1.00 32.66 333 ALA B N 1
ATOM 4845 C CA . ALA B 1 341 ? -1.996 -15.036 16.392 1.00 32.34 333 ALA B CA 1
ATOM 4846 C C . ALA B 1 341 ? -3.410 -14.450 16.307 1.00 32.38 333 ALA B C 1
ATOM 4847 O O . ALA B 1 341 ? -4.128 -14.712 15.344 1.00 32.18 333 ALA B O 1
ATOM 4849 N N . ALA B 1 342 ? -3.801 -13.652 17.298 1.00 32.17 334 ALA B N 1
ATOM 4850 C CA . ALA B 1 342 ? -5.156 -13.088 17.340 1.00 32.30 334 ALA B CA 1
ATOM 4851 C C . ALA B 1 342 ? -5.386 -12.038 16.257 1.00 32.83 334 ALA B C 1
ATOM 4852 O O . ALA B 1 342 ? -6.503 -11.913 15.740 1.00 32.67 334 ALA B O 1
ATOM 4854 N N . LEU B 1 343 ? -4.346 -11.266 15.936 1.00 33.12 335 LEU B N 1
ATOM 4855 C CA . LEU B 1 343 ? -4.430 -10.288 14.847 1.00 33.56 335 LEU B CA 1
ATOM 4856 C C . LEU B 1 343 ? -4.580 -11.016 13.502 1.00 34.47 335 LEU B C 1
ATOM 4857 O O . LEU B 1 343 ? -5.394 -10.626 12.658 1.00 34.20 335 LEU B O 1
ATOM 4862 N N . GLN B 1 344 ? -3.816 -12.089 13.323 1.00 34.48 336 GLN B N 1
ATOM 4863 C CA . GLN B 1 344 ? -3.832 -12.836 12.067 1.00 35.18 336 GLN B CA 1
ATOM 4864 C C . GLN B 1 344 ? -5.132 -13.614 11.873 1.00 33.54 336 GLN B C 1
ATOM 4865 O O . GLN B 1 344 ? -5.608 -13.740 10.754 1.00 31.60 336 GLN B O 1
ATOM 4871 N N . ARG B 1 345 ? -5.712 -14.115 12.959 1.00 34.12 337 ARG B N 1
ATOM 4872 C CA . ARG B 1 345 ? -7.051 -14.713 12.911 1.00 34.95 337 ARG B CA 1
ATOM 4873 C C . ARG B 1 345 ? -8.044 -13.768 12.204 1.00 34.38 337 ARG B C 1
ATOM 4874 O O . ARG B 1 345 ? -8.872 -14.224 11.415 1.00 33.27 337 ARG B O 1
ATOM 4882 N N . TRP B 1 346 ? -7.933 -12.463 12.457 1.00 33.02 338 TRP B N 1
ATOM 4883 C CA . TRP B 1 346 ? -8.828 -11.475 11.848 1.00 33.47 338 TRP B CA 1
ATOM 4884 C C . TRP B 1 346 ? -8.233 -10.725 10.650 1.00 34.04 338 TRP B C 1
ATOM 4885 O O . TRP B 1 346 ? -8.758 -9.692 10.233 1.00 33.56 338 TRP B O 1
ATOM 4896 N N . SER B 1 347 ? -7.156 -11.261 10.087 1.00 34.75 339 SER B N 1
ATOM 4897 C CA . SER B 1 347 ? -6.554 -10.709 8.874 1.00 36.21 339 SER B CA 1
ATOM 4898 C C . SER B 1 347 ? -6.217 -9.232 9.023 1.00 35.59 339 SER B C 1
ATOM 4899 O O . SER B 1 347 ? -6.395 -8.460 8.086 1.00 34.93 339 SER B O 1
ATOM 4902 N N . LEU B 1 348 ? -5.730 -8.855 10.205 1.00 36.24 340 LEU B N 1
ATOM 4903 C CA . LEU B 1 348 ? -5.389 -7.469 10.506 1.00 36.68 340 LEU B CA 1
ATOM 4904 C C . LEU B 1 348 ? -3.902 -7.203 10.327 1.00 39.15 340 LEU B C 1
ATOM 4905 O O . LEU B 1 348 ? -3.446 -6.066 10.486 1.00 40.55 340 LEU B O 1
ATOM 4910 N N . MET B 1 349 ? -3.141 -8.246 10.008 1.00 40.49 341 MET B N 1
ATOM 4911 C CA . MET B 1 349 ? -1.718 -8.091 9.723 1.00 42.05 341 MET B CA 1
ATOM 4912 C C . MET B 1 349 ? -1.492 -8.282 8.242 1.00 42.88 341 MET B C 1
ATOM 4913 O O . MET B 1 349 ? -1.613 -9.386 7.702 1.00 42.81 341 MET B O 1
ATOM 4918 N N . ARG B 1 350 ? -1.187 -7.179 7.582 1.00 43.45 342 ARG B N 1
ATOM 4919 C CA . ARG B 1 350 ? -1.175 -7.171 6.154 1.00 44.61 342 ARG B CA 1
ATOM 4920 C C . ARG B 1 350 ? 0.030 -6.509 5.587 1.00 47.49 342 ARG B C 1
ATOM 4921 O O . ARG B 1 350 ? 0.667 -5.641 6.179 1.00 45.77 342 ARG B O 1
ATOM 4929 N N . SER B 1 351 ? 0.328 -6.964 4.400 1.00 51.95 343 SER B N 1
ATOM 4930 C CA . SER B 1 351 ? 1.108 -6.218 3.507 1.00 57.88 343 SER B CA 1
ATOM 4931 C C . SER B 1 351 ? 0.096 -6.209 2.317 1.00 64.34 343 SER B C 1
ATOM 4932 O O . SER B 1 351 ? 0.116 -7.084 1.452 1.00 65.52 343 SER B O 1
ATOM 4935 N N . ASP B 1 352 ? -0.855 -5.252 2.380 1.00 67.01 344 ASP B N 1
ATOM 4936 C CA . ASP B 1 352 ? -2.035 -5.099 1.463 1.00 66.64 344 ASP B CA 1
ATOM 4937 C C . ASP B 1 352 ? -3.044 -6.264 1.404 1.00 63.71 344 ASP B C 1
ATOM 4938 O O . ASP B 1 352 ? -4.204 -6.070 1.023 1.00 62.32 344 ASP B O 1
ATOM 4943 N N . HIS B 1 353 ? -2.558 -7.479 1.654 1.00 59.41 345 HIS B N 1
ATOM 4944 C CA . HIS B 1 353 ? -3.394 -8.657 1.740 1.00 56.98 345 HIS B CA 1
ATOM 4945 C C . HIS B 1 353 ? -2.738 -9.531 2.781 1.00 51.52 345 HIS B C 1
ATOM 4946 O O . HIS B 1 353 ? -1.507 -9.544 2.896 1.00 46.34 345 HIS B O 1
ATOM 4953 N N . PRO B 1 354 ? -3.556 -10.251 3.559 1.00 47.60 346 PRO B N 1
ATOM 4954 C CA . PRO B 1 354 ? -2.989 -11.165 4.530 1.00 45.16 346 PRO B CA 1
ATOM 4955 C C . PRO B 1 354 ? -2.394 -12.373 3.808 1.00 43.60 346 PRO B C 1
ATOM 4956 O O . PRO B 1 354 ? -2.999 -12.902 2.871 1.00 41.58 346 PRO B O 1
ATOM 4960 N N . VAL B 1 355 ? -1.203 -12.783 4.228 1.00 42.88 347 VAL B N 1
ATOM 4961 C CA . VAL B 1 355 ? -0.591 -13.987 3.695 1.00 42.42 347 VAL B CA 1
ATOM 4962 C C . VAL B 1 355 ? -1.442 -15.145 4.186 1.00 41.07 347 VAL B C 1
ATOM 4963 O O . VAL B 1 355 ? -1.768 -15.203 5.369 1.00 42.50 347 VAL B O 1
ATOM 4967 N N . THR B 1 356 ? -1.826 -16.041 3.281 1.00 39.99 348 THR B N 1
ATOM 4968 C CA . THR B 1 356 ? -2.539 -17.257 3.665 1.00 38.53 348 THR B CA 1
ATOM 4969 C C . THR B 1 356 ? -1.689 -18.489 3.379 1.00 36.93 348 THR B C 1
ATOM 4970 O O . THR B 1 356 ? -0.745 -18.437 2.587 1.00 33.47 348 THR B O 1
ATOM 4974 N N . SER B 1 357 ? -2.030 -19.596 4.035 1.00 35.21 349 SER B N 1
ATOM 4975 C CA . SER B 1 357 ? -1.192 -20.790 4.000 1.00 33.90 349 SER B CA 1
ATOM 4976 C C . SER B 1 357 ? -1.114 -21.322 2.581 1.00 33.22 349 SER B C 1
ATOM 4977 O O . SER B 1 357 ? -0.028 -21.637 2.108 1.00 31.30 349 SER B O 1
ATOM 4980 N N . VAL B 1 358 ? -2.266 -21.400 1.913 1.00 32.69 350 VAL B N 1
ATOM 4981 C CA . VAL B 1 358 ? -2.333 -21.692 0.479 1.00 34.07 350 VAL B CA 1
ATOM 4982 C C . VAL B 1 358 ? -2.812 -20.440 -0.269 1.00 34.56 350 VAL B C 1
ATOM 4983 O O . VAL B 1 358 ? -3.752 -19.778 0.162 1.00 33.40 350 VAL B O 1
ATOM 4987 N N . GLY B 1 359 ? -2.153 -20.129 -1.385 1.00 36.02 351 GLY B N 1
ATOM 4988 C CA . GLY B 1 359 ? -2.542 -19.019 -2.251 1.00 37.53 351 GLY B CA 1
ATOM 4989 C C . GLY B 1 359 ? -3.568 -19.434 -3.291 1.00 39.36 351 GLY B C 1
ATOM 4990 O O . GLY B 1 359 ? -3.586 -20.581 -3.737 1.00 39.95 351 GLY B O 1
ATOM 4991 N N . THR B 1 360 ? -4.416 -18.486 -3.680 1.00 41.78 352 THR B N 1
ATOM 4992 C CA . THR B 1 360 ? -5.486 -18.724 -4.642 1.00 44.39 352 THR B CA 1
ATOM 4993 C C . THR B 1 360 ? -5.218 -17.933 -5.914 1.00 44.62 352 THR B C 1
ATOM 4994 O O . THR B 1 360 ? -5.154 -16.707 -5.882 1.00 47.84 352 THR B O 1
#

Radius of gyration: 31.21 Å; Cα contacts (8 Å, |Δi|>4): 1537; chains: 2; bounding box: 56×68×91 Å

B-factor: mean 38.55, std 10.12, range [9.79, 91.4]

Organism: Mycobacterium tuberculosis (strain CDC 1551 / Oshkosh) (NCBI:txid83331)

Solvent-accessible surface area: 30288 Å² total; per-residue (Å²): 167,12,0,4,105,72,24,59,0,0,2,0,14,10,65,5,0,0,19,69,50,194,118,42,11,49,38,1,60,117,4,7,69,112,7,214,16,83,52,0,7,4,12,11,64,1,23,114,33,15,104,81,17,4,50,66,0,63,138,29,43,8,136,8,74,15,131,27,0,0,1,0,2,25,4,0,1,107,46,0,39,67,124,29,70,127,22,11,84,0,1,4,3,5,23,109,18,0,4,93,37,0,47,79,60,43,8,123,52,24,92,116,68,125,32,196,16,75,0,0,0,0,2,16,9,119,126,7,12,10,60,54,1,0,38,0,0,12,1,3,103,78,63,16,47,9,0,0,0,6,53,18,55,30,37,80,57,158,119,28,71,4,0,1,4,2,0,4,0,15,0,0,76,47,0,9,67,92,82,2,131,42,1,0,7,38,28,51,48,0,2,70,39,0,25,68,99,33,105,46,207,43,3,0,2,0,0,3,60,10,50,8,2,0,36,0,0,57,56,26,67,32,46,0,0,0,0,36,43,30,105,24,50,3,66,48,2,0,54,3,65,39,82,86,34,3,56,30,2,0,50,13,0,135,0,0,79,45,54,13,167,38,0,23,22,34,114,30,126,34,39,113,55,95,67,38,81,28,4,0,40,0,46,30,100,117,199,82,41,32,0,14,3,1,1,2,0,1,20,15,6,36,154,44,46,82,50,102,114,196,81,171,76,14,81,6,62,26,49,26,90,148,0,96,54,27,0,108,150,26,79,1,64,155,112,193,223,113,13,0,6,118,67,23,54,0,0,0,0,1,16,38,28,3,0,42,91,48,156,115,35,23,66,35,0,60,125,4,6,74,117,10,234,22,77,46,0,4,1,9,11,70,2,32,121,36,17,100,72,19,5,64,71,0,58,144,30,47,13,121,7,85,12,123,23,0,3,2,0,2,36,2,0,1,106,36,0,32,70,99,32,65,132,22,10,82,0,1,4,2,7,36,106,14,0,4,86,41,0,49,82,58,46,9,120,51,23,99,104,73,124,35,174,16,78,0,0,0,0,2,20,7,120,126,7,10,6,63,60,1,0,29,0,0,13,2,16,119,70,67,15,52,10,0,0,0,5,64,22,55,32,34,97,48,117,136,26,71,2,0,2,3,3,0,3,0,6,0,0,97,50,1,22,69,101,90,18,128,40,3,0,10,44,22,53,40,0,0,77,44,0,28,72,96,33,90,34,192,41,5,0,1,0,0,21,84,24,50,8,1,0,38,0,0,56,58,28,68,32,44,0,0,1,0,10,62,39,105,52,12,2,65,63,0,0,61,9,86,94,83,80,61,3,58,33,0,0,49,27,2,141,0,0,78,36,44,14,160,34,0,25,25,34,111,27,96,6,39,112,45,90,71,43,75,39,5,0,35,0,36,19,72,18,114,121,118,47,134,126,67,119,105,38,30,0,16,3,0,0,3,0,0,17,12,20,46,142,96,259,102,39,128,16,59,34,43,51,114,73,0,108,56,24,0,90,148,19,14,1,57,52,89,116,119,23,139,88,127,124,66,189

CATH classification: 3.40.50.1000 (+2 more: 3.40.50.1000, 3.30.300.290)

InterPro domains:
  IPR006357 HAD-superfamily hydrolase, subfamily IIA [PF13344] (12-108)
  IPR006357 HAD-superfamily hydrolase, subfamily IIA [TIGR01460] (12-231)
  IPR023214 HAD superfamily [G3DSA:3.40.50.1000] (11-239)
  IPR023214 HAD superfamily [G3DSA:3.40.50.1000] (86-184)
  IPR036412 HAD-like superfamily [SSF56784] (9-257)
  IPR041065 GCN5-related N-acetyltransferase-like domain [PF18407] (269-340)

Secondary structure (DSSP, 8-state):
--SGGG-SEEEEESBTTTEETTEEPTTHHHHHHT--SEEEEEES--SS-HHHHHHHHHHHT----GGGEEEHHHHHHHHHHHHS-TT-EEEEES-HHHHHHHHHTT-EEE--GGG--SEEEE---TT-BHHHHHHHHHHHHTT-EEEES---SEEEETTEEEE-HHHHHHHHHHHHS--PEE-STTSTHHHHHHHHTTT-SSEEEEES-IIIIIHHHHHTT--EEEESSSS--HHHHHH--GGG--SEEESSGGGGGS-HHHHBSS--TTEEEEEETTEEEEEE-----S-HHHHHHHHHHHHH--S----PPPEEEESSHHHHHHHHHTT-----/---GGGG-SEEEEESSTTTEETTEEPTTHHHHHHT--SEEEEEES--SS-HHHHHHHHHHTT----GGGEEEHHHHHHHHHHTTS-TT-EEEEES-HHHHHHHHHTT-EEE-SGGG--SEEEE---TT-BHHHHHHHHHHHHTT-EEEES---SEEEETTEEEE-HHHHHHHHHHHHS--PEE-STTSTHHHHHHHHHTT-SSEEEEES-IIIIIHHHHHTT--EEEE--STTHHHHHHT--GGG--SEEESSGGGGGS-HHHHBSS--TTEEEEEETTEEEEEE-S-TT--TT-SSS-HHHHHHHHHHHT--PPEEEESSHHHHHHHHHTT-S-BSB---SS--

Nearest PDB structures (foldseek):
  4i9f-assembly1_B  TM=1.003E+00  e=1.157E-77  Mycobacterium tuberculosis
  4i9g-assembly1_A  TM=9.869E-01  e=5.157E-66  Mycobacterium tuberculosis
  4i9f-assembly1_A  TM=9.597E-01  e=8.555E-67  Mycobacterium tuberculosis
  4i9g-assembly1_B  TM=9.827E-01  e=1.743E-63  Mycobacterium tuberculosis
  1zjj-assembly1_A  TM=8.634E-01  e=2.213E-21  Pyrococcus horikoshii OT3

Foldseek 3Di:
DFLLVVWQEEAEEDDLAQPDAPAGDPCNLVLVVPRPHQYAYEYLAQADALQRVQVVCVVRPHHDGSLSYFYLLLLQLVVCLVVDDAQAEEAEAHHVNSQVSNVVSRYHYDQALVVPGQAYEFGDDPPGDPVSLVRRLVCVQVPHAYEYSALDQWDQHPVGTHGGRNVSQVVSCVSRVDHHDYRAFLQQSSVVVVCVSPVIDAYEYEEADQRGRQLNCQNNVHAYEHEPSGDDALLCQLPPFQSRHHQFYDHGSSSSGHHSVLGGLDADQQWDWDDDPLAIEIEGDDSDPLCNLSSNSSHVSCVVDVHPDPDRHRQYYYPDPVSVVSCVVRPRHDDD/DFFLLVQFQEEAEEPDLQFDPFPAGPPPRQVLVVPRPHQYAYEYLAQADQLQVVQVVCVVRPHHDGSLRYFYLLLLQLVVCLVPDDAQAEEAEAHHVNSQVSNVVSRYHYDQACVVPHQAYEHGDDPPGDPVSLVRVLNCVQVPHQYEYSDLDQWDQHPVGTHGGSVVSQVVSCVSHVDHHHHRAFPAQRSVVVSCVSVVIDQYEYEEADLRGRQLNCLNNVHAYEHAPSDLCSLVCQLPDDPSRHHQFYHNGSVSSRDHRVQGGLDAAPQWDWDDDDLAIEIEGDDDPPDCPRPDRLCNLSSNSSHDPVVHVRGQYHYPDDVNVVSCVVSQRHDPPGRDDPDDD

Sequence (681 aa):
KSIAQEHDCLLIDLDGTVFCGRQPTGGAVQSLSQVRSRKLFVTNNASRSADEVAAHLCELGFTATGEDVVTSAQSAAHLLAGQLAPGARVLIVGTEALANEVAAVGLRPVRRFEDRPDAVVQGLSMTTGWSDLAEAALAIRAGALWVAANVDPTLPTERGLLPGNGSMVAALRTATGMDPRVAGKPAPALMTEAVARGDFRAALVVGDRLDTDIEGANAAGLPSLMVLTGVNSAWDAVYAEPVRRPTYIGHDLRSLHQDSKLLAVAPQPGWQIDVGGGAVTVCANGIDDGLSIVRAVASAVWEARAADLHQRPLRIEAGDERARAALQRWSLMRSDMKSIAQEHDCLLIDLDGTVFCGRQPTGGAVQSLSQVRSRKLFVTNNASRSADEVAAHLCELGFTATGEDVVTSAQSAAHLLAGQLAPGARVLIVGTEALANEVAAVGLRPVRRFEDRPDAVVQGLSMTTGWSDLAEAALAIRAGALWVAANVDPTLPTERGLLPGNGSMVAALRTATGMDPRVAGKPAPALMTEAVARGDFRAALVVGDRLDTDIEGANAAGLPSLMVLTGVNSAWDAVYAEPVRRPTYIGHDLRSLHQDSKLLAVAPQPGWQIDVGGGAVTVCANGDVDDLEFIDDGLSIVRAVASAVWEARPLRIEAGDERARAALQRWSLMRSDHPVTSVGT